Protein AF-0000000081012105 (afdb_homodimer)

Sequence (650 aa):
MATLGDVPVLLLLLLRVLLECCWALLLWPLRLLLPRQTRSVRGELCVVTGAAQGMGRLTALGLARLGAHVAVWDINGEGAEDTAAQARELGVQARAYKVDCSRREDIQRAAEQVKKDMGEVCILVNNAGVVFVDDLLSLEDHEIQKTFDVNILAHFWTVRAFLPSMLERNHGHIVTVASMSGKIGTPLLVNYSSSKFAAVGFAEALQAELRLLGRDGVRTTCLCPYFVNTGFVQNPQSRFVDVLEPEAVVSRLLSAILAGETLVLIPSSMHCNVLLKSLLPTRALQAIYATMAISFKTRSGLAGTKTSGEESQEPGAERGAKVRLMATLGDVPVLLLLLLRVLLECCWALLLWPLRLLLPRQTRSVRGELCVVTGAAQGMGRLTALGLARLGAHVAVWDINGEGAEDTAAQARELGVQARAYKVDCSRREDIQRAAEQVKKDMGEVCILVNNAGVVFVDDLLSLEDHEIQKTFDVNILAHFWTVRAFLPSMLERNHGHIVTVASMSGKIGTPLLVNYSSSKFAAVGFAEALQAELRLLGRDGVRTTCLCPYFVNTGFVQNPQSRFVDVLEPEAVVSRLLSAILAGETLVLIPSSMHCNVLLKSLLPTRALQAIYATMAISFKTRSGLAGTKTSGEESQEPGAERGAKVRL

Foldseek 3Di:
DPPPVCVVVVVVVVVVVVVVVVVCVVCVVVVVVDDQQFAQQAAAEEEFAPCLAFLNLLLQLVNLLSHYEYEFEYLPQVSSVVSQVSSVVSVHHYDYDNADLLDLVRLLVVLVVCCVPPNAHAEYALDWAAFAFAAPVPDDPVSLSSRQSRQAVSLVSNCVSRVVVCQVVLGHEYEHEAAVLLLPPDGSGNSRSVSSVNSVVVLVVVQVVCVVVVSNNYAYAYEHEYAAPRCSAPPFDFPPDDRHHSNVSSVVVSRCRRSRPHYHYPPPCCVVVSVCVVVDDPVVNVVVVLVRQGFGCHPVRPTGDDDPDDDDDDDDDDDPPPPPD/DPPPVCVVVVVVVVVVVVVVVVVCVVCVVVVVVDDQQFAQQAAAEEEFAPCLAFLNLLLQLVNLLSHYEYEFEYLPQVSSVVSQVSSVVSVHHYDYDNADLLDLVRLLVVLVVCCVPPNAHAEYALDWAAFAFAAPVPDDPVSLSSRQSRQAVSLVSNCVSRVVVCQVVLGHEYEHEAAVLLLPPDGSGNSRSVSSVNSVVVLVVVQVVCVVVVSNNYAYAYEHEYAAPRCSAPPFDFPPDDRHHSNVSSVVVSRCRRSRPHYHYPPPCCVVVSVCVVVDDPVVNVVVVLVSQGFGCHPVRPTGDDDPDDDDDDDDDDDDDPPRD

Nearest PDB structures (foldseek):
  8g89-assembly1_A  TM=9.125E-01  e=6.841E-37  Canis lupus familiaris
  9av4-assembly1_A  TM=9.525E-01  e=7.328E-35  Homo sapiens
  9av5-assembly1_A  TM=9.501E-01  e=1.265E-34  Homo sapiens
  8g93-assembly1_B  TM=9.109E-01  e=1.707E-35  Canis lupus familiaris
  8g9v-assembly4_H  TM=8.767E-01  e=3.978E-36  Homo sapiens

pLDDT: mean 79.41, std 24.28, range [20.04, 98.94]

Organism: Petromyzon marinus (NCBI:txid7757)

Solvent-accessible surface area (backbone atoms only — not comparable to full-atom values): 33224 Å² total; per-residue (Å²): 126,88,56,87,75,53,50,55,53,50,47,46,47,47,46,50,48,45,47,47,43,50,43,37,61,60,36,45,64,45,56,71,65,46,83,70,69,64,57,83,50,58,74,36,29,28,38,29,29,37,12,40,46,60,61,24,26,51,42,48,43,52,42,17,74,55,38,13,24,36,40,23,26,9,68,50,45,68,39,6,38,53,40,18,52,57,27,36,73,62,74,30,59,45,42,52,42,70,31,46,55,66,34,67,68,43,47,54,53,50,50,53,49,44,41,72,73,77,37,75,60,35,32,42,35,46,46,39,68,64,74,72,61,27,47,80,84,74,51,53,70,66,58,50,53,50,30,38,28,28,40,31,52,27,53,55,53,53,45,61,68,46,43,61,63,14,60,75,65,41,38,30,34,43,34,39,56,46,25,37,37,26,77,40,42,32,53,37,23,28,62,44,9,11,24,21,9,17,32,47,16,31,50,44,3,45,48,44,30,34,52,74,70,66,34,76,42,44,42,47,27,35,37,20,40,46,65,47,60,57,66,72,53,66,67,70,44,40,78,74,52,73,62,34,56,46,66,61,54,41,52,51,49,54,52,30,62,32,45,62,39,51,72,44,52,41,60,67,69,50,49,55,53,55,38,45,56,56,70,34,55,67,68,58,45,45,55,55,51,61,65,44,32,57,28,44,72,26,84,83,61,57,55,34,64,74,76,84,73,84,79,82,77,80,78,79,91,83,84,82,74,78,73,77,121,124,89,56,86,76,54,48,56,54,50,47,45,48,47,46,50,46,47,47,47,44,50,44,38,60,60,35,45,64,47,56,72,65,46,81,70,68,63,57,86,50,57,72,36,30,29,38,30,30,36,13,39,45,59,60,25,26,52,40,49,43,51,43,18,73,56,39,12,24,36,40,23,25,8,66,48,46,67,39,6,39,53,41,17,53,58,27,36,75,63,75,28,59,44,42,51,43,69,30,47,54,65,34,68,67,41,46,53,52,50,48,53,47,42,40,73,75,76,39,74,60,36,31,41,36,45,45,39,68,64,74,71,61,27,46,78,85,73,52,52,70,66,58,48,53,48,32,38,27,28,40,32,53,28,51,55,52,52,46,62,69,46,43,63,64,14,60,76,65,40,39,29,35,43,33,41,56,47,26,38,38,26,77,40,41,32,52,36,24,28,64,44,9,11,25,21,7,18,32,47,18,31,50,43,3,44,49,44,30,34,52,75,70,67,34,76,42,42,42,46,29,35,37,21,40,46,65,48,60,60,65,71,52,66,69,69,45,41,76,73,50,73,63,35,54,49,66,61,54,41,52,52,49,53,53,31,62,31,45,62,40,52,71,44,52,40,61,65,70,48,49,54,52,53,38,43,55,54,67,35,54,67,69,59,45,46,56,50,52,61,63,47,34,59,29,43,72,27,84,84,62,56,58,34,66,72,77,83,73,84,78,82,76,81,84,76,86,85,79,87,75,81,76,79,122

Radius of gyration: 24.66 Å; Cα contacts (8 Å, |Δi|>4): 1279; chains: 2; bounding box: 79×67×62 Å

Secondary structure (DSSP, 8-state):
---TTSHHHHHHHHHHHHHHHHHHHHHHHHHHHSPPPPPP-TT-EEEEES-SSHHHHHHHHHHHHTT-EEEEEES-HHHHHHHHHHHHTTTS-EEEEE--TT-HHHHHHHHHHHHHHH--EEEEEE-------S-GGGS-HHHHHHHHIIIIIHHHHHHHHHHHHHHHHT-EEEEEE--GGGTS--TT-HHHHHHHHHHHHHHHHHHHHHHHTT-TTEEEEEEEE--B-SSSSSS-B-SSS--B-HHHHHHHHHHHHHHT-SEEEESTTHHHHHHHHHHS-HHHHHHHHHHH--B-B-TT--BS---S-S---------------/---TTSHHHHHHHHHHHHHHHHHHHHHHHHHHHSPPPPPP-TT-EEEEES-SSHHHHHHHHHHHHTT-EEEEEES-HHHHHHHHHHHHTTTS-EEEEE--TT-HHHHHHHHHHHHHHH--EEEEEE-------S-GGGS-HHHHHHHHIIIIIHHHHHHHHHHHHHHHHT-EEEEEE--GGGTS--TT-HHHHHHHHHHHHHHHHHHHHHHHTT-TTEEEEEEEE--B-SSSSSS-B-SSS--B-HHHHHHHHHHHHHHT-SEEEESTTHHHHHHHHHHS-HHHHHHHHHHH--B-B-TT--BS---S-S---------------

InterPro domains:
  IPR002347 Short-chain dehydrogenase/reductase SDR [PF00106] (46-235)
  IPR002347 Short-chain dehydrogenase/reductase SDR [PR00080] (119-130)
  IPR002347 Short-chain dehydrogenase/reductase SDR [PR00080] (172-180)
  IPR002347 Short-chain dehydrogenase/reductase SDR [PR00080] (192-211)
  IPR002347 Short-chain dehydrogenase/reductase SDR [PR00081] (45-62)
  IPR002347 Short-chain dehydrogenase/reductase SDR [PR00081] (119-130)
  IPR002347 Short-chain dehydrogenase/reductase SDR [PR00081] (166-182)
  IPR002347 Short-chain dehydrogenase/reductase SDR [PR00081] (192-211)
  IPR002347 Short-chain dehydrogenase/reductase SDR [PR00081] (216-233)
  IPR020904 Short-chain dehydrogenase/reductase, conserved site [PS00061] (179-207)
  IPR036291 NAD(P)-binding domain superfamily [SSF51735] (40-298)

Structure (mmCIF, N/CA/C/O backbone):
data_AF-0000000081012105-model_v1
#
loop_
_entity.id
_entity.type
_entity.pdbx_description
1 polymer 'Short-chain dehydrogenase/reductase 3'
#
loop_
_atom_site.group_PDB
_atom_site.id
_atom_site.type_symbol
_atom_site.label_atom_id
_atom_site.label_alt_id
_atom_site.label_comp_id
_atom_site.label_asym_id
_atom_site.label_entity_id
_atom_site.label_seq_id
_atom_site.pdbx_PDB_ins_code
_atom_site.Cartn_x
_atom_site.Cartn_y
_atom_site.Cartn_z
_atom_site.occupancy
_atom_site.B_iso_or_equiv
_atom_site.auth_seq_id
_atom_site.auth_comp_id
_atom_site.auth_asym_id
_atom_site.auth_atom_id
_atom_site.pdbx_PDB_model_num
ATOM 1 N N . MET A 1 1 ? -16.041 6.594 27.168 1 22.51 1 MET A N 1
ATOM 2 C CA . MET A 1 1 ? -15.371 6.08 28.359 1 22.51 1 MET A CA 1
ATOM 3 C C . MET A 1 1 ? -15.329 4.556 28.346 1 22.51 1 MET A C 1
ATOM 5 O O . MET A 1 1 ? -16.363 3.903 28.192 1 22.51 1 MET A O 1
ATOM 9 N N . ALA A 1 2 ? -14.265 3.833 28.159 1 33.6 2 ALA A N 1
ATOM 10 C CA . ALA A 1 2 ? -14.315 2.415 28.504 1 33.6 2 ALA A CA 1
ATOM 11 C C . ALA A 1 2 ? -14.936 2.207 29.883 1 33.6 2 ALA A C 1
ATOM 13 O O . ALA A 1 2 ? -14.447 2.746 30.878 1 33.6 2 ALA A O 1
ATOM 14 N N . THR A 1 3 ? -16.125 2.003 29.986 1 34.11 3 THR A N 1
ATOM 15 C CA . THR A 1 3 ? -16.622 1.644 31.31 1 34.11 3 THR A CA 1
ATOM 16 C C . THR A 1 3 ? -15.814 0.489 31.896 1 34.11 3 THR A C 1
ATOM 18 O O . THR A 1 3 ? -15.182 -0.27 31.158 1 34.11 3 THR A O 1
ATOM 21 N N . LEU A 1 4 ? -15.511 0.305 33.2 1 42.2 4 LEU A N 1
ATOM 22 C CA . LEU A 1 4 ? -14.979 -0.653 34.164 1 42.2 4 LEU A CA 1
ATOM 23 C C . LEU A 1 4 ? -15.278 -2.084 33.73 1 42.2 4 LEU A C 1
ATOM 25 O O . LEU A 1 4 ? -14.558 -3.013 34.102 1 42.2 4 LEU A O 1
ATOM 29 N N . GLY A 1 5 ? -16.352 -2.384 33.088 1 40.94 5 GLY A N 1
ATOM 30 C CA . GLY A 1 5 ? -16.87 -3.682 32.687 1 40.94 5 GLY A CA 1
ATOM 31 C C . GLY A 1 5 ? -16.151 -4.266 31.485 1 40.94 5 GLY A C 1
ATOM 32 O O . GLY A 1 5 ? -16.287 -5.456 31.191 1 40.94 5 GLY A O 1
ATOM 33 N N . ASP A 1 6 ? -15.62 -3.465 30.531 1 46.27 6 ASP A N 1
ATOM 34 C CA . ASP A 1 6 ? -15.082 -3.948 29.263 1 46.27 6 ASP A CA 1
ATOM 35 C C . ASP A 1 6 ? -13.602 -4.3 29.392 1 46.27 6 ASP A C 1
ATOM 37 O O . ASP A 1 6 ? -12.98 -4.754 28.43 1 46.27 6 ASP A O 1
ATOM 41 N N . VAL A 1 7 ? -13.02 -4.065 30.466 1 48.64 7 VAL A N 1
ATOM 42 C CA . VAL A 1 7 ? -11.64 -4.388 30.814 1 48.64 7 VAL A CA 1
ATOM 43 C C . VAL A 1 7 ? -11.452 -5.903 30.832 1 48.64 7 VAL A C 1
ATOM 45 O O . VAL A 1 7 ? -10.488 -6.422 30.266 1 48.64 7 VAL A O 1
ATOM 48 N N . PRO A 1 8 ? -12.417 -6.488 31.399 1 51.78 8 PRO A N 1
ATOM 49 C CA . PRO A 1 8 ? -12.23 -7.941 31.417 1 51.78 8 PRO A CA 1
ATOM 50 C C . PRO A 1 8 ? -12.241 -8.554 30.018 1 51.78 8 PRO A C 1
ATOM 52 O O . PRO A 1 8 ? -11.47 -9.475 29.739 1 51.78 8 PRO A O 1
ATOM 55 N N . VAL A 1 9 ? -13.091 -8.017 29.283 1 47.72 9 VAL A N 1
ATOM 56 C CA . VAL A 1 9 ? -13.162 -8.578 27.938 1 47.72 9 VAL A CA 1
ATOM 57 C C . VAL A 1 9 ? -11.882 -8.249 27.173 1 47.72 9 VAL A C 1
ATOM 59 O O . VAL A 1 9 ? -11.332 -9.103 26.474 1 47.72 9 VAL A O 1
ATOM 62 N N . LEU A 1 10 ? -11.438 -7.073 27.362 1 47.07 10 LEU A N 1
ATOM 63 C CA . LEU A 1 10 ? -10.17 -6.7 26.745 1 47.07 10 LEU A CA 1
ATOM 64 C C . LEU A 1 10 ? -9.027 -7.547 27.297 1 47.07 10 LEU A C 1
ATOM 66 O O . LEU A 1 10 ? -8.154 -7.985 26.545 1 47.07 10 LEU A O 1
ATOM 70 N N . LEU A 1 11 ? -9.147 -7.695 28.571 1 50.49 11 LEU A N 1
ATOM 71 C CA . LEU A 1 11 ? -8.128 -8.522 29.208 1 50.49 11 LEU A CA 1
ATOM 72 C C . LEU A 1 11 ? -8.213 -9.963 28.717 1 50.49 11 LEU A C 1
ATOM 74 O O . LEU A 1 11 ? -7.186 -10.603 28.476 1 50.49 11 LEU A O 1
ATOM 78 N N . LEU A 1 12 ? -9.418 -10.41 28.614 1 50.95 12 LEU A N 1
ATOM 79 C CA . LEU A 1 12 ? -9.603 -11.767 28.112 1 50.95 12 LEU A CA 1
ATOM 80 C C . LEU A 1 12 ? -9.152 -11.875 26.659 1 50.95 12 LEU A C 1
ATOM 82 O O . LEU A 1 12 ? -8.554 -12.878 26.263 1 50.95 12 LEU A O 1
ATOM 86 N N . LEU A 1 13 ? -9.461 -10.884 26.042 1 48.05 13 LEU A N 1
ATOM 87 C CA . LEU A 1 13 ? -9.005 -10.886 24.657 1 48.05 13 LEU A CA 1
ATOM 88 C C . LEU A 1 13 ? -7.483 -10.815 24.585 1 48.05 13 LEU A C 1
ATOM 90 O O . LEU A 1 13 ? -6.862 -11.513 23.779 1 48.05 13 LEU A O 1
ATOM 94 N N . LEU A 1 14 ? -7.023 -10.014 25.423 1 51.93 14 LEU A N 1
ATOM 95 C CA . LEU A 1 14 ? -5.568 -9.938 25.495 1 51.93 14 LEU A CA 1
ATOM 96 C C . LEU A 1 14 ? -4.974 -11.275 25.925 1 51.93 14 LEU A C 1
ATOM 98 O O . LEU A 1 14 ? -3.955 -11.709 25.384 1 51.93 14 LEU A O 1
ATOM 102 N N . LEU A 1 15 ? -5.701 -11.836 26.949 1 53.2 15 LEU A N 1
ATOM 103 C CA . LEU A 1 15 ? -5.237 -13.136 27.419 1 53.2 15 LEU A CA 1
ATOM 104 C C . LEU A 1 15 ? -5.354 -14.185 26.319 1 53.2 15 LEU A C 1
ATOM 106 O O . LEU A 1 15 ? -4.46 -15.019 26.152 1 53.2 15 LEU A O 1
ATOM 110 N N . ARG A 1 16 ? -6.422 -14.145 25.69 1 50.35 16 ARG A N 1
ATOM 111 C CA . ARG A 1 16 ? -6.586 -15.087 24.588 1 50.35 16 ARG A CA 1
ATOM 112 C C . ARG A 1 16 ? -5.536 -14.853 23.507 1 50.35 16 ARG A C 1
ATOM 114 O O . ARG A 1 16 ? -4.97 -15.806 22.967 1 50.35 16 ARG A O 1
ATOM 121 N N . VAL A 1 17 ? -5.31 -13.652 23.288 1 50.77 17 VAL A N 1
ATOM 122 C CA . VAL A 1 17 ? -4.287 -13.296 22.31 1 50.77 17 VAL A CA 1
ATOM 123 C C . VAL A 1 17 ? -2.918 -13.76 22.801 1 50.77 17 VAL A C 1
ATOM 125 O O . VAL A 1 17 ? -2.131 -14.317 22.032 1 50.77 17 VAL A O 1
ATOM 128 N N . LEU A 1 18 ? -2.757 -13.47 23.999 1 52.44 18 LEU A N 1
ATOM 129 C CA . LEU A 1 18 ? -1.497 -13.91 24.588 1 52.44 18 LEU A CA 1
ATOM 130 C C . LEU A 1 18 ? -1.37 -15.428 24.532 1 52.44 18 LEU A C 1
ATOM 132 O O . LEU A 1 18 ? -0.299 -15.955 24.225 1 52.44 18 LEU A O 1
ATOM 136 N N . LEU A 1 19 ? -2.433 -16.066 24.85 1 54 19 LEU A N 1
ATOM 137 C CA . LEU A 1 19 ? -2.418 -17.524 24.815 1 54 19 LEU A CA 1
ATOM 138 C C . LEU A 1 19 ? -2.208 -18.031 23.392 1 54 19 LEU A C 1
ATOM 140 O O . LEU A 1 19 ? -1.456 -18.983 23.172 1 54 19 LEU A O 1
ATOM 144 N N . GLU A 1 20 ? -2.84 -17.409 22.61 1 47.85 20 GLU A N 1
ATOM 145 C CA . GLU A 1 20 ? -2.662 -17.831 21.224 1 47.85 20 GLU A CA 1
ATOM 146 C C . GLU A 1 20 ? -1.251 -17.524 20.73 1 47.85 20 GLU A C 1
ATOM 148 O O . GLU A 1 20 ? -0.664 -18.312 19.986 1 47.85 20 GLU A O 1
ATOM 153 N N . CYS A 1 21 ? -0.776 -16.339 21.145 1 50.9 21 CYS A N 1
ATOM 154 C CA . CYS A 1 21 ? 0.608 -15.994 20.842 1 50.9 21 CYS A CA 1
ATOM 155 C C . CYS A 1 21 ? 1.569 -17.009 21.449 1 50.9 21 CYS A C 1
ATOM 157 O O . CYS A 1 21 ? 2.507 -17.455 20.786 1 50.9 21 CYS A O 1
ATOM 159 N N . CYS A 1 22 ? 1.285 -17.185 22.646 1 51.92 22 CYS A N 1
ATOM 160 C CA . CYS A 1 22 ? 2.095 -18.185 23.332 1 51.92 22 CYS A CA 1
ATOM 161 C C . CYS A 1 22 ? 1.97 -19.545 22.656 1 51.92 22 CYS A C 1
ATOM 163 O O . CYS A 1 22 ? 2.963 -20.257 22.496 1 51.92 22 CYS A O 1
ATOM 165 N N . TRP A 1 23 ? 0.816 -19.775 22.304 1 51.52 23 TRP A N 1
ATOM 166 C CA . TRP A 1 23 ? 0.58 -21.029 21.597 1 51.52 23 TRP A CA 1
ATOM 167 C C . TRP A 1 23 ? 1.287 -21.034 20.245 1 51.52 23 TRP A C 1
ATOM 169 O O . TRP A 1 23 ? 1.917 -22.026 19.871 1 51.52 23 TRP A O 1
ATOM 179 N N . ALA A 1 24 ? 1.154 -19.969 19.583 1 49.26 24 ALA A N 1
ATOM 180 C CA . ALA A 1 24 ? 1.841 -19.876 18.298 1 49.26 24 ALA A CA 1
ATOM 181 C C . ALA A 1 24 ? 3.355 -19.953 18.479 1 49.26 24 ALA A C 1
ATOM 183 O O . ALA A 1 24 ? 4.047 -20.612 17.7 1 49.26 24 ALA A O 1
ATOM 184 N N . LEU A 1 25 ? 3.755 -19.186 19.376 1 51.38 25 LEU A N 1
ATOM 185 C CA . LEU A 1 25 ? 5.184 -19.224 19.667 1 51.38 25 LEU A CA 1
ATOM 186 C C . LEU A 1 25 ? 5.613 -20.619 20.108 1 51.38 25 LEU A C 1
ATOM 188 O O . LEU A 1 25 ? 6.718 -21.064 19.789 1 51.38 25 LEU A O 1
ATOM 192 N N . LEU A 1 26 ? 4.719 -21.133 20.805 1 53.28 26 LEU A N 1
ATOM 193 C CA . LEU A 1 26 ? 5.018 -22.485 21.264 1 53.28 26 LEU A CA 1
ATOM 194 C C . LEU A 1 26 ? 4.921 -23.483 20.115 1 53.28 26 LEU A C 1
ATOM 196 O O . LEU A 1 26 ? 5.703 -24.434 20.046 1 53.28 26 LEU A O 1
ATOM 200 N N . LEU A 1 27 ? 4.019 -23.14 19.276 1 52.84 27 LEU A N 1
ATOM 201 C CA . LEU A 1 27 ? 3.789 -24.115 18.215 1 52.84 27 LEU A CA 1
ATOM 202 C C . LEU A 1 27 ? 4.687 -23.835 17.015 1 52.84 27 LEU A C 1
ATOM 204 O O . LEU A 1 27 ? 4.844 -24.689 16.139 1 52.84 27 LEU A O 1
ATOM 208 N N . TRP A 1 28 ? 5.145 -22.627 16.968 1 53.07 28 TRP A N 1
ATOM 209 C CA . TRP A 1 28 ? 6.015 -22.267 15.853 1 53.07 28 TRP A CA 1
ATOM 210 C C . TRP A 1 28 ? 7.142 -23.282 15.693 1 53.07 28 TRP A C 1
ATOM 212 O O . TRP A 1 28 ? 7.414 -23.747 14.584 1 53.07 28 TRP A O 1
ATOM 222 N N . PRO A 1 29 ? 7.773 -23.492 16.757 1 52.9 29 PRO A N 1
ATOM 223 C CA . PRO A 1 29 ? 8.775 -24.544 16.572 1 52.9 29 PRO A CA 1
ATOM 224 C C . PRO A 1 29 ? 8.162 -25.87 16.127 1 52.9 29 PRO A C 1
ATOM 226 O O . PRO A 1 29 ? 8.778 -26.613 15.358 1 52.9 29 PRO A O 1
ATOM 229 N N . LEU A 1 30 ? 6.965 -26.088 16.588 1 54.74 30 LEU A N 1
ATOM 230 C CA . LEU A 1 30 ? 6.319 -27.346 16.23 1 54.74 30 LEU A CA 1
ATOM 231 C C . LEU A 1 30 ? 5.898 -27.342 14.764 1 54.74 30 LEU A C 1
ATOM 233 O O . LEU A 1 30 ? 5.982 -28.369 14.087 1 54.74 30 LEU A O 1
ATOM 237 N N . ARG A 1 31 ? 5.417 -26.298 14.311 1 55.43 31 ARG A N 1
ATOM 238 C CA . ARG A 1 31 ? 5.025 -26.21 12.908 1 55.43 31 ARG A CA 1
ATOM 239 C C . ARG A 1 31 ? 6.229 -26.401 11.991 1 55.43 31 ARG A C 1
ATOM 241 O O . ARG A 1 31 ? 6.09 -26.896 10.87 1 55.43 31 ARG A O 1
ATOM 248 N N . LEU A 1 32 ? 7.27 -25.941 12.557 1 54.24 32 LEU A N 1
ATOM 249 C CA . LEU A 1 32 ? 8.488 -26.186 11.792 1 54.24 32 LEU A CA 1
ATOM 250 C C . LEU A 1 32 ? 8.765 -27.681 11.674 1 54.24 32 LEU A C 1
ATOM 252 O O . LEU A 1 32 ? 9.425 -28.121 10.73 1 54.24 32 LEU A O 1
ATOM 256 N N . LEU A 1 33 ? 8.201 -28.325 12.653 1 54.69 33 LEU A N 1
ATOM 257 C CA . LEU A 1 33 ? 8.494 -29.754 12.684 1 54.69 33 LEU A CA 1
ATOM 258 C C . LEU A 1 33 ? 7.402 -30.548 11.974 1 54.69 33 LEU A C 1
ATOM 260 O O . LEU A 1 33 ? 7.575 -31.736 11.696 1 54.69 33 LEU A O 1
ATOM 264 N N . LEU A 1 34 ? 6.246 -29.943 11.769 1 57.5 34 LEU A N 1
ATOM 265 C CA . LEU A 1 34 ? 5.17 -30.736 11.184 1 57.5 34 LEU A CA 1
ATOM 266 C C . LEU A 1 34 ? 5.287 -30.772 9.664 1 57.5 34 LEU A C 1
ATOM 268 O O . LEU A 1 34 ? 5.636 -29.767 9.04 1 57.5 34 LEU A O 1
ATOM 272 N N . PRO A 1 35 ? 5.249 -32.029 9.193 1 61.07 35 PRO A N 1
ATOM 273 C CA . PRO A 1 35 ? 5.266 -32.147 7.734 1 61.07 35 PRO A CA 1
ATOM 274 C C . PRO A 1 35 ? 4.139 -31.364 7.065 1 61.07 35 PRO A C 1
ATOM 276 O O . PRO A 1 35 ? 2.996 -31.401 7.529 1 61.07 35 PRO A O 1
ATOM 279 N N . ARG A 1 36 ? 4.436 -30.465 6.287 1 64.66 36 ARG A N 1
ATOM 280 C CA . ARG A 1 36 ? 3.428 -29.68 5.581 1 64.66 36 ARG A CA 1
ATOM 281 C C . ARG A 1 36 ? 2.766 -30.502 4.48 1 64.66 36 ARG A C 1
ATOM 283 O O . ARG A 1 36 ? 3.443 -31.216 3.739 1 64.66 36 ARG A O 1
ATOM 290 N N . GLN A 1 37 ? 1.515 -30.731 4.569 1 72.54 37 GLN A N 1
ATOM 291 C CA . GLN A 1 37 ? 0.788 -31.372 3.478 1 72.54 37 GLN A CA 1
ATOM 292 C C . GLN A 1 37 ? 0.911 -30.567 2.188 1 72.54 37 GLN A C 1
ATOM 294 O O . GLN A 1 37 ? 0.627 -29.367 2.169 1 72.54 37 GLN A O 1
ATOM 299 N N . THR A 1 38 ? 1.53 -31.196 1.213 1 86.23 38 THR A N 1
ATOM 300 C CA . THR A 1 38 ? 1.746 -30.507 -0.055 1 86.23 38 THR A CA 1
ATOM 301 C C . THR A 1 38 ? 0.757 -30.994 -1.11 1 86.23 38 THR A C 1
ATOM 303 O O . THR A 1 38 ? 0.326 -32.148 -1.079 1 86.23 38 THR A O 1
ATOM 306 N N . ARG A 1 39 ? 0.298 -30.118 -1.833 1 91.06 39 ARG A N 1
ATOM 307 C CA . ARG A 1 39 ? -0.613 -30.451 -2.923 1 91.06 39 ARG A CA 1
ATOM 308 C C . ARG A 1 39 ? 0.134 -30.549 -4.25 1 91.06 39 ARG A C 1
ATOM 310 O O . ARG A 1 39 ? 1.222 -29.989 -4.398 1 91.06 39 ARG A O 1
ATOM 317 N N . SER A 1 40 ? -0.467 -31.343 -5.11 1 95.7 40 SER A N 1
ATOM 318 C CA . SER A 1 40 ? 0.073 -31.447 -6.462 1 95.7 40 SER A CA 1
ATOM 319 C C . SER A 1 40 ? -0.508 -30.371 -7.373 1 95.7 40 SER A C 1
ATOM 321 O O . SER A 1 40 ? -1.686 -30.025 -7.261 1 95.7 40 SER A O 1
ATOM 323 N N . VAL A 1 41 ? 0.32 -29.905 -8.34 1 97.38 41 VAL A N 1
ATOM 324 C CA . VAL A 1 41 ? -0.154 -28.92 -9.306 1 97.38 41 VAL A CA 1
ATOM 325 C C . VAL A 1 41 ? -0.108 -29.512 -10.713 1 97.38 41 VAL A C 1
ATOM 327 O O . VAL A 1 41 ? -0.223 -28.786 -11.703 1 97.38 41 VAL A O 1
ATOM 330 N N . ARG A 1 42 ? 0.116 -30.842 -10.732 1 97.68 42 ARG A N 1
ATOM 331 C CA . ARG A 1 42 ? 0.197 -31.519 -12.023 1 97.68 42 ARG A CA 1
ATOM 332 C C . ARG A 1 42 ? -1.089 -31.33 -12.821 1 97.68 42 ARG A C 1
ATOM 334 O O . ARG A 1 42 ? -2.186 -31.547 -12.302 1 97.68 42 ARG A O 1
ATOM 341 N N . GLY A 1 43 ? -0.932 -30.848 -14.03 1 98.04 43 GLY A N 1
ATOM 342 C CA . GLY A 1 43 ? -2.066 -30.705 -14.93 1 98.04 43 GLY A CA 1
ATOM 343 C C . GLY A 1 43 ? -2.812 -29.397 -14.746 1 98.04 43 GLY A C 1
ATOM 344 O O . GLY A 1 43 ? -3.681 -29.053 -15.55 1 98.04 43 GLY A O 1
ATOM 345 N N . GLU A 1 44 ? -2.526 -28.655 -13.73 1 98.23 44 GLU A N 1
ATOM 346 C CA . GLU A 1 44 ? -3.177 -27.369 -13.498 1 98.23 44 GLU A CA 1
ATOM 347 C C . GLU A 1 44 ? -2.599 -26.286 -14.405 1 98.23 44 GLU A C 1
ATOM 349 O O . GLU A 1 44 ? -1.427 -26.346 -14.783 1 98.23 44 GLU A O 1
ATOM 354 N N . LEU A 1 45 ? -3.418 -25.343 -14.766 1 98.84 45 LEU A N 1
ATOM 355 C CA . LEU A 1 45 ? -2.976 -24.23 -15.599 1 98.84 45 LEU A CA 1
ATOM 356 C C . LEU A 1 45 ? -2.581 -23.032 -14.742 1 98.84 45 LEU A C 1
ATOM 358 O O . LEU A 1 45 ? -3.37 -22.569 -13.915 1 98.84 45 LEU A O 1
ATOM 362 N N . CYS A 1 46 ? -1.371 -22.569 -15.023 1 98.83 46 CYS A N 1
ATOM 363 C CA . CYS A 1 46 ? -0.82 -21.442 -14.278 1 98.83 46 CYS A CA 1
ATOM 364 C C . CYS A 1 46 ? -0.532 -20.266 -15.203 1 98.83 46 CYS A C 1
ATOM 366 O O . CYS A 1 46 ? -0.054 -20.454 -16.323 1 98.83 46 CYS A O 1
ATOM 368 N N . VAL A 1 47 ? -0.897 -19.088 -14.758 1 98.93 47 VAL A N 1
ATOM 369 C CA . VAL A 1 47 ? -0.488 -17.856 -15.424 1 98.93 47 VAL A CA 1
ATOM 370 C C . VAL A 1 47 ? 0.602 -17.164 -14.609 1 98.93 47 VAL A C 1
ATOM 372 O O . VAL A 1 47 ? 0.44 -16.941 -13.407 1 98.93 47 VAL A O 1
ATOM 375 N N . VAL A 1 48 ? 1.712 -16.85 -15.215 1 98.93 48 VAL A N 1
ATOM 376 C CA . VAL A 1 48 ? 2.801 -16.135 -14.558 1 98.93 48 VAL A CA 1
ATOM 377 C C . VAL A 1 48 ? 3.08 -14.828 -15.296 1 98.93 48 VAL A C 1
ATOM 379 O O . VAL A 1 48 ? 3.41 -14.836 -16.484 1 98.93 48 VAL A O 1
ATOM 382 N N . THR A 1 49 ? 2.955 -13.731 -14.628 1 98.86 49 THR A N 1
ATOM 383 C CA . THR A 1 49 ? 3.239 -12.436 -15.237 1 98.86 49 THR A CA 1
ATOM 384 C C . THR A 1 49 ? 4.71 -12.07 -15.068 1 98.86 49 THR A C 1
ATOM 386 O O . THR A 1 49 ? 5.335 -12.432 -14.069 1 98.86 49 THR A O 1
ATOM 389 N N . GLY A 1 50 ? 5.217 -11.262 -16.022 1 97.93 50 GLY A N 1
ATOM 390 C CA . GLY A 1 50 ? 6.627 -10.909 -15.978 1 97.93 50 GLY A CA 1
ATOM 391 C C . GLY A 1 50 ? 7.547 -12.114 -16.058 1 97.93 50 GLY A C 1
ATOM 392 O O . GLY A 1 50 ? 8.498 -12.228 -15.282 1 97.93 50 GLY A O 1
ATOM 393 N N . ALA A 1 51 ? 7.274 -13.033 -16.948 1 98.04 51 ALA A N 1
ATOM 394 C CA . ALA A 1 51 ? 7.914 -14.345 -16.893 1 98.04 51 ALA A CA 1
ATOM 395 C C . ALA A 1 51 ? 8.945 -14.499 -18.007 1 98.04 51 ALA A C 1
ATOM 397 O O . ALA A 1 51 ? 9.344 -15.618 -18.342 1 98.04 51 ALA A O 1
ATOM 398 N N . ALA A 1 52 ? 9.362 -13.387 -18.624 1 96.87 52 ALA A N 1
ATOM 399 C CA . ALA A 1 52 ? 10.372 -13.45 -19.677 1 96.87 52 ALA A CA 1
ATOM 400 C C . ALA A 1 52 ? 11.769 -13.619 -19.088 1 96.87 52 ALA A C 1
ATOM 402 O O . ALA A 1 52 ? 12.685 -14.086 -19.77 1 96.87 52 ALA A O 1
ATOM 403 N N . GLN A 1 53 ? 11.978 -13.214 -17.812 1 91.96 53 GLN A N 1
ATOM 404 C CA . GLN A 1 53 ? 13.294 -13.268 -17.185 1 91.96 53 GLN A CA 1
ATOM 405 C C . GLN A 1 53 ? 13.176 -13.317 -15.664 1 91.96 53 GLN A C 1
ATOM 407 O O . GLN A 1 53 ? 12.07 -13.288 -15.12 1 91.96 53 GLN A O 1
ATOM 412 N N . GLY A 1 54 ? 14.294 -13.563 -15.077 1 90.78 54 GLY A N 1
ATOM 413 C CA . GLY A 1 54 ? 14.408 -13.412 -13.635 1 90.78 54 GLY A CA 1
ATOM 414 C C . GLY A 1 54 ? 13.541 -14.388 -12.863 1 90.78 54 GLY A C 1
ATOM 415 O O . GLY A 1 54 ? 13.519 -15.583 -13.167 1 90.78 54 GLY A O 1
ATOM 416 N N . MET A 1 55 ? 12.899 -13.881 -11.859 1 93.14 55 MET A N 1
ATOM 417 C CA . MET A 1 55 ? 12.084 -14.692 -10.96 1 93.14 55 MET A CA 1
ATOM 418 C C . MET A 1 55 ? 10.87 -15.259 -11.689 1 93.14 55 MET A C 1
ATOM 420 O O . MET A 1 55 ? 10.454 -16.389 -11.425 1 93.14 55 MET A O 1
ATOM 424 N N . GLY A 1 56 ? 10.354 -14.457 -12.616 1 96.79 56 GLY A N 1
ATOM 425 C CA . GLY A 1 56 ? 9.189 -14.904 -13.363 1 96.79 56 GLY A CA 1
ATOM 426 C C . GLY A 1 56 ? 9.462 -16.126 -14.218 1 96.79 56 GLY A C 1
ATOM 427 O O . GLY A 1 56 ? 8.693 -17.09 -14.197 1 96.79 56 GLY A O 1
ATOM 428 N N . ARG A 1 57 ? 10.566 -16.074 -14.918 1 97.63 57 ARG A N 1
ATOM 429 C CA . ARG A 1 57 ? 10.95 -17.213 -15.745 1 97.63 57 ARG A CA 1
ATOM 430 C C . ARG A 1 57 ? 11.196 -18.452 -14.891 1 97.63 57 ARG A C 1
ATOM 432 O O . ARG A 1 57 ? 10.689 -19.533 -15.195 1 97.63 57 ARG A O 1
ATOM 439 N N . LEU A 1 58 ? 11.921 -18.282 -13.826 1 97.36 58 LEU A N 1
ATOM 440 C CA . LEU A 1 58 ? 12.257 -19.399 -12.95 1 97.36 58 LEU A CA 1
ATOM 441 C C . LEU A 1 58 ? 11.003 -19.987 -12.313 1 97.36 58 LEU A C 1
ATOM 443 O O . LEU A 1 58 ? 10.906 -21.203 -12.129 1 97.36 58 LEU A O 1
ATOM 447 N N . THR A 1 59 ? 10.06 -19.14 -11.974 1 98.33 59 THR A N 1
ATOM 448 C CA . THR A 1 59 ? 8.806 -19.603 -11.392 1 98.33 59 THR A CA 1
ATOM 449 C C . THR A 1 59 ? 8.001 -20.407 -12.409 1 98.33 59 THR A C 1
ATOM 451 O O . THR A 1 59 ? 7.499 -21.489 -12.096 1 98.33 59 THR A O 1
ATOM 454 N N . ALA A 1 60 ? 7.908 -19.871 -13.631 1 98.75 60 ALA A N 1
ATOM 455 C CA . ALA A 1 60 ? 7.187 -20.57 -14.692 1 98.75 60 ALA A CA 1
ATOM 456 C C . ALA A 1 60 ? 7.795 -21.945 -14.955 1 98.75 60 ALA A C 1
ATOM 458 O O . ALA A 1 60 ? 7.077 -22.944 -15.028 1 98.75 60 ALA A O 1
ATOM 459 N N . LEU A 1 61 ? 9.084 -22.009 -15.029 1 98.75 61 LEU A N 1
ATOM 460 C CA . LEU A 1 61 ? 9.776 -23.265 -15.296 1 98.75 61 LEU A CA 1
ATOM 461 C C . LEU A 1 61 ? 9.665 -24.212 -14.106 1 98.75 61 LEU A C 1
ATOM 463 O O . LEU A 1 61 ? 9.565 -25.428 -14.282 1 98.75 61 LEU A O 1
ATOM 467 N N . GLY A 1 62 ? 9.72 -23.623 -12.897 1 98.67 62 GLY A N 1
ATOM 468 C CA . GLY A 1 62 ? 9.522 -24.434 -11.706 1 98.67 62 GLY A CA 1
ATOM 469 C C . GLY A 1 62 ? 8.163 -25.106 -11.661 1 98.67 62 GLY A C 1
ATOM 470 O O . GLY A 1 62 ? 8.06 -26.288 -11.327 1 98.67 62 GLY A O 1
ATOM 471 N N . LEU A 1 63 ? 7.143 -24.423 -12.015 1 98.78 63 LEU A N 1
ATOM 472 C CA . LEU A 1 63 ? 5.793 -24.974 -12.06 1 98.78 63 LEU A CA 1
ATOM 473 C C . LEU A 1 63 ? 5.67 -26.022 -13.161 1 98.78 63 LEU A C 1
ATOM 475 O O . LEU A 1 63 ? 5.034 -27.061 -12.968 1 98.78 63 LEU A O 1
ATOM 479 N N . ALA A 1 64 ? 6.319 -25.74 -14.279 1 98.76 64 ALA A N 1
ATOM 480 C CA . ALA A 1 64 ? 6.32 -26.694 -15.385 1 98.76 64 ALA A CA 1
ATOM 481 C C . ALA A 1 64 ? 6.982 -28.007 -14.976 1 98.76 64 ALA A C 1
ATOM 483 O O . ALA A 1 64 ? 6.497 -29.087 -15.321 1 98.76 64 ALA A O 1
ATOM 484 N N . ARG A 1 65 ? 8.084 -27.908 -14.247 1 98.55 65 ARG A N 1
ATOM 485 C CA . ARG A 1 65 ? 8.787 -29.098 -13.781 1 98.55 65 ARG A CA 1
ATOM 486 C C . ARG A 1 65 ? 7.904 -29.93 -12.858 1 98.55 65 ARG A C 1
ATOM 488 O O . ARG A 1 65 ? 8.048 -31.152 -12.787 1 98.55 65 ARG A O 1
ATOM 495 N N . LEU A 1 66 ? 6.975 -29.293 -12.19 1 98.1 66 LEU A N 1
ATOM 496 C CA . LEU A 1 66 ? 6.055 -29.971 -11.284 1 98.1 66 LEU A CA 1
ATOM 497 C C . LEU A 1 66 ? 4.839 -30.499 -12.039 1 98.1 66 LEU A C 1
ATOM 499 O O . LEU A 1 66 ? 3.916 -31.047 -11.432 1 98.1 66 LEU A O 1
ATOM 503 N N . GLY A 1 67 ? 4.821 -30.229 -13.365 1 98.49 67 GLY A N 1
ATOM 504 C CA . GLY A 1 67 ? 3.799 -30.825 -14.211 1 98.49 67 GLY A CA 1
ATOM 505 C C . GLY A 1 67 ? 2.65 -29.881 -14.513 1 98.49 67 GLY A C 1
ATOM 506 O O . GLY A 1 67 ? 1.634 -30.292 -15.078 1 98.49 67 GLY A O 1
ATOM 507 N N . ALA A 1 68 ? 2.721 -28.639 -14.175 1 98.75 68 ALA A N 1
ATOM 508 C CA . ALA A 1 68 ? 1.67 -27.664 -14.456 1 98.75 68 ALA A CA 1
ATOM 509 C C . ALA A 1 68 ? 1.806 -27.101 -15.867 1 98.75 68 ALA A C 1
ATOM 511 O O . ALA A 1 68 ? 2.92 -26.912 -16.362 1 98.75 68 ALA A O 1
ATOM 512 N N . HIS A 1 69 ? 0.698 -26.831 -16.529 1 98.88 69 HIS A N 1
ATOM 513 C CA . HIS A 1 69 ? 0.699 -26.035 -17.751 1 98.88 69 HIS A CA 1
ATOM 514 C C . HIS A 1 69 ? 0.917 -24.557 -17.446 1 98.88 69 HIS A C 1
ATOM 516 O O . HIS A 1 69 ? 0.511 -24.07 -16.388 1 98.88 69 HIS A O 1
ATOM 522 N N . VAL A 1 70 ? 1.576 -23.859 -18.405 1 98.88 70 VAL A N 1
ATOM 523 C CA . VAL A 1 70 ? 1.942 -22.5 -18.019 1 98.88 70 VAL A CA 1
ATOM 524 C C . VAL A 1 70 ? 1.609 -21.533 -19.153 1 98.88 70 VAL A C 1
ATOM 526 O O . VAL A 1 70 ? 1.937 -21.791 -20.313 1 98.88 70 VAL A O 1
ATOM 529 N N . ALA A 1 71 ? 0.869 -20.517 -18.879 1 98.94 71 ALA A N 1
ATOM 530 C CA . ALA A 1 71 ? 0.73 -19.325 -19.711 1 98.94 71 ALA A CA 1
ATOM 531 C C . ALA A 1 71 ? 1.713 -18.239 -19.284 1 98.94 71 ALA A C 1
ATOM 533 O O . ALA A 1 71 ? 1.628 -17.72 -18.169 1 98.94 71 ALA A O 1
ATOM 534 N N . VAL A 1 72 ? 2.619 -17.844 -20.176 1 98.89 72 VAL A N 1
ATOM 535 C CA . VAL A 1 72 ? 3.727 -16.943 -19.878 1 98.89 72 VAL A CA 1
ATOM 536 C C . VAL A 1 72 ? 3.396 -15.536 -20.372 1 98.89 72 VAL A C 1
ATOM 538 O O . VAL A 1 72 ? 3.32 -15.296 -21.579 1 98.89 72 VAL A O 1
ATOM 541 N N . TRP A 1 73 ? 3.215 -14.628 -19.413 1 98.89 73 TRP A N 1
ATOM 542 C CA . TRP A 1 73 ? 2.874 -13.249 -19.747 1 98.89 73 TRP A CA 1
ATOM 543 C C . TRP A 1 73 ? 4.088 -12.338 -19.601 1 98.89 73 TRP A C 1
ATOM 545 O O . TRP A 1 73 ? 4.79 -12.385 -18.588 1 98.89 73 TRP A O 1
ATOM 555 N N . ASP A 1 74 ? 4.309 -11.505 -20.581 1 98.68 74 ASP A N 1
ATOM 556 C CA . ASP A 1 74 ? 5.342 -10.48 -20.467 1 98.68 74 ASP A CA 1
ATOM 557 C C . ASP A 1 74 ? 5.191 -9.425 -21.561 1 98.68 74 ASP A C 1
ATOM 559 O O . ASP A 1 74 ? 4.607 -9.693 -22.613 1 98.68 74 ASP A O 1
ATOM 563 N N . ILE A 1 75 ? 5.686 -8.286 -21.223 1 98.2 75 ILE A N 1
ATOM 564 C CA . ILE A 1 75 ? 5.705 -7.237 -22.236 1 98.2 75 ILE A CA 1
ATOM 565 C C . ILE A 1 75 ? 6.747 -7.568 -23.302 1 98.2 75 ILE A C 1
ATOM 567 O O . ILE A 1 75 ? 6.602 -7.178 -24.463 1 98.2 75 ILE A O 1
ATOM 571 N N . ASN A 1 76 ? 7.797 -8.264 -22.941 1 97.81 76 ASN A N 1
ATOM 572 C CA . ASN A 1 76 ? 8.791 -8.815 -23.857 1 97.81 76 ASN A CA 1
ATOM 573 C C . ASN A 1 76 ? 8.315 -10.125 -24.478 1 97.81 76 ASN A C 1
ATOM 575 O O . ASN A 1 76 ? 8.545 -11.2 -23.922 1 97.81 76 ASN A O 1
ATOM 579 N N . GLY A 1 77 ? 7.774 -10.054 -25.645 1 97.76 77 GLY A N 1
ATOM 580 C CA . GLY A 1 77 ? 7.199 -11.216 -26.303 1 97.76 77 GLY A CA 1
ATOM 581 C C . GLY A 1 77 ? 8.223 -12.29 -26.619 1 97.76 77 GLY A C 1
ATOM 582 O O . GLY A 1 77 ? 7.96 -13.48 -26.431 1 97.76 77 GLY A O 1
ATOM 583 N N . GLU A 1 78 ? 9.358 -11.856 -27.046 1 98.18 78 GLU A N 1
ATOM 584 C CA . GLU A 1 78 ? 10.408 -12.804 -27.405 1 98.18 78 GLU A CA 1
ATOM 585 C C . GLU A 1 78 ? 10.895 -13.578 -26.184 1 98.18 78 GLU A C 1
ATOM 587 O O . GLU A 1 78 ? 11.071 -14.797 -26.244 1 98.18 78 GLU A O 1
ATOM 592 N N . GLY A 1 79 ? 11.135 -12.841 -25.096 1 98.19 79 GLY A N 1
ATOM 593 C CA . GLY A 1 79 ? 11.542 -13.489 -23.86 1 98.19 79 GLY A CA 1
ATOM 594 C C . GLY A 1 79 ? 10.495 -14.439 -23.311 1 98.19 79 GLY A C 1
ATOM 595 O O . GLY A 1 79 ? 10.829 -15.513 -22.805 1 98.19 79 GLY A O 1
ATOM 596 N N . ALA A 1 80 ? 9.285 -14.055 -23.487 1 98.66 80 ALA A N 1
ATOM 597 C CA . ALA A 1 80 ? 8.184 -14.902 -23.036 1 98.66 80 ALA A CA 1
ATOM 598 C C . ALA A 1 80 ? 8.12 -16.194 -23.845 1 98.66 80 ALA A C 1
ATOM 600 O O . ALA A 1 80 ? 7.887 -17.27 -23.29 1 98.66 80 ALA A O 1
ATOM 601 N N . GLU A 1 81 ? 8.289 -16.049 -25.122 1 98.69 81 GLU A N 1
ATOM 602 C CA . GLU A 1 81 ? 8.256 -17.235 -25.972 1 98.69 81 GLU A CA 1
ATOM 603 C C . GLU A 1 81 ? 9.412 -18.178 -25.65 1 98.69 81 GLU A C 1
ATOM 605 O O . GLU A 1 81 ? 9.254 -19.399 -25.694 1 98.69 81 GLU A O 1
ATOM 610 N N . ASP A 1 82 ? 10.574 -17.602 -25.371 1 98.7 82 ASP A N 1
ATOM 611 C CA . ASP A 1 82 ? 11.708 -18.421 -24.953 1 98.7 82 ASP A CA 1
ATOM 612 C C . ASP A 1 82 ? 11.371 -19.229 -23.702 1 98.7 82 ASP A C 1
ATOM 614 O O . ASP A 1 82 ? 11.669 -20.423 -23.628 1 98.7 82 ASP A O 1
ATOM 618 N N . THR A 1 83 ? 10.762 -18.6 -22.751 1 98.79 83 THR A N 1
ATOM 619 C CA . THR A 1 83 ? 10.354 -19.271 -21.521 1 98.79 83 THR A CA 1
ATOM 620 C C . THR A 1 83 ? 9.323 -20.357 -21.814 1 98.79 83 THR A C 1
ATOM 622 O O . THR A 1 83 ? 9.421 -21.469 -21.293 1 98.79 83 THR A O 1
ATOM 625 N N . ALA A 1 84 ? 8.35 -20.084 -22.634 1 98.86 84 ALA A N 1
ATOM 626 C CA . ALA A 1 84 ? 7.317 -21.053 -22.991 1 98.86 84 ALA A CA 1
ATOM 627 C C . ALA A 1 84 ? 7.92 -22.258 -23.706 1 98.86 84 ALA A C 1
ATOM 629 O O . ALA A 1 84 ? 7.523 -23.399 -23.455 1 98.86 84 ALA A O 1
ATOM 630 N N . ALA A 1 85 ? 8.847 -21.98 -24.586 1 98.82 85 ALA A N 1
ATOM 631 C CA . ALA A 1 85 ? 9.51 -23.058 -25.316 1 98.82 85 ALA A CA 1
ATOM 632 C C . ALA A 1 85 ? 10.244 -23.997 -24.362 1 98.82 85 ALA A C 1
ATOM 634 O O . ALA A 1 85 ? 10.175 -25.219 -24.509 1 98.82 85 ALA A O 1
ATOM 635 N N . GLN A 1 86 ? 10.952 -23.411 -23.444 1 98.76 86 GLN A N 1
ATOM 636 C CA . GLN A 1 86 ? 11.648 -24.214 -22.444 1 98.76 86 GLN A CA 1
ATOM 637 C C . GLN A 1 86 ? 10.665 -25.048 -21.628 1 98.76 86 GLN A C 1
ATOM 639 O O . GLN A 1 86 ? 10.949 -26.2 -21.292 1 98.76 86 GLN A O 1
ATOM 644 N N . ALA A 1 87 ? 9.546 -24.502 -21.301 1 98.79 87 ALA A N 1
ATOM 645 C CA . ALA A 1 87 ? 8.521 -25.218 -20.547 1 98.79 87 ALA A CA 1
ATOM 646 C C . ALA A 1 87 ? 7.963 -26.387 -21.353 1 98.79 87 ALA A C 1
ATOM 648 O O . ALA A 1 87 ? 7.726 -27.468 -20.809 1 98.79 87 ALA A O 1
ATOM 649 N N . ARG A 1 88 ? 7.759 -26.177 -22.639 1 98.7 88 ARG A N 1
ATOM 650 C CA . ARG A 1 88 ? 7.257 -27.24 -23.505 1 98.7 88 ARG A CA 1
ATOM 651 C C . ARG A 1 88 ? 8.22 -28.422 -23.536 1 98.7 88 ARG A C 1
ATOM 653 O O . ARG A 1 88 ? 7.793 -29.575 -23.628 1 98.7 88 ARG A O 1
ATOM 660 N N . GLU A 1 89 ? 9.449 -28.122 -23.411 1 98.46 89 GLU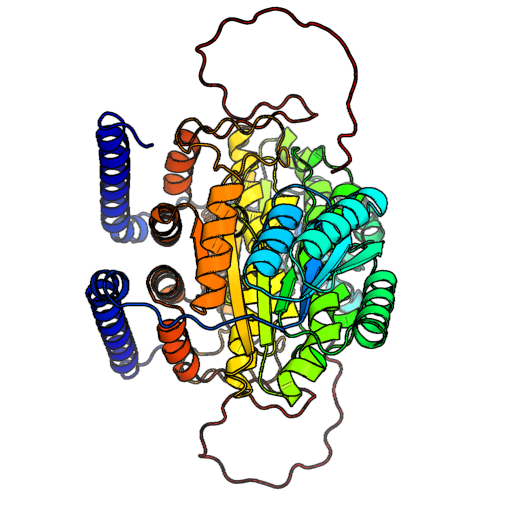 A N 1
ATOM 661 C CA . GLU A 1 89 ? 10.457 -29.178 -23.404 1 98.46 89 GLU A CA 1
ATOM 662 C C . GLU A 1 89 ? 10.323 -30.06 -22.166 1 98.46 89 GLU A C 1
ATOM 664 O O . GLU A 1 89 ? 10.814 -31.191 -22.148 1 98.46 89 GLU A O 1
ATOM 669 N N . LEU A 1 90 ? 9.679 -29.573 -21.186 1 98.22 90 LEU A N 1
ATOM 670 C CA . LEU A 1 90 ? 9.496 -30.318 -19.946 1 98.22 90 LEU A CA 1
ATOM 671 C C . LEU A 1 90 ? 8.254 -31.2 -20.02 1 98.22 90 LEU A C 1
ATOM 673 O O . LEU A 1 90 ? 7.907 -31.873 -19.047 1 98.22 90 LEU A O 1
ATOM 677 N N . GLY A 1 91 ? 7.492 -31.138 -21.128 1 97.65 91 GLY A N 1
ATOM 678 C CA . GLY A 1 91 ? 6.402 -32.069 -21.372 1 97.65 91 GLY A CA 1
ATOM 679 C C . GLY A 1 91 ? 5.041 -31.5 -21.02 1 97.65 91 GLY A C 1
ATOM 680 O O . GLY A 1 91 ? 4.065 -32.243 -20.893 1 97.65 91 GLY A O 1
ATOM 681 N N . VAL A 1 92 ? 4.959 -30.213 -20.815 1 98.51 92 VAL A N 1
ATOM 682 C CA . VAL A 1 92 ? 3.684 -29.595 -20.465 1 98.51 92 VAL A CA 1
ATOM 683 C C . VAL A 1 92 ? 3.252 -28.638 -21.574 1 98.51 92 VAL A C 1
ATOM 685 O O . VAL A 1 92 ? 4.038 -28.321 -22.47 1 98.51 92 VAL A O 1
ATOM 688 N N . GLN A 1 93 ? 2 -28.22 -21.544 1 98.68 93 GLN A N 1
ATOM 689 C CA . GLN A 1 93 ? 1.549 -27.156 -22.436 1 98.68 93 GLN A CA 1
ATOM 690 C C . GLN A 1 93 ? 2.032 -25.791 -21.952 1 98.68 93 GLN A C 1
ATOM 692 O O . GLN A 1 93 ? 1.972 -25.493 -20.757 1 98.68 93 GLN A O 1
ATOM 697 N N . ALA A 1 94 ? 2.541 -25.028 -22.876 1 98.84 94 ALA A N 1
ATOM 698 C CA . ALA A 1 94 ? 2.999 -23.683 -22.538 1 98.84 94 ALA A CA 1
ATOM 699 C C . ALA A 1 94 ? 2.783 -22.721 -23.702 1 98.84 94 ALA A C 1
ATOM 701 O O . ALA A 1 94 ? 3.006 -23.079 -24.861 1 98.84 94 ALA A O 1
ATOM 702 N N . ARG A 1 95 ? 2.292 -21.573 -23.433 1 98.82 95 ARG A N 1
ATOM 703 C CA . ARG A 1 95 ? 2.082 -20.535 -24.438 1 98.82 95 ARG A CA 1
ATOM 704 C C . ARG A 1 95 ? 2.507 -19.169 -23.911 1 98.82 95 ARG A C 1
ATOM 706 O O . ARG A 1 95 ? 2.341 -18.876 -22.725 1 98.82 95 ARG A O 1
ATOM 713 N N . ALA A 1 96 ? 3.02 -18.396 -24.817 1 98.82 96 ALA A N 1
ATOM 714 C CA . ALA A 1 96 ? 3.454 -17.041 -24.485 1 98.82 96 ALA A CA 1
ATOM 715 C C . ALA A 1 96 ? 2.437 -16.007 -24.961 1 98.82 96 ALA A C 1
ATOM 717 O O . ALA A 1 96 ? 1.857 -16.15 -26.04 1 98.82 96 ALA A O 1
ATOM 718 N N . TYR A 1 97 ? 2.18 -15.044 -24.173 1 98.79 97 TYR A N 1
ATOM 719 C CA . TYR A 1 97 ? 1.326 -13.911 -24.51 1 98.79 97 TYR A CA 1
ATOM 720 C C . TYR A 1 97 ? 2.045 -12.591 -24.257 1 98.79 97 TYR A C 1
ATOM 722 O O . TYR A 1 97 ? 2.62 -12.387 -23.185 1 98.79 97 TYR A O 1
ATOM 730 N N . LYS A 1 98 ? 2.104 -11.737 -25.226 1 98.64 98 LYS A N 1
ATOM 731 C CA . LYS A 1 98 ? 2.629 -10.39 -25.021 1 98.64 98 LYS A CA 1
ATOM 732 C C . LYS A 1 98 ? 1.616 -9.51 -24.296 1 98.64 98 LYS A C 1
ATOM 734 O O . LYS A 1 98 ? 0.572 -9.166 -24.855 1 98.64 98 LYS A O 1
ATOM 739 N N . VAL A 1 99 ? 1.927 -9.192 -23.084 1 98.74 99 VAL A N 1
ATOM 740 C CA . VAL A 1 99 ? 0.982 -8.455 -22.25 1 98.74 99 VAL A CA 1
ATOM 741 C C . VAL A 1 99 ? 1.696 -7.292 -21.565 1 98.74 99 VAL A C 1
ATOM 743 O O . VAL A 1 99 ? 2.737 -7.481 -20.931 1 98.74 99 VAL A O 1
ATOM 746 N N . ASP A 1 100 ? 1.203 -6.127 -21.711 1 98.62 100 ASP A N 1
ATOM 747 C CA . ASP A 1 100 ? 1.607 -4.987 -20.894 1 98.62 100 ASP A CA 1
ATOM 748 C C . ASP A 1 100 ? 0.741 -4.875 -19.641 1 98.62 100 ASP A C 1
ATOM 750 O O . ASP A 1 100 ? -0.382 -4.371 -19.699 1 98.62 100 ASP A O 1
ATOM 754 N N . CYS A 1 101 ? 1.325 -5.227 -18.513 1 98.22 101 CYS A N 1
ATOM 755 C CA . CYS A 1 101 ? 0.574 -5.306 -17.265 1 98.22 101 CYS A CA 1
ATOM 756 C C . CYS A 1 101 ? 0.207 -3.916 -16.759 1 98.22 101 CYS A C 1
ATOM 758 O O . CYS A 1 101 ? -0.567 -3.781 -15.81 1 98.22 101 CYS A O 1
ATOM 760 N N . SER A 1 102 ? 0.747 -2.836 -17.379 1 97.86 102 SER A N 1
ATOM 761 C CA . SER A 1 102 ? 0.351 -1.486 -16.99 1 97.86 102 SER A CA 1
ATOM 762 C C . SER A 1 102 ? -0.959 -1.081 -17.657 1 97.86 102 SER A C 1
ATOM 764 O O . SER A 1 102 ? -1.504 -0.013 -17.368 1 97.86 102 SER A O 1
ATOM 766 N N . ARG A 1 103 ? -1.465 -1.922 -18.538 1 98.09 103 ARG A N 1
ATOM 767 C CA . ARG A 1 103 ? -2.673 -1.599 -19.29 1 98.09 103 ARG A CA 1
ATOM 768 C C . ARG A 1 103 ? -3.79 -2.591 -18.985 1 98.09 103 ARG A C 1
ATOM 770 O O . ARG A 1 103 ? -3.712 -3.759 -19.371 1 98.09 103 ARG A O 1
ATOM 777 N N . ARG A 1 104 ? -4.827 -2.118 -18.462 1 98.05 104 ARG A N 1
ATOM 778 C CA . ARG A 1 104 ? -5.971 -2.932 -18.065 1 98.05 104 ARG A CA 1
ATOM 779 C C . ARG A 1 104 ? -6.54 -3.695 -19.256 1 98.05 104 ARG A C 1
ATOM 781 O O . ARG A 1 104 ? -6.839 -4.887 -19.151 1 98.05 104 ARG A O 1
ATOM 788 N N . GLU A 1 105 ? -6.697 -3.038 -20.353 1 97.97 105 GLU A N 1
ATOM 789 C CA . GLU A 1 105 ? -7.294 -3.64 -21.541 1 97.97 105 GLU A CA 1
ATOM 790 C C . GLU A 1 105 ? -6.443 -4.795 -22.062 1 97.97 105 GLU A C 1
ATOM 792 O O . GLU A 1 105 ? -6.975 -5.796 -22.546 1 97.97 105 GLU A O 1
ATOM 797 N N . ASP A 1 106 ? -5.16 -4.647 -21.973 1 98.47 106 ASP A N 1
ATOM 798 C CA . ASP A 1 106 ? -4.256 -5.717 -22.384 1 98.47 106 ASP A CA 1
ATOM 799 C C . ASP A 1 106 ? -4.418 -6.945 -21.491 1 98.47 106 ASP A C 1
ATOM 801 O O . ASP A 1 106 ? -4.409 -8.078 -21.978 1 98.47 106 ASP A O 1
ATOM 805 N N . ILE A 1 107 ? -4.584 -6.727 -20.246 1 98.73 107 ILE A N 1
ATOM 806 C CA . ILE A 1 107 ? -4.757 -7.803 -19.277 1 98.73 107 ILE A CA 1
ATOM 807 C C . ILE A 1 107 ? -6.06 -8.548 -19.56 1 98.73 107 ILE A C 1
ATOM 809 O O . ILE A 1 107 ? -6.082 -9.781 -19.594 1 98.73 107 ILE A O 1
ATOM 813 N N . GLN A 1 108 ? -7.08 -7.806 -19.789 1 98.2 108 GLN A N 1
ATOM 814 C CA . GLN A 1 108 ? -8.38 -8.41 -20.061 1 98.2 108 GLN A CA 1
ATOM 815 C C . GLN A 1 108 ? -8.343 -9.243 -21.339 1 98.2 108 GLN A C 1
ATOM 817 O O . GLN A 1 108 ? -8.838 -10.371 -21.366 1 98.2 108 GLN A O 1
ATOM 822 N N . ARG A 1 109 ? -7.769 -8.663 -22.325 1 98.4 109 ARG A N 1
ATOM 823 C CA . ARG A 1 109 ? -7.659 -9.367 -23.598 1 98.4 109 ARG A CA 1
ATOM 824 C C . ARG A 1 109 ? -6.844 -10.647 -23.448 1 98.4 109 ARG A C 1
ATOM 826 O O . ARG A 1 109 ? -7.236 -11.702 -23.95 1 98.4 109 ARG A O 1
ATOM 833 N N . ALA A 1 110 ? -5.747 -10.561 -22.798 1 98.77 110 ALA A N 1
ATOM 834 C CA . ALA A 1 110 ? -4.872 -11.716 -22.611 1 98.77 110 ALA A CA 1
ATOM 835 C C . ALA A 1 110 ? -5.557 -12.794 -21.776 1 98.77 110 ALA A C 1
ATOM 837 O O . ALA A 1 110 ? -5.407 -13.987 -22.048 1 98.77 110 ALA A O 1
ATOM 838 N N . ALA A 1 111 ? -6.279 -12.413 -20.738 1 98.76 111 ALA A N 1
ATOM 839 C CA . ALA A 1 111 ? -6.981 -13.37 -19.887 1 98.76 111 ALA A CA 1
ATOM 840 C C . ALA A 1 111 ? -8.013 -14.161 -20.686 1 98.76 111 ALA A C 1
ATOM 842 O O . ALA A 1 111 ? -8.12 -15.381 -20.537 1 98.76 111 ALA A O 1
ATOM 843 N N . GLU A 1 112 ? -8.703 -13.453 -21.524 1 98.36 112 GLU A N 1
ATOM 844 C CA . GLU A 1 112 ? -9.687 -14.115 -22.375 1 98.36 112 GLU A CA 1
ATOM 845 C C . GLU A 1 112 ? -9.016 -15.085 -23.343 1 98.36 112 GLU A C 1
ATOM 847 O O . GLU A 1 112 ? -9.518 -16.187 -23.574 1 98.36 112 GLU A O 1
ATOM 852 N N . GLN A 1 113 ? -7.954 -14.685 -23.868 1 98.64 113 GLN A N 1
ATOM 853 C CA . GLN A 1 113 ? -7.224 -15.534 -24.804 1 98.64 113 GLN A CA 1
ATOM 854 C C . GLN A 1 113 ? -6.706 -16.793 -24.115 1 98.64 113 GLN A C 1
ATOM 856 O O . GLN A 1 113 ? -6.742 -17.882 -24.691 1 98.64 113 GLN A O 1
ATOM 861 N N . VAL A 1 114 ? -6.178 -16.655 -22.891 1 98.79 114 VAL A N 1
ATOM 862 C CA . VAL A 1 114 ? -5.687 -17.804 -22.138 1 98.79 114 VAL A CA 1
ATOM 863 C C . VAL A 1 114 ? -6.825 -18.796 -21.909 1 98.79 114 VAL A C 1
ATOM 865 O O . VAL A 1 114 ? -6.651 -20.003 -22.095 1 98.79 114 VAL A O 1
ATOM 868 N N . LYS A 1 115 ? -7.964 -18.298 -21.5 1 97.84 115 LYS A N 1
ATOM 869 C CA . LYS A 1 115 ? -9.121 -19.152 -21.249 1 97.84 115 LYS A CA 1
ATOM 870 C C . LYS A 1 115 ? -9.53 -19.908 -22.509 1 97.84 115 LYS A C 1
ATOM 872 O O . LYS A 1 115 ? -9.86 -21.094 -22.449 1 97.84 115 LYS A O 1
ATOM 877 N N . LYS A 1 116 ? -9.458 -19.22 -23.589 1 98.06 116 LYS A N 1
ATOM 878 C CA . LYS A 1 116 ? -9.829 -19.824 -24.865 1 98.06 116 LYS A CA 1
ATOM 879 C C . LYS A 1 116 ? -8.794 -20.855 -25.307 1 98.06 116 LYS A C 1
ATOM 881 O O . LYS A 1 116 ? -9.15 -21.945 -25.759 1 98.06 116 LYS A O 1
ATOM 886 N N . ASP A 1 117 ? -7.559 -20.524 -25.116 1 98.37 117 ASP A N 1
ATOM 887 C CA . ASP A 1 117 ? -6.466 -21.318 -25.669 1 98.37 117 ASP A CA 1
ATOM 888 C C . ASP A 1 117 ? -6.145 -22.511 -24.771 1 98.37 117 ASP A C 1
ATOM 890 O O . ASP A 1 117 ? -5.754 -23.574 -25.259 1 98.37 117 ASP A O 1
ATOM 894 N N . MET A 1 118 ? -6.233 -22.293 -23.448 1 98.36 118 MET A N 1
ATOM 895 C CA . MET A 1 118 ? -5.611 -23.272 -22.562 1 98.36 118 MET A CA 1
ATOM 896 C C . MET A 1 118 ? -6.603 -23.766 -21.514 1 98.36 118 MET A C 1
ATOM 898 O O . MET A 1 118 ? -6.386 -24.806 -20.89 1 98.36 118 MET A O 1
ATOM 902 N N . GLY A 1 119 ? -7.668 -22.967 -21.247 1 97.26 119 GLY A N 1
ATOM 903 C CA . GLY A 1 119 ? -8.682 -23.417 -20.307 1 97.26 119 GLY A CA 1
ATOM 904 C C . GLY A 1 119 ? -8.689 -22.625 -19.013 1 97.26 119 GLY A C 1
ATOM 905 O O . GLY A 1 119 ? -8.318 -21.45 -18.996 1 97.26 119 GLY A O 1
ATOM 906 N N . GLU A 1 120 ? -9.135 -23.318 -17.955 1 96.98 120 GLU A N 1
ATOM 907 C CA . GLU A 1 120 ? -9.363 -22.631 -16.687 1 96.98 120 GLU A CA 1
ATOM 908 C C . GLU A 1 120 ? -8.069 -22.509 -15.886 1 96.98 120 GLU A C 1
ATOM 910 O O . GLU A 1 120 ? -7.362 -23.498 -15.685 1 96.98 120 GLU A O 1
ATOM 915 N N . VAL A 1 121 ? -7.868 -21.335 -15.429 1 98.48 121 VAL A N 1
ATOM 916 C CA . VAL A 1 121 ? -6.653 -21.043 -14.675 1 98.48 121 VAL A CA 1
ATOM 917 C C . VAL A 1 121 ? -6.849 -21.429 -13.21 1 98.48 121 VAL A C 1
ATOM 919 O O . VAL A 1 121 ? -7.857 -21.07 -12.597 1 98.48 121 VAL A O 1
ATOM 922 N N . CYS A 1 122 ? -5.86 -22.081 -12.652 1 98.23 122 CYS A N 1
ATOM 923 C CA . CYS A 1 122 ? -5.944 -22.539 -11.269 1 98.23 122 CYS A CA 1
ATOM 924 C C . CYS A 1 122 ? -4.953 -21.791 -10.386 1 98.23 122 CYS A C 1
ATOM 926 O O . CYS A 1 122 ? -5.151 -21.684 -9.175 1 98.23 122 CYS A O 1
ATOM 928 N N . ILE A 1 123 ? -3.867 -21.337 -10.998 1 98.8 123 ILE A N 1
ATOM 929 C CA . ILE A 1 123 ? -2.841 -20.619 -10.248 1 98.8 123 ILE A CA 1
ATOM 930 C C . ILE A 1 123 ? -2.477 -19.329 -10.978 1 98.8 123 ILE A C 1
ATOM 932 O O . ILE A 1 123 ? -2.164 -19.35 -12.171 1 98.8 123 ILE A O 1
ATOM 936 N N . LEU A 1 124 ? -2.618 -18.267 -10.342 1 98.9 124 LEU A N 1
ATOM 937 C CA . LEU A 1 124 ? -2.212 -16.96 -10.846 1 98.9 124 LEU A CA 1
ATOM 938 C C . LEU A 1 124 ? -1.022 -16.42 -10.06 1 98.9 124 LEU A C 1
ATOM 940 O O . LEU A 1 124 ? -1.11 -16.229 -8.845 1 98.9 124 LEU A O 1
ATOM 944 N N . VAL A 1 125 ? 0.109 -16.22 -10.739 1 98.89 125 VAL A N 1
ATOM 945 C CA . VAL A 1 125 ? 1.294 -15.649 -10.108 1 98.89 125 VAL A CA 1
ATOM 946 C C . VAL A 1 125 ? 1.498 -14.216 -10.594 1 98.89 125 VAL A C 1
ATOM 948 O O . VAL A 1 125 ? 2.036 -13.993 -11.681 1 98.89 125 VAL A O 1
ATOM 951 N N . ASN A 1 126 ? 1.101 -13.319 -9.78 1 98.76 126 ASN A N 1
ATOM 952 C CA . ASN A 1 126 ? 1.383 -11.909 -10.028 1 98.76 126 ASN A CA 1
ATOM 953 C C . ASN A 1 126 ? 2.816 -11.548 -9.648 1 98.76 126 ASN A C 1
ATOM 955 O O . ASN A 1 126 ? 3.089 -11.203 -8.497 1 98.76 126 ASN A O 1
ATOM 959 N N . ASN A 1 127 ? 3.65 -11.545 -10.648 1 97.76 127 ASN A N 1
ATOM 960 C CA . ASN A 1 127 ? 5.084 -11.386 -10.428 1 97.76 127 ASN A CA 1
ATOM 961 C C . ASN A 1 127 ? 5.622 -10.135 -11.117 1 97.76 127 ASN A C 1
ATOM 963 O O . ASN A 1 127 ? 6.631 -9.571 -10.69 1 97.76 127 ASN A O 1
ATOM 967 N N . ALA A 1 128 ? 4.914 -9.7 -12.194 1 97.38 128 ALA A N 1
ATOM 968 C CA . ALA A 1 128 ? 5.391 -8.532 -12.929 1 97.38 128 ALA A CA 1
ATOM 969 C C . ALA A 1 128 ? 5.631 -7.353 -11.99 1 97.38 128 ALA A C 1
ATOM 971 O O . ALA A 1 128 ? 4.844 -7.113 -11.071 1 97.38 128 ALA A O 1
ATOM 972 N N . GLY A 1 129 ? 6.738 -6.672 -12.145 1 95.53 129 GLY A N 1
ATOM 973 C CA . GLY A 1 129 ? 7.082 -5.518 -11.329 1 95.53 129 GLY A CA 1
ATOM 974 C C . GLY A 1 129 ? 8.093 -4.6 -11.989 1 95.53 129 GLY A C 1
ATOM 975 O O . GLY A 1 129 ? 8.84 -5.025 -12.873 1 95.53 129 GLY A O 1
ATOM 976 N N . VAL A 1 130 ? 8.067 -3.378 -11.638 1 94.82 130 VAL A N 1
ATOM 977 C CA . VAL A 1 130 ? 9.052 -2.393 -12.074 1 94.82 130 VAL A CA 1
ATOM 978 C C . VAL A 1 130 ? 9.615 -1.653 -10.863 1 94.82 130 VAL A C 1
ATOM 980 O O . VAL A 1 130 ? 8.966 -1.578 -9.817 1 94.82 130 VAL A O 1
ATOM 983 N N . VAL A 1 131 ? 10.831 -1.214 -10.998 1 92.15 131 VAL A N 1
ATOM 984 C CA . VAL A 1 131 ? 11.484 -0.446 -9.943 1 92.15 131 VAL A CA 1
ATOM 985 C C . VAL A 1 131 ? 12.231 0.738 -10.553 1 92.15 131 VAL A C 1
ATOM 987 O O . VAL A 1 131 ? 12.854 0.609 -11.609 1 92.15 131 VAL A O 1
ATOM 990 N N . PHE A 1 132 ? 11.984 1.882 -10.064 1 91.15 132 PHE A N 1
ATOM 991 C CA . PHE A 1 132 ? 12.756 3.084 -10.355 1 91.15 132 PHE A CA 1
ATOM 992 C C . PHE A 1 132 ? 13.473 3.583 -9.106 1 91.15 132 PHE A C 1
ATOM 994 O O . PHE A 1 132 ? 12.831 4.011 -8.145 1 91.15 132 PHE A O 1
ATOM 1001 N N . VAL A 1 133 ? 14.789 3.53 -9.106 1 88.4 133 VAL A N 1
ATOM 1002 C CA . VAL A 1 133 ? 15.583 3.874 -7.931 1 88.4 133 VAL A CA 1
ATOM 1003 C C . VAL A 1 133 ? 16.025 5.334 -8.016 1 88.4 133 VAL A C 1
ATOM 1005 O O . VAL A 1 133 ? 16.81 5.701 -8.893 1 88.4 133 VAL A O 1
ATOM 1008 N N . ASP A 1 134 ? 15.522 6.148 -7.128 1 91.64 134 ASP A N 1
ATOM 1009 C CA . ASP A 1 134 ? 15.873 7.561 -7.023 1 91.64 134 ASP A CA 1
ATOM 1010 C C . ASP A 1 134 ? 15.175 8.213 -5.831 1 91.64 134 ASP A C 1
ATOM 1012 O O . ASP A 1 134 ? 14.276 7.62 -5.23 1 91.64 134 ASP A O 1
ATOM 1016 N N . ASP A 1 135 ? 15.72 9.356 -5.482 1 92 135 ASP A N 1
ATOM 1017 C CA . ASP A 1 135 ? 14.975 10.096 -4.467 1 92 135 ASP A CA 1
ATOM 1018 C C . ASP A 1 135 ? 13.646 10.602 -5.023 1 92 135 ASP A C 1
ATOM 1020 O O . ASP A 1 135 ? 13.482 10.727 -6.238 1 92 135 ASP A O 1
ATOM 1024 N N . LEU A 1 136 ? 12.727 10.92 -4.159 1 96.04 136 LEU A N 1
ATOM 1025 C CA . LEU A 1 136 ? 11.35 11.236 -4.525 1 96.04 136 LEU A CA 1
ATOM 1026 C C . LEU A 1 136 ? 11.303 12.405 -5.503 1 96.04 136 LEU A C 1
ATOM 1028 O O . LEU A 1 136 ? 10.534 12.384 -6.466 1 96.04 136 LEU A O 1
ATOM 1032 N N . LEU A 1 137 ? 12.149 13.418 -5.297 1 95.92 137 LEU A N 1
ATOM 1033 C CA . LEU A 1 137 ? 12.099 14.64 -6.092 1 95.92 137 LEU A CA 1
ATOM 1034 C C . LEU A 1 137 ? 12.765 14.433 -7.449 1 95.92 137 LEU A C 1
ATOM 1036 O O . LEU A 1 137 ? 12.538 15.207 -8.381 1 95.92 137 LEU A O 1
ATOM 1040 N N . SER A 1 138 ? 13.579 13.35 -7.602 1 94.62 138 SER A N 1
ATOM 1041 C CA . SER A 1 138 ? 14.296 13.08 -8.844 1 94.62 138 SER A CA 1
ATOM 1042 C C . SER A 1 138 ? 13.522 12.108 -9.729 1 94.62 138 SER A C 1
ATOM 1044 O O . SER A 1 138 ? 13.87 11.909 -10.895 1 94.62 138 SER A O 1
ATOM 1046 N N . LEU A 1 139 ? 12.474 11.527 -9.21 1 95.23 139 LEU A N 1
ATOM 1047 C CA . LEU A 1 139 ? 11.627 10.635 -9.993 1 95.23 139 LEU A CA 1
ATOM 1048 C C . LEU A 1 139 ? 10.784 11.422 -10.991 1 95.23 139 LEU A C 1
ATOM 1050 O O . LEU A 1 139 ? 10.294 12.509 -10.675 1 95.23 139 LEU A O 1
ATOM 1054 N N . GLU A 1 140 ? 10.633 10.857 -12.144 1 96.33 140 GLU A N 1
ATOM 1055 C CA . GLU A 1 140 ? 9.684 11.428 -13.095 1 96.33 140 GLU A CA 1
ATOM 1056 C C . GLU A 1 140 ? 8.259 10.974 -12.793 1 96.33 140 GLU A C 1
ATOM 1058 O O . GLU A 1 140 ? 8.05 9.885 -12.254 1 96.33 140 GLU A O 1
ATOM 1063 N N . ASP A 1 141 ? 7.279 11.776 -13.191 1 96.54 141 ASP A N 1
ATOM 1064 C CA . ASP A 1 141 ? 5.879 11.482 -12.898 1 96.54 141 ASP A CA 1
ATOM 1065 C C . ASP A 1 141 ? 5.467 10.133 -13.484 1 96.54 141 ASP A C 1
ATOM 1067 O O . ASP A 1 141 ? 4.765 9.356 -12.834 1 96.54 141 ASP A O 1
ATOM 1071 N N . HIS A 1 142 ? 5.874 9.91 -14.675 1 97.02 142 HIS A N 1
ATOM 1072 C CA . HIS A 1 142 ? 5.459 8.682 -15.343 1 97.02 142 HIS A CA 1
ATOM 1073 C C . HIS A 1 142 ? 6.038 7.454 -14.648 1 97.02 142 HIS A C 1
ATOM 1075 O O . HIS A 1 142 ? 5.448 6.373 -14.695 1 97.02 142 HIS A O 1
ATOM 1081 N N . GLU A 1 143 ? 7.204 7.588 -14.002 1 96.92 143 GLU A N 1
ATOM 1082 C CA . GLU A 1 143 ? 7.814 6.482 -13.271 1 96.92 143 GLU A CA 1
ATOM 1083 C C . GLU A 1 143 ? 6.976 6.095 -12.055 1 96.92 143 GLU A C 1
ATOM 1085 O O . GLU A 1 143 ? 6.812 4.91 -11.759 1 96.92 143 GLU A O 1
ATOM 1090 N N . ILE A 1 144 ? 6.452 7.103 -11.416 1 98.12 144 ILE A N 1
ATOM 1091 C CA . ILE A 1 144 ? 5.597 6.859 -10.26 1 98.12 144 ILE A CA 1
ATOM 1092 C C . ILE A 1 144 ? 4.307 6.175 -10.707 1 98.12 144 ILE A C 1
ATOM 1094 O O . ILE A 1 144 ? 3.913 5.15 -10.145 1 98.12 144 ILE A O 1
ATOM 1098 N N . GLN A 1 145 ? 3.71 6.703 -11.723 1 97.9 145 GLN A N 1
ATOM 1099 C CA . GLN A 1 145 ? 2.465 6.144 -12.237 1 97.9 145 GLN A CA 1
ATOM 1100 C C . GLN A 1 145 ? 2.66 4.705 -12.708 1 97.9 145 GLN A C 1
ATOM 1102 O O . GLN A 1 145 ? 1.862 3.825 -12.38 1 97.9 145 GLN A O 1
ATOM 1107 N N . LYS A 1 146 ? 3.685 4.487 -13.448 1 97.9 146 LYS A N 1
ATOM 1108 C CA . LYS A 1 146 ? 3.964 3.156 -13.979 1 97.9 146 LYS A CA 1
ATOM 1109 C C . LYS A 1 146 ? 4.187 2.151 -12.853 1 97.9 146 LYS A C 1
ATOM 1111 O O . LYS A 1 146 ? 3.774 0.994 -12.955 1 97.9 146 LYS A O 1
ATOM 1116 N N . THR A 1 147 ? 4.867 2.576 -11.827 1 98.36 147 THR A N 1
ATOM 1117 C CA . THR A 1 147 ? 5.108 1.711 -10.678 1 98.36 147 THR A CA 1
ATOM 1118 C C . THR A 1 147 ? 3.792 1.204 -10.096 1 98.36 147 THR A C 1
ATOM 1120 O O . THR A 1 147 ? 3.636 0.006 -9.85 1 98.36 147 THR A O 1
ATOM 1123 N N . PHE A 1 148 ? 2.807 2.064 -9.966 1 98.75 148 PHE A N 1
ATOM 1124 C CA . PHE A 1 148 ? 1.532 1.663 -9.384 1 98.75 148 PHE A CA 1
ATOM 1125 C C . PHE A 1 148 ? 0.712 0.854 -10.382 1 98.75 148 PHE A C 1
ATOM 1127 O O . PHE A 1 148 ? 0.03 -0.1 -10.004 1 98.75 148 PHE A O 1
ATOM 1134 N N . ASP A 1 149 ? 0.795 1.206 -11.632 1 98.61 149 ASP A N 1
ATOM 1135 C CA . ASP A 1 149 ? 0.047 0.491 -12.661 1 98.61 149 ASP A CA 1
ATOM 1136 C C . ASP A 1 149 ? 0.465 -0.976 -12.724 1 98.61 149 ASP A C 1
ATOM 1138 O O . ASP A 1 149 ? -0.383 -1.865 -12.825 1 98.61 149 ASP A O 1
ATOM 1142 N N . VAL A 1 150 ? 1.723 -1.186 -12.58 1 98.64 150 VAL A N 1
ATOM 1143 C CA . VAL A 1 150 ? 2.255 -2.526 -12.801 1 98.64 150 VAL A CA 1
ATOM 1144 C C . VAL A 1 150 ? 2.281 -3.297 -11.483 1 98.64 150 VAL A C 1
ATOM 1146 O O . VAL A 1 150 ? 1.845 -4.449 -11.421 1 98.64 150 VAL A O 1
ATOM 1149 N N . ASN A 1 151 ? 2.769 -2.652 -10.408 1 98.51 151 ASN A N 1
ATOM 1150 C CA . ASN A 1 151 ? 3.084 -3.362 -9.173 1 98.51 151 ASN A CA 1
ATOM 1151 C C . ASN A 1 151 ? 1.827 -3.658 -8.36 1 98.51 151 ASN A C 1
ATOM 1153 O O . ASN A 1 151 ? 1.851 -4.49 -7.452 1 98.51 151 ASN A O 1
ATOM 1157 N N . ILE A 1 152 ? 0.697 -2.898 -8.67 1 98.71 152 ILE A N 1
ATOM 1158 C CA . ILE A 1 152 ? -0.44 -3.166 -7.796 1 98.71 152 ILE A CA 1
ATOM 1159 C C . ILE A 1 152 ? -1.732 -3.152 -8.609 1 98.71 152 ILE A C 1
ATOM 1161 O O . ILE A 1 152 ? -2.531 -4.089 -8.533 1 98.71 152 ILE A O 1
ATOM 1165 N N . LEU A 1 153 ? -1.969 -2.124 -9.442 1 98.81 153 LEU A N 1
ATOM 1166 C CA . LEU A 1 153 ? -3.235 -2.099 -10.166 1 98.81 153 LEU A CA 1
ATOM 1167 C C . LEU A 1 153 ? -3.363 -3.313 -11.08 1 98.81 153 LEU A C 1
ATOM 1169 O O . LEU A 1 153 ? -4.457 -3.858 -11.245 1 98.81 153 LEU A O 1
ATOM 1173 N N . ALA A 1 154 ? -2.283 -3.759 -11.608 1 98.86 154 ALA A N 1
ATOM 1174 C CA . ALA A 1 154 ? -2.272 -4.97 -12.425 1 98.86 154 ALA A CA 1
ATOM 1175 C C . ALA A 1 154 ? -2.835 -6.159 -11.651 1 98.86 154 ALA A C 1
ATOM 1177 O O . ALA A 1 154 ? -3.527 -7.006 -12.219 1 98.86 154 ALA A O 1
ATOM 1178 N N . HIS A 1 155 ? -2.532 -6.264 -10.354 1 98.78 155 HIS A N 1
ATOM 1179 C CA . HIS A 1 155 ? -3.032 -7.36 -9.532 1 98.78 155 HIS A CA 1
ATOM 1180 C C . HIS A 1 155 ? -4.556 -7.348 -9.465 1 98.78 155 HIS A C 1
ATOM 1182 O O . HIS A 1 155 ? -5.191 -8.405 -9.492 1 98.78 155 HIS A O 1
ATOM 1188 N N . PHE A 1 156 ? -5.114 -6.154 -9.333 1 98.81 156 PHE A N 1
ATOM 1189 C CA . PHE A 1 156 ? -6.568 -6.048 -9.32 1 98.81 156 PHE A CA 1
ATOM 1190 C C . PHE A 1 156 ? -7.161 -6.576 -10.62 1 98.81 156 PHE A C 1
ATOM 1192 O O . PHE A 1 156 ? -8.124 -7.346 -10.602 1 98.81 156 PHE A O 1
ATOM 1199 N N . TRP A 1 157 ? -6.571 -6.204 -11.704 1 98.79 157 TRP A N 1
ATOM 1200 C CA . TRP A 1 157 ? -7.13 -6.556 -13.006 1 98.79 157 TRP A CA 1
ATOM 1201 C C . TRP A 1 157 ? -6.957 -8.044 -13.288 1 98.79 157 TRP A C 1
ATOM 1203 O O . TRP A 1 157 ? -7.875 -8.698 -13.788 1 98.79 157 TRP A O 1
ATOM 1213 N N . THR A 1 158 ? -5.804 -8.636 -12.955 1 98.81 158 THR A N 1
ATOM 1214 C CA . THR A 1 158 ? -5.572 -10.057 -13.191 1 98.81 158 THR A CA 1
ATOM 1215 C C . THR A 1 158 ? -6.474 -10.907 -12.301 1 98.81 158 THR A C 1
ATOM 1217 O O . THR A 1 158 ? -7.082 -11.873 -12.766 1 98.81 158 THR A O 1
ATOM 1220 N N . VAL A 1 159 ? -6.57 -10.517 -11.024 1 98.78 159 VAL A N 1
ATOM 1221 C CA . VAL A 1 159 ? -7.385 -11.293 -10.095 1 98.78 159 VAL A CA 1
ATOM 1222 C C . VAL A 1 159 ? -8.854 -11.215 -10.507 1 98.78 159 VAL A C 1
ATOM 1224 O O . VAL A 1 159 ? -9.571 -12.218 -10.463 1 98.78 159 VAL A O 1
ATOM 1227 N N . ARG A 1 160 ? -9.3 -10.064 -10.917 1 98.02 160 ARG A N 1
ATOM 1228 C CA . ARG A 1 160 ? -10.69 -9.927 -11.34 1 98.02 160 ARG A CA 1
ATOM 1229 C C . ARG A 1 160 ? -10.967 -10.76 -12.587 1 98.02 160 ARG A C 1
ATOM 1231 O O . ARG A 1 160 ? -12.093 -11.214 -12.799 1 98.02 160 ARG A O 1
ATOM 1238 N N . ALA A 1 161 ? -9.979 -10.947 -13.389 1 98.38 161 ALA A N 1
ATOM 1239 C CA . ALA A 1 161 ? -10.14 -11.711 -14.624 1 98.38 161 ALA A CA 1
ATOM 1240 C C . ALA A 1 161 ? -10.24 -13.206 -14.334 1 98.38 161 ALA A C 1
ATOM 1242 O O . ALA A 1 161 ? -10.974 -13.928 -15.014 1 98.38 161 ALA A O 1
ATOM 1243 N N . PHE A 1 162 ? -9.581 -13.71 -13.3 1 98.63 162 PHE A N 1
ATOM 1244 C CA . PHE A 1 162 ? -9.455 -15.155 -13.148 1 98.63 162 PHE A CA 1
ATOM 1245 C C . PHE A 1 162 ? -10.192 -15.635 -11.904 1 98.63 162 PHE A C 1
ATOM 1247 O O . PHE A 1 162 ? -10.538 -16.813 -11.797 1 98.63 162 PHE A O 1
ATOM 1254 N N . LEU A 1 163 ? -10.467 -14.769 -10.952 1 98.22 163 LEU A N 1
ATOM 1255 C CA . LEU A 1 163 ? -11.01 -15.136 -9.649 1 98.22 163 LEU A CA 1
ATOM 1256 C C . LEU A 1 163 ? -12.413 -15.718 -9.788 1 98.22 163 LEU A C 1
ATOM 1258 O O . LEU A 1 163 ? -12.769 -16.667 -9.086 1 98.22 163 LEU A O 1
ATOM 1262 N N . PRO A 1 164 ? -13.287 -15.196 -10.682 1 97.61 164 PRO A N 1
ATOM 1263 C CA . PRO A 1 164 ? -14.652 -15.719 -10.765 1 97.61 164 PRO A CA 1
ATOM 1264 C C . PRO A 1 164 ? -14.692 -17.228 -10.998 1 97.61 164 PRO A C 1
ATOM 1266 O O . PRO A 1 164 ? -15.421 -17.944 -10.307 1 97.61 164 PRO A O 1
ATOM 1269 N N . SER A 1 165 ? -13.924 -17.699 -11.894 1 97.36 165 SER A N 1
ATOM 1270 C CA . SER A 1 165 ? -13.903 -19.13 -12.177 1 97.36 165 SER A CA 1
ATOM 1271 C C . SER A 1 165 ? -13.337 -19.918 -11.001 1 97.36 165 SER A C 1
ATOM 1273 O O . SER A 1 165 ? -13.769 -21.041 -10.734 1 97.36 165 SER A O 1
ATOM 1275 N N . MET A 1 166 ? -12.355 -19.368 -10.338 1 97.9 166 MET A N 1
ATOM 1276 C CA . MET A 1 166 ? -11.79 -20.011 -9.156 1 97.9 166 MET A CA 1
ATOM 1277 C C . MET A 1 166 ? -12.839 -20.15 -8.058 1 97.9 166 MET A C 1
ATOM 1279 O O . MET A 1 166 ? -12.917 -21.186 -7.395 1 97.9 166 MET A O 1
ATOM 1283 N N . LEU A 1 167 ? -13.605 -19.095 -7.897 1 97 167 LEU A N 1
ATOM 1284 C CA . LEU A 1 167 ? -14.637 -19.092 -6.866 1 97 167 LEU A CA 1
ATOM 1285 C C . LEU A 1 167 ? -15.727 -20.111 -7.185 1 97 167 LEU A C 1
ATOM 1287 O O . LEU A 1 167 ? -16.198 -20.822 -6.295 1 97 167 LEU A O 1
ATOM 1291 N N . GLU A 1 168 ? -16.08 -20.176 -8.416 1 96.12 168 GLU A N 1
ATOM 1292 C CA . GLU A 1 168 ? -17.108 -21.118 -8.849 1 96.12 168 GLU A CA 1
ATOM 1293 C C . GLU A 1 168 ? -16.7 -22.557 -8.548 1 96.12 168 GLU A C 1
ATOM 1295 O O . GLU A 1 168 ? -17.524 -23.364 -8.114 1 96.12 168 GLU A O 1
ATOM 1300 N N . ARG A 1 169 ? -15.476 -22.849 -8.696 1 96.11 169 ARG A N 1
ATOM 1301 C CA . ARG A 1 169 ? -14.972 -24.206 -8.511 1 96.11 169 ARG A CA 1
ATOM 1302 C C . ARG A 1 169 ? -14.421 -24.398 -7.102 1 96.11 169 ARG A C 1
ATOM 1304 O O . ARG A 1 169 ? -14.059 -25.512 -6.718 1 96.11 169 ARG A O 1
ATOM 1311 N N . ASN A 1 170 ? -14.346 -23.313 -6.323 1 96.43 170 ASN A N 1
ATOM 1312 C CA . ASN A 1 170 ? -13.709 -23.307 -5.01 1 96.43 170 ASN A CA 1
ATOM 1313 C C . ASN A 1 170 ? -12.333 -23.965 -5.052 1 96.43 170 ASN A C 1
ATOM 1315 O O . ASN A 1 170 ? -12.038 -24.849 -4.245 1 96.43 170 ASN A O 1
ATOM 1319 N N . HIS A 1 171 ? -11.637 -23.608 -6.089 1 97.21 171 HIS A N 1
ATOM 1320 C CA . HIS A 1 171 ? -10.299 -24.136 -6.328 1 97.21 171 HIS A CA 1
ATOM 1321 C C . HIS A 1 171 ? -9.427 -23.119 -7.056 1 97.21 171 HIS A C 1
ATOM 1323 O O . HIS A 1 171 ? -9.765 -22.681 -8.158 1 97.21 171 HIS A O 1
ATOM 1329 N N . GLY A 1 172 ? -8.358 -22.773 -6.424 1 97.6 172 GLY A N 1
ATOM 1330 C CA . GLY A 1 172 ? -7.453 -21.812 -7.034 1 97.6 172 GLY A CA 1
ATOM 1331 C C . GLY A 1 172 ? -6.381 -21.315 -6.082 1 97.6 172 GLY A C 1
ATOM 1332 O O . GLY A 1 172 ? -6.417 -21.616 -4.887 1 97.6 172 GLY A O 1
ATOM 1333 N N . HIS A 1 173 ? -5.398 -20.639 -6.621 1 98.55 173 HIS A N 1
ATOM 1334 C CA . HIS A 1 173 ? -4.298 -20.082 -5.842 1 98.55 173 HIS A CA 1
ATOM 1335 C C . HIS A 1 173 ? -3.808 -18.768 -6.442 1 98.55 173 HIS A C 1
ATOM 1337 O O . HIS A 1 173 ? -3.409 -18.724 -7.608 1 98.55 173 HIS A O 1
ATOM 1343 N N . ILE A 1 174 ? -3.901 -17.778 -5.71 1 98.68 174 ILE A N 1
ATOM 1344 C CA . ILE A 1 174 ? -3.419 -16.469 -6.136 1 98.68 174 ILE A CA 1
ATOM 1345 C C . ILE A 1 174 ? -2.122 -16.133 -5.402 1 98.68 174 ILE A C 1
ATOM 1347 O O . ILE A 1 174 ? -2.099 -16.062 -4.171 1 98.68 174 ILE A O 1
ATOM 1351 N N . VAL A 1 175 ? -1.049 -15.951 -6.157 1 98.79 175 VAL A N 1
ATOM 1352 C CA . VAL A 1 175 ? 0.269 -15.647 -5.61 1 98.79 175 VAL A CA 1
ATOM 1353 C C . VAL A 1 175 ? 0.624 -14.19 -5.896 1 98.79 175 VAL A C 1
ATOM 1355 O O . VAL A 1 175 ? 0.566 -13.744 -7.045 1 98.79 175 VAL A O 1
ATOM 1358 N N . THR A 1 176 ? 0.896 -13.451 -4.876 1 98.53 176 THR A N 1
ATOM 1359 C CA . THR A 1 176 ? 1.358 -12.071 -4.972 1 98.53 176 THR A CA 1
ATOM 1360 C C . THR A 1 176 ? 2.844 -11.974 -4.637 1 98.53 176 THR A C 1
ATOM 1362 O O . THR A 1 176 ? 3.255 -12.285 -3.518 1 98.53 176 THR A O 1
ATOM 1365 N N . VAL A 1 177 ? 3.613 -11.58 -5.663 1 97.22 177 VAL A N 1
ATOM 1366 C CA . VAL A 1 177 ? 5.03 -11.342 -5.41 1 97.22 177 VAL A CA 1
ATOM 1367 C C . VAL A 1 177 ? 5.243 -9.89 -4.988 1 97.22 177 VAL A C 1
ATOM 1369 O O . VAL A 1 177 ? 5.164 -8.979 -5.816 1 97.22 177 VAL A O 1
ATOM 1372 N N . ALA A 1 178 ? 5.482 -9.747 -3.736 1 96.81 178 ALA A N 1
ATOM 1373 C CA . ALA A 1 178 ? 5.749 -8.429 -3.167 1 96.81 178 ALA A CA 1
ATOM 1374 C C . ALA A 1 178 ? 7.243 -8.228 -2.926 1 96.81 178 ALA A C 1
ATOM 1376 O O . ALA A 1 178 ? 8.053 -8.385 -3.842 1 96.81 178 ALA A O 1
ATOM 1377 N N . SER A 1 179 ? 7.596 -7.712 -1.767 1 92.56 179 SER A N 1
ATOM 1378 C CA . SER A 1 179 ? 8.965 -7.41 -1.362 1 92.56 179 SER A CA 1
ATOM 1379 C C . SER A 1 179 ? 9.045 -7.102 0.129 1 92.56 179 SER A C 1
ATOM 1381 O O . SER A 1 179 ? 8.035 -6.775 0.757 1 92.56 179 SER A O 1
ATOM 1383 N N . MET A 1 180 ? 10.235 -7.245 0.632 1 89.08 180 MET A N 1
ATOM 1384 C CA . MET A 1 180 ? 10.443 -6.758 1.993 1 89.08 180 MET A CA 1
ATOM 1385 C C . MET A 1 180 ? 10.225 -5.25 2.07 1 89.08 180 MET A C 1
ATOM 1387 O O . MET A 1 180 ? 9.885 -4.721 3.13 1 89.08 180 MET A O 1
ATOM 1391 N N . SER A 1 181 ? 10.401 -4.578 0.952 1 91.98 181 SER A N 1
ATOM 1392 C CA . SER A 1 181 ? 10.089 -3.154 0.881 1 91.98 181 SER A CA 1
ATOM 1393 C C . SER A 1 181 ? 8.591 -2.908 1.024 1 91.98 181 SER A C 1
ATOM 1395 O O . SER A 1 181 ? 8.154 -1.762 1.146 1 91.98 181 SER A O 1
ATOM 1397 N N . GLY A 1 182 ? 7.805 -3.951 0.978 1 94.77 182 GLY A N 1
ATOM 1398 C CA . GLY A 1 182 ? 6.379 -3.873 1.253 1 94.77 182 GLY A CA 1
ATOM 1399 C C . GLY A 1 182 ? 6.049 -3.997 2.729 1 94.77 182 GLY A C 1
ATOM 1400 O O . GLY A 1 182 ? 4.889 -3.862 3.124 1 94.77 182 GLY A O 1
ATOM 1401 N N . LYS A 1 183 ? 7.079 -4.263 3.48 1 90.78 183 LYS A N 1
ATOM 1402 C CA . LYS A 1 183 ? 6.937 -4.393 4.927 1 90.78 183 LYS A CA 1
ATOM 1403 C C . LYS A 1 183 ? 7.708 -3.296 5.656 1 90.78 183 LYS A C 1
ATOM 1405 O O . LYS A 1 183 ? 7.333 -2.894 6.759 1 90.78 183 LYS A O 1
ATOM 1410 N N . ILE A 1 184 ? 8.74 -2.874 5.001 1 88.47 184 ILE A N 1
ATOM 1411 C CA . ILE A 1 184 ? 9.605 -1.84 5.56 1 88.47 184 ILE A CA 1
ATOM 1412 C C . ILE A 1 184 ? 9.898 -0.783 4.498 1 88.47 184 ILE A C 1
ATOM 1414 O O . ILE A 1 184 ? 10.459 -1.092 3.444 1 88.47 184 ILE A O 1
ATOM 1418 N N . GLY A 1 185 ? 9.539 0.445 4.843 1 91.24 185 GLY A N 1
ATOM 1419 C CA . GLY A 1 185 ? 9.814 1.522 3.905 1 91.24 185 GLY A CA 1
ATOM 1420 C C . GLY A 1 185 ? 11.295 1.737 3.66 1 91.24 185 GLY A C 1
ATOM 1421 O O . GLY A 1 185 ? 12.079 1.828 4.607 1 91.24 185 GLY A O 1
ATOM 1422 N N . THR A 1 186 ? 11.679 1.869 2.37 1 88.17 186 THR A N 1
ATOM 1423 C CA . THR A 1 186 ? 13.084 1.957 1.987 1 88.17 186 THR A CA 1
ATOM 1424 C C . THR A 1 186 ? 13.379 3.296 1.317 1 88.17 186 THR A C 1
ATOM 1426 O O . THR A 1 186 ? 12.683 3.694 0.38 1 88.17 186 THR A O 1
ATOM 1429 N N . PRO A 1 187 ? 14.432 3.986 1.802 1 89.11 187 PRO A N 1
ATOM 1430 C CA . PRO A 1 187 ? 14.807 5.241 1.148 1 89.11 187 PRO A CA 1
ATOM 1431 C C . PRO A 1 187 ? 15.251 5.043 -0.3 1 89.11 187 PRO A C 1
ATOM 1433 O O . PRO A 1 187 ? 15.806 3.995 -0.641 1 89.11 187 PRO A O 1
ATOM 1436 N N . LEU A 1 188 ? 15.002 6.047 -1.164 1 90.1 188 LEU A N 1
ATOM 1437 C CA . LEU A 1 188 ? 15.358 6.069 -2.579 1 90.1 188 LEU A CA 1
ATOM 1438 C C . LEU A 1 188 ? 14.471 5.119 -3.377 1 90.1 188 LEU A C 1
ATOM 1440 O O . LEU A 1 188 ? 14.67 4.942 -4.581 1 90.1 188 LEU A O 1
ATOM 1444 N N . LEU A 1 189 ? 13.545 4.475 -2.645 1 93.22 189 LEU A N 1
ATOM 1445 C CA . LEU A 1 189 ? 12.543 3.59 -3.23 1 93.22 189 LEU A CA 1
ATOM 1446 C C . LEU A 1 189 ? 11.15 3.929 -2.71 1 93.22 189 LEU A C 1
ATOM 1448 O O . LEU A 1 189 ? 10.355 3.032 -2.422 1 93.22 189 LEU A O 1
ATOM 1452 N N . VAL A 1 190 ? 10.901 5.211 -2.592 1 96.91 190 VAL A N 1
ATOM 1453 C CA . VAL A 1 190 ? 9.646 5.626 -1.972 1 96.91 190 VAL A CA 1
ATOM 1454 C C . VAL A 1 190 ? 8.468 5.113 -2.796 1 96.91 190 VAL A C 1
ATOM 1456 O O . VAL A 1 190 ? 7.525 4.536 -2.25 1 96.91 190 VAL A O 1
ATOM 1459 N N . ASN A 1 191 ? 8.507 5.326 -4.122 1 97.49 191 ASN A N 1
ATOM 1460 C CA . ASN A 1 191 ? 7.429 4.859 -4.986 1 97.49 191 ASN A CA 1
ATOM 1461 C C . ASN A 1 191 ? 7.337 3.336 -4.994 1 97.49 191 ASN A C 1
ATOM 1463 O O . ASN A 1 191 ? 6.24 2.775 -4.959 1 97.49 191 ASN A O 1
ATOM 1467 N N . TYR A 1 192 ? 8.445 2.665 -4.992 1 95.99 192 TYR A N 1
ATOM 1468 C CA . TYR A 1 192 ? 8.481 1.207 -5.002 1 95.99 192 TYR A CA 1
ATOM 1469 C C . TYR A 1 192 ? 7.971 0.639 -3.683 1 95.99 192 TYR A C 1
ATOM 1471 O O . TYR A 1 192 ? 7.115 -0.248 -3.671 1 95.99 192 TYR A O 1
ATOM 1479 N N . SER A 1 193 ? 8.512 1.133 -2.55 1 96.12 193 SER A N 1
ATOM 1480 C CA . SER A 1 193 ? 8.048 0.688 -1.24 1 96.12 193 SER A CA 1
ATOM 1481 C C . SER A 1 193 ? 6.541 0.871 -1.096 1 96.12 193 SER A C 1
ATOM 1483 O O . SER A 1 193 ? 5.838 -0.043 -0.662 1 96.12 193 SER A O 1
ATOM 1485 N N . SER A 1 194 ? 6.108 2.05 -1.475 1 98.63 194 SER A N 1
ATOM 1486 C CA . SER A 1 194 ? 4.679 2.336 -1.398 1 98.63 194 SER A CA 1
ATOM 1487 C C . SER A 1 194 ? 3.867 1.32 -2.193 1 98.63 194 SER A C 1
ATOM 1489 O O . SER A 1 194 ? 2.878 0.779 -1.694 1 98.63 194 SER A O 1
ATOM 1491 N N . SER A 1 195 ? 4.241 1.008 -3.377 1 98.64 195 SER A N 1
ATOM 1492 C CA . SER A 1 195 ? 3.527 0.075 -4.242 1 98.64 195 SER A CA 1
ATOM 1493 C C . SER A 1 195 ? 3.566 -1.342 -3.678 1 98.64 195 SER A C 1
ATOM 1495 O O . SER A 1 195 ? 2.59 -2.087 -3.79 1 98.64 195 SER A O 1
ATOM 1497 N N . LYS A 1 196 ? 4.66 -1.714 -3.119 1 98.19 196 LYS A N 1
ATOM 1498 C CA . LYS A 1 196 ? 4.775 -3.075 -2.603 1 98.19 196 LYS A CA 1
ATOM 1499 C C . LYS A 1 196 ? 4.051 -3.22 -1.268 1 98.19 196 LYS A C 1
ATOM 1501 O O . LYS A 1 196 ? 3.508 -4.284 -0.963 1 98.19 196 LYS A O 1
ATOM 1506 N N . PHE A 1 197 ? 3.983 -2.117 -0.464 1 98.4 197 PHE A N 1
ATOM 1507 C CA . PHE A 1 197 ? 3.04 -2.11 0.648 1 98.4 197 PHE A CA 1
ATOM 1508 C C . PHE A 1 197 ? 1.62 -2.364 0.155 1 98.4 197 PHE A C 1
ATOM 1510 O O . PHE A 1 197 ? 0.876 -3.136 0.762 1 98.4 197 PHE A O 1
ATOM 1517 N N . ALA A 1 198 ? 1.284 -1.705 -0.893 1 98.86 198 ALA A N 1
ATOM 1518 C CA . ALA A 1 198 ? -0.043 -1.885 -1.476 1 98.86 198 ALA A CA 1
ATOM 1519 C C . ALA A 1 198 ? -0.281 -3.344 -1.856 1 98.86 198 ALA A C 1
ATOM 1521 O O . ALA A 1 198 ? -1.375 -3.875 -1.65 1 98.86 198 ALA A O 1
ATOM 1522 N N . ALA A 1 199 ? 0.738 -3.961 -2.399 1 98.74 199 ALA A N 1
ATOM 1523 C CA . ALA A 1 199 ? 0.63 -5.362 -2.799 1 98.74 199 ALA A CA 1
ATOM 1524 C C . ALA A 1 199 ? 0.392 -6.26 -1.588 1 98.74 199 ALA A C 1
ATOM 1526 O O . ALA A 1 199 ? -0.423 -7.185 -1.644 1 98.74 199 ALA A O 1
ATOM 1527 N N . VAL A 1 200 ? 1.09 -5.995 -0.525 1 97.8 200 VAL A N 1
ATOM 1528 C CA . VAL A 1 200 ? 0.907 -6.758 0.705 1 97.8 200 VAL A CA 1
ATOM 1529 C C . VAL A 1 200 ? -0.514 -6.562 1.23 1 97.8 200 VAL A C 1
ATOM 1531 O O . VAL A 1 200 ? -1.188 -7.529 1.592 1 97.8 200 VAL A O 1
ATOM 1534 N N . GLY A 1 201 ? -0.94 -5.281 1.279 1 97.5 201 GLY A N 1
ATOM 1535 C CA . GLY A 1 201 ? -2.293 -4.99 1.725 1 97.5 201 GLY A CA 1
ATOM 1536 C C . GLY A 1 201 ? -3.359 -5.648 0.869 1 97.5 201 GLY A C 1
ATOM 1537 O O . GLY A 1 201 ? -4.371 -6.124 1.385 1 97.5 201 GLY A O 1
ATOM 1538 N N . PHE A 1 202 ? -3.137 -5.711 -0.401 1 98.52 202 PHE A N 1
ATOM 1539 C CA . PHE A 1 202 ? -4.038 -6.374 -1.336 1 98.52 202 PHE A CA 1
ATOM 1540 C C . PHE A 1 202 ? -4.162 -7.857 -1.009 1 98.52 202 PHE A C 1
ATOM 1542 O O . PHE A 1 202 ? -5.271 -8.387 -0.913 1 98.52 202 PHE A O 1
ATOM 1549 N N . ALA A 1 203 ? -3.055 -8.489 -0.904 1 97.66 203 ALA A N 1
ATOM 1550 C CA . ALA A 1 203 ? -3.031 -9.924 -0.633 1 97.66 203 ALA A CA 1
ATOM 1551 C C . ALA A 1 203 ? -3.75 -10.248 0.673 1 97.66 203 ALA A C 1
ATOM 1553 O O . ALA A 1 203 ? -4.551 -11.185 0.732 1 97.66 203 ALA A O 1
ATOM 1554 N N . GLU A 1 204 ? -3.46 -9.473 1.687 1 94.28 204 GLU A N 1
ATOM 1555 C CA . GLU A 1 204 ? -4.059 -9.714 2.996 1 94.28 204 GLU A CA 1
ATOM 1556 C C . GLU A 1 204 ? -5.569 -9.496 2.961 1 94.28 204 GLU A C 1
ATOM 1558 O O . GLU A 1 204 ? -6.33 -10.299 3.504 1 94.28 204 GLU A O 1
ATOM 1563 N N . ALA A 1 205 ? -5.962 -8.405 2.378 1 94.44 205 ALA A N 1
ATOM 1564 C CA . ALA A 1 205 ? -7.385 -8.079 2.328 1 94.44 205 ALA A CA 1
ATOM 1565 C C . ALA A 1 205 ? -8.149 -9.087 1.474 1 94.44 205 ALA A C 1
ATOM 1567 O O . ALA A 1 205 ? -9.274 -9.467 1.807 1 94.44 205 ALA A O 1
ATOM 1568 N N . LEU A 1 206 ? -7.547 -9.473 0.408 1 96.55 206 LEU A N 1
ATOM 1569 C CA . LEU A 1 206 ? -8.18 -10.467 -0.453 1 96.55 206 LEU A CA 1
ATOM 1570 C C . LEU A 1 206 ? -8.366 -11.787 0.287 1 96.55 206 LEU A C 1
ATOM 1572 O O . LEU A 1 206 ? -9.43 -12.405 0.205 1 96.55 206 LEU A O 1
ATOM 1576 N N . GLN A 1 207 ? -7.319 -12.253 0.933 1 93.83 207 GLN A N 1
ATOM 1577 C CA . GLN A 1 207 ? -7.404 -13.478 1.72 1 93.83 207 GLN A CA 1
ATOM 1578 C C . GLN A 1 207 ? -8.549 -13.407 2.726 1 93.83 207 GLN A C 1
ATOM 1580 O O . GLN A 1 207 ? -9.315 -14.362 2.871 1 93.83 207 GLN A O 1
ATOM 1585 N N . ALA A 1 208 ? -8.605 -12.304 3.409 1 89.09 208 ALA A N 1
ATOM 1586 C CA . ALA A 1 208 ? -9.665 -12.107 4.394 1 89.09 208 ALA A CA 1
ATOM 1587 C C . ALA A 1 208 ? -11.041 -12.14 3.734 1 89.09 208 ALA A C 1
ATOM 1589 O O . ALA A 1 208 ? -11.998 -12.665 4.305 1 89.09 208 ALA A O 1
ATOM 1590 N N . GLU A 1 209 ? -11.142 -11.56 2.61 1 91.68 209 GLU A N 1
ATOM 1591 C CA . GLU A 1 209 ? -12.417 -11.532 1.901 1 91.68 209 GLU A CA 1
ATOM 1592 C C . GLU A 1 209 ? -12.833 -12.932 1.456 1 91.68 209 GLU A C 1
ATOM 1594 O O . GLU A 1 209 ? -13.997 -13.313 1.593 1 91.68 209 GLU A O 1
ATOM 1599 N N . LEU A 1 210 ? -11.891 -13.684 0.919 1 93.16 210 LEU A N 1
ATOM 1600 C CA . LEU A 1 210 ? -12.183 -15.048 0.492 1 93.16 210 LEU A CA 1
ATOM 1601 C C . LEU A 1 210 ? -12.679 -15.89 1.663 1 93.16 210 LEU A C 1
ATOM 1603 O O . LEU A 1 210 ? -13.603 -16.692 1.509 1 93.16 210 LEU A O 1
ATOM 1607 N N . ARG A 1 211 ? -12.085 -15.68 2.721 1 87.29 211 ARG A N 1
ATOM 1608 C CA . ARG A 1 211 ? -12.518 -16.389 3.921 1 87.29 211 ARG A CA 1
ATOM 1609 C C . ARG A 1 211 ? -13.925 -15.965 4.33 1 87.29 211 ARG A C 1
ATOM 1611 O O . ARG A 1 211 ? -14.746 -16.804 4.707 1 87.29 211 ARG A O 1
ATOM 1618 N N . LEU A 1 212 ? -14.126 -14.696 4.298 1 83.35 212 LEU A N 1
ATOM 1619 C CA . LEU A 1 212 ? -15.442 -14.16 4.63 1 83.35 212 LEU A CA 1
ATOM 1620 C C . LEU A 1 212 ? -16.515 -14.754 3.724 1 83.35 212 LEU A C 1
ATOM 1622 O O . LEU A 1 212 ? -17.634 -15.017 4.17 1 83.35 212 LEU A O 1
ATOM 1626 N N . LEU A 1 213 ? -16.123 -15.008 2.515 1 86 213 LEU A N 1
ATOM 1627 C CA . LEU A 1 213 ? -17.054 -15.551 1.531 1 86 213 LEU A CA 1
ATOM 1628 C C . LEU A 1 213 ? -17.162 -17.067 1.663 1 86 213 LEU A C 1
ATOM 1630 O O . LEU A 1 213 ? -17.944 -17.702 0.953 1 86 213 LEU A O 1
ATOM 1634 N N . GLY A 1 214 ? -16.376 -17.625 2.529 1 87 214 GLY A N 1
ATOM 1635 C CA . GLY A 1 214 ? -16.401 -19.064 2.737 1 87 214 GLY A CA 1
ATOM 1636 C C . GLY A 1 214 ? -15.784 -19.843 1.591 1 87 214 GLY A C 1
ATOM 1637 O O . GLY A 1 214 ? -16.216 -20.957 1.287 1 87 214 GLY A O 1
ATOM 1638 N N . ARG A 1 215 ? -14.97 -19.198 0.904 1 89.91 215 ARG A N 1
ATOM 1639 C CA . ARG A 1 215 ? -14.302 -19.836 -0.226 1 89.91 215 ARG A CA 1
ATOM 1640 C C . ARG A 1 215 ? -12.881 -20.249 0.14 1 89.91 215 ARG A C 1
ATOM 1642 O O . ARG A 1 215 ? -11.914 -19.728 -0.42 1 89.91 215 ARG A O 1
ATOM 1649 N N . ASP A 1 216 ? -12.696 -21.293 0.881 1 85.46 216 ASP A N 1
ATOM 1650 C CA . ASP A 1 216 ? -11.423 -21.727 1.448 1 85.46 216 ASP A CA 1
ATOM 1651 C C . ASP A 1 216 ? -10.612 -22.525 0.43 1 85.46 216 ASP A C 1
ATOM 1653 O O . ASP A 1 216 ? -9.428 -22.795 0.646 1 85.46 216 ASP A O 1
ATOM 1657 N N . GLY A 1 217 ? -11.284 -22.877 -0.617 1 94.18 217 GLY A N 1
ATOM 1658 C CA . GLY A 1 217 ? -10.57 -23.598 -1.659 1 94.18 217 GLY A CA 1
ATOM 1659 C C . GLY A 1 217 ? -9.689 -22.702 -2.509 1 94.18 217 GLY A C 1
ATOM 1660 O O . GLY A 1 217 ? -8.816 -23.186 -3.232 1 94.18 217 GLY A O 1
ATOM 1661 N N . VAL A 1 218 ? -9.938 -21.474 -2.424 1 96.76 218 VAL A N 1
ATOM 1662 C CA . VAL A 1 218 ? -9.086 -20.513 -3.116 1 96.76 218 VAL A CA 1
ATOM 1663 C C . VAL A 1 218 ? -8.05 -19.948 -2.146 1 96.76 218 VAL A C 1
ATOM 1665 O O . VAL A 1 218 ? -8.394 -19.21 -1.22 1 96.76 218 VAL A O 1
ATOM 1668 N N . ARG A 1 219 ? -6.799 -20.275 -2.394 1 95.49 219 ARG A N 1
ATOM 1669 C CA . ARG A 1 219 ? -5.711 -19.913 -1.492 1 95.49 219 ARG A CA 1
ATOM 1670 C C . ARG A 1 219 ? -4.971 -18.678 -1.994 1 95.49 219 ARG A C 1
ATOM 1672 O O . ARG A 1 219 ? -5.09 -18.309 -3.164 1 95.49 219 ARG A O 1
ATOM 1679 N N . THR A 1 220 ? -4.294 -18.061 -1.042 1 96.54 220 THR A N 1
ATOM 1680 C CA . THR A 1 220 ? -3.439 -16.929 -1.384 1 96.54 220 THR A CA 1
ATOM 1681 C C . THR A 1 220 ? -2.058 -17.086 -0.755 1 96.54 220 THR A C 1
ATOM 1683 O O . THR A 1 220 ? -1.926 -17.644 0.337 1 96.54 220 THR A O 1
ATOM 1686 N N . THR A 1 221 ? -1.014 -16.71 -1.476 1 96.8 221 THR A N 1
ATOM 1687 C CA . THR A 1 221 ? 0.352 -16.647 -0.97 1 96.8 221 THR A CA 1
ATOM 1688 C C . THR A 1 221 ? 0.986 -15.297 -1.293 1 96.8 221 THR A C 1
ATOM 1690 O O . THR A 1 221 ? 0.916 -14.828 -2.43 1 96.8 221 THR A O 1
ATOM 1693 N N . CYS A 1 222 ? 1.495 -14.644 -0.334 1 96.81 222 CYS A N 1
ATOM 1694 C CA . CYS A 1 222 ? 2.236 -13.399 -0.5 1 96.81 222 CYS A CA 1
ATOM 1695 C C . CYS A 1 222 ? 3.722 -13.609 -0.233 1 96.81 222 CYS A C 1
ATOM 1697 O O . CYS A 1 222 ? 4.109 -14.003 0.868 1 96.81 222 CYS A O 1
ATOM 1699 N N . LEU A 1 223 ? 4.541 -13.393 -1.245 1 96.24 223 LEU A N 1
ATOM 1700 C CA . LEU A 1 223 ? 5.989 -13.54 -1.137 1 96.24 223 LEU A CA 1
ATOM 1701 C C . LEU A 1 223 ? 6.657 -12.187 -0.916 1 96.24 223 LEU A C 1
ATOM 1703 O O . LEU A 1 223 ? 6.445 -11.251 -1.69 1 96.24 223 LEU A O 1
ATOM 1707 N N . CYS A 1 224 ? 7.469 -12.093 0.095 1 93.27 224 CYS A N 1
ATOM 1708 C CA . CYS A 1 224 ? 8.234 -10.887 0.389 1 93.27 224 CYS A CA 1
ATOM 1709 C C . CYS A 1 224 ? 9.724 -11.194 0.477 1 93.27 224 CYS A C 1
ATOM 1711 O O . CYS A 1 224 ? 10.264 -11.357 1.572 1 93.27 224 CYS A O 1
ATOM 1713 N N . PRO A 1 225 ? 10.31 -11.158 -0.651 1 89.82 225 PRO A N 1
ATOM 1714 C CA . PRO A 1 225 ? 11.754 -11.402 -0.638 1 89.82 225 PRO A CA 1
ATOM 1715 C C . PRO A 1 225 ? 12.561 -10.151 -0.299 1 89.82 225 PRO A C 1
ATOM 1717 O O . PRO A 1 225 ? 12.129 -9.034 -0.594 1 89.82 225 PRO A O 1
ATOM 1720 N N . TYR A 1 226 ? 13.598 -10.431 0.294 1 80.73 226 TYR A N 1
ATOM 1721 C CA . TYR A 1 226 ? 14.578 -9.364 0.461 1 80.73 226 TYR A CA 1
ATOM 1722 C C . TYR A 1 226 ? 15.345 -9.12 -0.834 1 80.73 226 TYR A C 1
ATOM 1724 O O . TYR A 1 226 ? 15.008 -9.684 -1.878 1 80.73 226 TYR A O 1
ATOM 1732 N N . PHE A 1 227 ? 16.368 -8.396 -0.916 1 63.9 227 PHE A N 1
ATOM 1733 C CA . PHE A 1 227 ? 17.106 -8.057 -2.127 1 63.9 227 PHE A CA 1
ATOM 1734 C C . PHE A 1 227 ? 17.579 -9.316 -2.843 1 63.9 227 PHE A C 1
ATOM 1736 O O . PHE A 1 227 ? 18.153 -10.212 -2.22 1 63.9 227 PHE A O 1
ATOM 1743 N N . VAL A 1 228 ? 17.006 -9.433 -4.017 1 56.43 228 VAL A N 1
ATOM 1744 C CA . VAL A 1 228 ? 17.353 -10.581 -4.848 1 56.43 228 VAL A CA 1
ATOM 1745 C C . VAL A 1 228 ? 18.257 -10.135 -5.995 1 56.43 228 VAL A C 1
ATOM 1747 O O . VAL A 1 228 ? 18.086 -9.042 -6.539 1 56.43 228 VAL A O 1
ATOM 1750 N N . ASN A 1 229 ? 19.168 -10.908 -6.195 1 53.31 229 ASN A N 1
ATOM 1751 C CA . ASN A 1 229 ? 20.096 -10.621 -7.284 1 53.31 229 ASN A CA 1
ATOM 1752 C C . ASN A 1 229 ? 19.448 -10.849 -8.647 1 53.31 229 ASN A C 1
ATOM 1754 O O . ASN A 1 229 ? 19.672 -11.882 -9.28 1 53.31 229 ASN A O 1
ATOM 1758 N N . THR A 1 230 ? 18.486 -10.186 -9.035 1 50.19 230 THR A N 1
ATOM 1759 C CA . THR A 1 230 ? 17.836 -10.408 -10.322 1 50.19 230 THR A CA 1
ATOM 1760 C C . THR A 1 230 ? 18.209 -9.309 -11.313 1 50.19 230 THR A C 1
ATOM 1762 O O . THR A 1 230 ? 17.75 -9.315 -12.457 1 50.19 230 THR A O 1
ATOM 1765 N N . GLY A 1 231 ? 19.203 -8.509 -10.885 1 48.46 231 GLY A N 1
ATOM 1766 C CA . GLY A 1 231 ? 19.42 -7.345 -11.73 1 48.46 231 GLY A CA 1
ATOM 1767 C C . GLY A 1 231 ? 18.337 -6.293 -11.586 1 48.46 231 GLY A C 1
ATOM 1768 O O . GLY A 1 231 ? 18.368 -5.265 -12.266 1 48.46 231 GLY A O 1
ATOM 1769 N N . PHE A 1 232 ? 17.267 -6.659 -10.945 1 45.48 232 PHE A N 1
ATOM 1770 C CA . PHE A 1 232 ? 16.14 -5.761 -10.723 1 45.48 232 PHE A CA 1
ATOM 1771 C C . PHE A 1 232 ? 16.604 -4.46 -10.079 1 45.48 232 PHE A C 1
ATOM 1773 O O . PHE A 1 232 ? 16.158 -3.377 -10.463 1 45.48 232 PHE A O 1
ATOM 1780 N N . VAL A 1 233 ? 17.364 -4.508 -9.108 1 44.57 233 VAL A N 1
ATOM 1781 C CA . VAL A 1 233 ? 18.038 -3.353 -8.525 1 44.57 233 VAL A CA 1
ATOM 1782 C C . VAL A 1 233 ? 19.534 -3.422 -8.824 1 44.57 233 VAL A C 1
ATOM 1784 O O . VAL A 1 233 ? 20.162 -4.467 -8.642 1 44.57 233 VAL A O 1
ATOM 1787 N N . GLN A 1 234 ? 20.002 -2.475 -9.751 1 41.71 234 GLN A N 1
ATOM 1788 C CA . GLN A 1 234 ? 21.423 -2.481 -10.082 1 41.71 234 GLN A CA 1
ATOM 1789 C C . GLN A 1 234 ? 22.28 -2.32 -8.83 1 41.71 234 GLN A C 1
ATOM 1791 O O . GLN A 1 234 ? 22.154 -1.328 -8.109 1 41.71 234 GLN A O 1
ATOM 1796 N N . ASN A 1 235 ? 23.123 -3.341 -8.571 1 42.53 235 ASN A N 1
ATOM 1797 C CA . ASN A 1 235 ? 24.199 -3.427 -7.59 1 42.53 235 ASN A CA 1
ATOM 1798 C C . ASN A 1 235 ? 23.674 -3.267 -6.166 1 42.53 235 ASN A C 1
ATOM 1800 O O . ASN A 1 235 ? 24.006 -2.298 -5.482 1 42.53 235 ASN A O 1
ATOM 1804 N N . PRO A 1 236 ? 22.579 -4.051 -5.861 1 45.96 236 PRO A N 1
ATOM 1805 C CA . PRO A 1 236 ? 22.162 -3.938 -4.462 1 45.96 236 PRO A CA 1
ATOM 1806 C C . PRO A 1 236 ? 23.253 -4.371 -3.484 1 45.96 236 PRO A C 1
ATOM 1808 O O . PRO A 1 236 ? 23.929 -5.377 -3.714 1 45.96 236 PRO A O 1
ATOM 1811 N N . GLN A 1 237 ? 24.067 -3.484 -2.898 1 43.62 237 GLN A N 1
ATOM 1812 C CA . GLN A 1 237 ? 25.044 -3.958 -1.924 1 43.62 237 GLN A CA 1
ATOM 1813 C C . GLN A 1 237 ? 24.474 -3.918 -0.509 1 43.62 237 GLN A C 1
ATOM 1815 O O . GLN A 1 237 ? 23.778 -2.969 -0.141 1 43.62 237 GLN A O 1
ATOM 1820 N N . SER A 1 238 ? 24 -4.976 -0.04 1 46.05 238 SER A N 1
ATOM 1821 C CA . SER A 1 238 ? 23.683 -4.984 1.384 1 46.05 238 SER A CA 1
ATOM 1822 C C . SER A 1 238 ? 24.839 -5.543 2.206 1 46.05 238 SER A C 1
ATOM 1824 O O . SER A 1 238 ? 25.471 -6.525 1.81 1 46.05 238 SER A O 1
ATOM 1826 N N . ARG A 1 239 ? 25.335 -4.746 3.017 1 43.17 239 ARG A N 1
ATOM 1827 C CA . ARG A 1 239 ? 26.454 -5.236 3.817 1 43.17 239 ARG A CA 1
ATOM 1828 C C . ARG A 1 239 ? 26.109 -6.562 4.487 1 43.17 239 ARG A C 1
ATOM 1830 O O . ARG A 1 239 ? 26.971 -7.43 4.638 1 43.17 239 ARG A O 1
ATOM 1837 N N . PHE A 1 240 ? 24.907 -6.642 5.046 1 41.6 240 PHE A N 1
ATOM 1838 C CA . PHE A 1 240 ? 24.728 -7.773 5.95 1 41.6 240 PHE A CA 1
ATOM 1839 C C . PHE A 1 240 ? 23.736 -8.775 5.372 1 41.6 240 PHE A C 1
ATOM 1841 O O . PHE A 1 240 ? 23.622 -9.899 5.866 1 41.6 240 PHE A O 1
ATOM 1848 N N . VAL A 1 241 ? 23.015 -8.429 4.489 1 48.99 241 VAL A N 1
ATOM 1849 C CA . VAL A 1 241 ? 22.112 -9.451 3.969 1 48.99 241 VAL A CA 1
ATOM 1850 C C . VAL A 1 241 ? 22.504 -9.807 2.536 1 48.99 241 VAL A C 1
ATOM 1852 O O . VAL A 1 241 ? 22.637 -8.924 1.685 1 48.99 241 VAL A O 1
ATOM 1855 N N . ASP A 1 242 ? 22.966 -11.022 2.386 1 52.22 242 ASP A N 1
ATOM 1856 C CA . ASP A 1 242 ? 23.389 -11.527 1.083 1 52.22 242 ASP A CA 1
ATOM 1857 C C . ASP A 1 242 ? 22.277 -11.375 0.048 1 52.22 242 ASP A C 1
ATOM 1859 O O . ASP A 1 242 ? 21.095 -11.509 0.373 1 52.22 242 ASP A O 1
ATOM 1863 N N . VAL A 1 243 ? 22.618 -10.738 -0.959 1 59.43 243 VAL A N 1
ATOM 1864 C CA . VAL A 1 243 ? 21.743 -10.74 -2.127 1 59.43 243 VAL A CA 1
ATOM 1865 C C . VAL A 1 243 ? 21.298 -12.168 -2.436 1 59.43 243 VAL A C 1
ATOM 1867 O O . VAL A 1 243 ? 22.129 -13.069 -2.572 1 59.43 243 VAL A O 1
ATOM 1870 N N . LEU A 1 244 ? 20.051 -12.402 -2.289 1 67.72 244 LEU A N 1
ATOM 1871 C CA . LEU A 1 244 ? 19.496 -13.737 -2.484 1 67.72 244 LEU A CA 1
ATOM 1872 C C . LEU A 1 244 ? 19.614 -14.169 -3.942 1 67.72 244 LEU A C 1
ATOM 1874 O O . LEU A 1 244 ? 19.474 -13.346 -4.85 1 67.72 244 LEU A O 1
ATOM 1878 N N . GLU A 1 245 ? 19.99 -15.453 -4.083 1 78.82 245 GLU A N 1
ATOM 1879 C CA . GLU A 1 245 ? 19.933 -16.04 -5.418 1 78.82 245 GLU A CA 1
ATOM 1880 C C . GLU A 1 245 ? 18.49 -16.277 -5.856 1 78.82 245 GLU A C 1
ATOM 1882 O O . GLU A 1 245 ? 17.687 -16.822 -5.097 1 78.82 245 GLU A O 1
ATOM 1887 N N . PRO A 1 246 ? 18.182 -15.904 -7.008 1 86.08 246 PRO A N 1
ATOM 1888 C CA . PRO A 1 246 ? 16.806 -16.035 -7.493 1 86.08 246 PRO A CA 1
ATOM 1889 C C . PRO A 1 246 ? 16.292 -17.472 -7.428 1 86.08 246 PRO A C 1
ATOM 1891 O O . PRO A 1 246 ? 15.118 -17.698 -7.124 1 86.08 246 PRO A O 1
ATOM 1894 N N . GLU A 1 247 ? 17.156 -18.451 -7.621 1 89.98 247 GLU A N 1
ATOM 1895 C CA . GLU A 1 247 ? 16.759 -19.856 -7.613 1 89.98 247 GLU A CA 1
ATOM 1896 C C . GLU A 1 247 ? 16.282 -20.287 -6.229 1 89.98 247 GLU A C 1
ATOM 1898 O O . GLU A 1 247 ? 15.307 -21.032 -6.107 1 89.98 247 GLU A O 1
ATOM 1903 N N . ALA A 1 248 ? 16.975 -19.801 -5.267 1 87.25 248 ALA A N 1
ATOM 1904 C CA . ALA A 1 248 ? 16.602 -20.151 -3.899 1 87.25 248 ALA A CA 1
ATOM 1905 C C . ALA A 1 248 ? 15.255 -19.539 -3.524 1 87.25 248 ALA A C 1
ATOM 1907 O O . ALA A 1 248 ? 14.438 -20.18 -2.86 1 87.25 248 ALA A O 1
ATOM 1908 N N . VAL A 1 249 ? 15.081 -18.34 -3.947 1 91.84 249 VAL A N 1
ATOM 1909 C CA . VAL A 1 249 ? 13.838 -17.637 -3.649 1 91.84 249 VAL A CA 1
ATOM 1910 C C . VAL A 1 249 ? 12.67 -18.334 -4.342 1 91.84 249 VAL A C 1
ATOM 1912 O O . VAL A 1 249 ? 11.627 -18.572 -3.728 1 91.84 249 VAL A O 1
ATOM 1915 N N . VAL A 1 250 ? 12.857 -18.759 -5.573 1 94.9 250 VAL A N 1
ATOM 1916 C CA . VAL A 1 250 ? 11.799 -19.387 -6.356 1 94.9 250 VAL A CA 1
ATOM 1917 C C . VAL A 1 250 ? 11.492 -20.773 -5.794 1 94.9 250 VAL A C 1
ATOM 1919 O O . VAL A 1 250 ? 10.329 -21.178 -5.723 1 94.9 250 VAL A O 1
ATOM 1922 N N . SER A 1 251 ? 12.536 -21.487 -5.407 1 94.75 251 SER A N 1
ATOM 1923 C CA . SER A 1 251 ? 12.318 -22.792 -4.79 1 94.75 251 SER A CA 1
ATOM 1924 C C . SER A 1 251 ? 11.453 -22.675 -3.54 1 94.75 251 SER A C 1
ATOM 1926 O O . SER A 1 251 ? 10.54 -23.476 -3.332 1 94.75 251 SER A O 1
ATOM 1928 N N . ARG A 1 252 ? 11.76 -21.666 -2.744 1 92.37 252 ARG A N 1
ATOM 1929 C CA . ARG A 1 252 ? 10.978 -21.434 -1.534 1 92.37 252 ARG A CA 1
ATOM 1930 C C . ARG A 1 252 ? 9.546 -21.036 -1.875 1 92.37 252 ARG A C 1
ATOM 1932 O O . ARG A 1 252 ? 8.604 -21.436 -1.187 1 92.37 252 ARG A O 1
ATOM 1939 N N . LEU A 1 253 ? 9.393 -20.271 -2.876 1 95.72 253 LEU A N 1
ATOM 1940 C CA . LEU A 1 253 ? 8.066 -19.865 -3.325 1 95.72 253 LEU A CA 1
ATOM 1941 C C . LEU A 1 253 ? 7.247 -21.075 -3.763 1 95.72 253 LEU A C 1
ATOM 1943 O O . LEU A 1 253 ? 6.083 -21.214 -3.38 1 95.72 253 LEU A O 1
ATOM 1947 N N . LEU A 1 254 ? 7.853 -21.986 -4.581 1 97.46 254 LEU A N 1
ATOM 1948 C CA . LEU A 1 254 ? 7.153 -23.173 -5.06 1 97.46 254 LEU A CA 1
ATOM 1949 C C . LEU A 1 254 ? 6.734 -24.064 -3.896 1 97.46 254 LEU A C 1
ATOM 1951 O O . LEU A 1 254 ? 5.603 -24.555 -3.861 1 97.46 254 LEU A O 1
ATOM 1955 N N . SER A 1 255 ? 7.642 -24.19 -2.936 1 95.47 255 SER A N 1
ATOM 1956 C CA . SER A 1 255 ? 7.302 -24.969 -1.75 1 95.47 255 SER A CA 1
ATOM 1957 C C . SER A 1 255 ? 6.13 -24.348 -0.998 1 95.47 255 SER A C 1
ATOM 1959 O O . SER A 1 255 ? 5.268 -25.063 -0.482 1 95.47 255 SER A O 1
ATOM 1961 N N . ALA A 1 256 ? 6.105 -23.071 -0.938 1 94.31 256 ALA A N 1
ATOM 1962 C CA . ALA A 1 256 ? 5.036 -22.361 -0.242 1 94.31 256 ALA A CA 1
ATOM 1963 C C . ALA A 1 256 ? 3.7 -22.544 -0.957 1 94.31 256 ALA A C 1
ATOM 1965 O O . ALA A 1 256 ? 2.659 -22.695 -0.312 1 94.31 256 ALA A O 1
ATOM 1966 N N . ILE A 1 257 ? 3.726 -22.504 -2.269 1 96.47 257 ILE A N 1
ATOM 1967 C CA . ILE A 1 257 ? 2.518 -22.712 -3.059 1 96.47 257 ILE A CA 1
ATOM 1968 C C . ILE A 1 257 ? 1.957 -24.106 -2.788 1 96.47 257 ILE A C 1
ATOM 1970 O O . ILE A 1 257 ? 0.759 -24.262 -2.54 1 96.47 257 ILE A O 1
ATOM 1974 N N . LEU A 1 258 ? 2.818 -25.103 -2.806 1 96.36 258 LEU A N 1
ATOM 1975 C CA . LEU A 1 258 ? 2.396 -26.486 -2.61 1 96.36 258 LEU A CA 1
ATOM 1976 C C . LEU A 1 258 ? 1.868 -26.698 -1.195 1 96.36 258 LEU A C 1
ATOM 1978 O O . LEU A 1 258 ? 0.954 -27.498 -0.983 1 96.36 258 LEU A O 1
ATOM 1982 N N . ALA A 1 259 ? 2.433 -25.953 -0.236 1 92.38 259 ALA A N 1
ATOM 1983 C CA . ALA A 1 259 ? 2.055 -26.121 1.165 1 92.38 259 ALA A CA 1
ATOM 1984 C C . ALA A 1 259 ? 0.882 -25.215 1.529 1 92.38 259 ALA A C 1
ATOM 1986 O O . ALA A 1 259 ? 0.297 -25.35 2.606 1 92.38 259 ALA A O 1
ATOM 1987 N N . GLY A 1 260 ? 0.592 -24.307 0.693 1 91.88 260 GLY A N 1
ATOM 1988 C CA . GLY A 1 260 ? -0.507 -23.39 0.951 1 91.88 260 GLY A CA 1
ATOM 1989 C C . GLY A 1 260 ? -0.179 -22.346 2.001 1 91.88 260 GLY A C 1
ATOM 1990 O O . GLY A 1 260 ? -1.034 -21.982 2.81 1 91.88 260 GLY A O 1
ATOM 1991 N N . GLU A 1 261 ? 1.102 -21.914 2.001 1 90.23 261 GLU A N 1
ATOM 1992 C CA . GLU A 1 261 ? 1.506 -20.87 2.938 1 90.23 261 GLU A CA 1
ATOM 1993 C C . GLU A 1 261 ? 0.987 -19.504 2.499 1 90.23 261 GLU A C 1
ATOM 1995 O O . GLU A 1 261 ? 1.012 -19.177 1.311 1 90.23 261 GLU A O 1
ATOM 2000 N N . THR A 1 262 ? 0.567 -18.749 3.47 1 91.58 262 THR A N 1
ATOM 2001 C CA . THR A 1 262 ? -0.093 -17.49 3.141 1 91.58 262 THR A CA 1
ATOM 2002 C C . THR A 1 262 ? 0.923 -16.357 3.036 1 91.58 262 THR A C 1
ATOM 2004 O O . THR A 1 262 ? 0.735 -15.417 2.26 1 91.58 262 THR A O 1
ATOM 2007 N N . LEU A 1 263 ? 1.954 -16.36 3.833 1 91.78 263 LEU A N 1
ATOM 2008 C CA . LEU A 1 263 ? 2.974 -15.317 3.856 1 91.78 263 LEU A CA 1
ATOM 2009 C C . LEU A 1 263 ? 4.371 -15.925 3.911 1 91.78 263 LEU A C 1
ATOM 2011 O O . LEU A 1 263 ? 4.65 -16.774 4.76 1 91.78 263 LEU A O 1
ATOM 2015 N N . VAL A 1 264 ? 5.215 -15.474 2.964 1 90.89 264 VAL A N 1
ATOM 2016 C CA . VAL A 1 264 ? 6.58 -15.987 2.895 1 90.89 264 VAL A CA 1
ATOM 2017 C C . VAL A 1 264 ? 7.57 -14.824 2.915 1 90.89 264 VAL A C 1
ATOM 2019 O O . VAL A 1 264 ? 7.643 -14.046 1.961 1 90.89 264 VAL A O 1
ATOM 2022 N N . LEU A 1 265 ? 8.265 -14.68 3.98 1 86.52 265 LEU A N 1
ATOM 2023 C CA . LEU A 1 265 ? 9.373 -13.733 4.049 1 86.52 265 LEU A CA 1
ATOM 2024 C C . LEU A 1 265 ? 10.704 -14.435 3.804 1 86.52 265 LEU A C 1
ATOM 2026 O O . LEU A 1 265 ? 11.003 -15.449 4.439 1 86.52 265 LEU A O 1
ATOM 2030 N N . ILE A 1 266 ? 11.443 -13.92 2.829 1 84.17 266 ILE A N 1
ATOM 2031 C CA . ILE A 1 266 ? 12.742 -14.517 2.539 1 84.17 266 ILE A CA 1
ATOM 2032 C C . ILE A 1 266 ? 13.842 -13.475 2.728 1 84.17 266 ILE A C 1
ATOM 2034 O O . ILE A 1 266 ? 13.852 -12.444 2.051 1 84.17 266 ILE A O 1
ATOM 2038 N N . PRO A 1 267 ? 14.876 -13.785 3.513 1 77.6 267 PRO A N 1
ATOM 2039 C CA . PRO A 1 267 ? 15.019 -14.941 4.401 1 77.6 267 PRO A CA 1
ATOM 2040 C C . PRO A 1 267 ? 14.049 -14.904 5.58 1 77.6 267 PRO A C 1
ATOM 2042 O O . PRO A 1 267 ? 13.456 -13.86 5.863 1 77.6 267 PRO A O 1
ATOM 2045 N N . SER A 1 268 ? 13.879 -16.046 6.229 1 72.82 268 SER A N 1
ATOM 2046 C CA . SER A 1 268 ? 12.911 -16.176 7.314 1 72.82 268 SER A CA 1
ATOM 2047 C C . SER A 1 268 ? 13.289 -15.294 8.5 1 72.82 268 SER A C 1
ATOM 2049 O O . SER A 1 268 ? 12.435 -14.949 9.32 1 72.82 268 SER A O 1
ATOM 2051 N N . SER A 1 269 ? 14.519 -14.872 8.559 1 68.82 269 SER A N 1
ATOM 2052 C CA . SER A 1 269 ? 14.977 -14.006 9.641 1 68.82 269 SER A CA 1
ATOM 2053 C C . SER A 1 269 ? 14.308 -12.637 9.574 1 68.82 269 SER A C 1
ATOM 2055 O O . SER A 1 269 ? 14.289 -11.901 10.562 1 68.82 269 SER A O 1
ATOM 2057 N N . MET A 1 270 ? 13.731 -12.38 8.452 1 76.17 270 MET A N 1
ATOM 2058 C CA . MET A 1 270 ? 13.094 -11.078 8.274 1 76.17 270 MET A CA 1
ATOM 2059 C C . MET A 1 270 ? 11.816 -10.981 9.1 1 76.17 270 MET A C 1
ATOM 2061 O O . MET A 1 270 ? 11.313 -9.883 9.348 1 76.17 270 MET A O 1
ATOM 2065 N N . HIS A 1 271 ? 11.306 -12.139 9.559 1 73.48 271 HIS A N 1
ATOM 2066 C CA . HIS A 1 271 ? 10.172 -12.1 10.476 1 73.48 271 HIS A CA 1
ATOM 2067 C C . HIS A 1 271 ? 10.518 -11.332 11.747 1 73.48 271 HIS A C 1
ATOM 2069 O O . HIS A 1 271 ? 9.677 -10.612 12.291 1 73.48 271 HIS A O 1
ATOM 2075 N N . CYS A 1 272 ? 11.693 -11.454 12.107 1 68.29 272 CYS A N 1
ATOM 2076 C CA . CYS A 1 272 ? 12.142 -10.753 13.305 1 68.29 272 CYS A CA 1
ATOM 2077 C C . CYS A 1 272 ? 12.199 -9.249 13.067 1 68.29 272 CYS A C 1
ATOM 2079 O O . CYS A 1 272 ? 11.86 -8.462 13.953 1 68.29 272 CYS A O 1
ATOM 2081 N N . ASN A 1 273 ? 12.639 -8.91 11.894 1 72.26 273 ASN A N 1
ATOM 2082 C CA . ASN A 1 273 ? 12.705 -7.49 11.567 1 72.26 273 ASN A CA 1
ATOM 2083 C C . ASN A 1 273 ? 11.32 -6.849 11.568 1 72.26 273 ASN A C 1
ATOM 2085 O O . ASN A 1 273 ? 11.148 -5.731 12.057 1 72.26 273 ASN A O 1
ATOM 2089 N N . VAL A 1 274 ? 10.407 -7.57 11.026 1 77.18 274 VAL A N 1
ATOM 2090 C CA . VAL A 1 274 ? 9.041 -7.059 10.978 1 77.18 274 VAL A CA 1
ATOM 2091 C C . VAL A 1 274 ? 8.479 -6.95 12.394 1 77.18 274 VAL A C 1
ATOM 2093 O O . VAL A 1 274 ? 7.786 -5.984 12.721 1 77.18 274 VAL A O 1
ATOM 2096 N N . LEU A 1 275 ? 8.829 -7.882 13.192 1 70.75 275 LEU A N 1
ATOM 2097 C CA . LEU A 1 275 ? 8.408 -7.862 14.588 1 70.75 275 LEU A CA 1
ATOM 2098 C C . LEU A 1 275 ? 9.013 -6.669 15.321 1 70.75 275 LEU A C 1
ATOM 2100 O O . LEU A 1 275 ? 8.316 -5.972 16.062 1 70.75 275 LEU A O 1
ATOM 2104 N N . LEU A 1 276 ? 10.234 -6.45 15.039 1 68.7 276 LEU A N 1
ATOM 2105 C CA . LEU A 1 276 ? 10.939 -5.359 15.702 1 68.7 276 LEU A CA 1
ATOM 2106 C C . LEU A 1 276 ? 10.364 -4.008 15.288 1 68.7 276 LEU A C 1
ATOM 2108 O O . LEU A 1 276 ? 10.291 -3.084 16.101 1 68.7 276 LEU A O 1
ATOM 2112 N N . LYS A 1 277 ? 9.985 -3.955 14.101 1 76.85 277 LYS A N 1
ATOM 2113 C CA . LYS A 1 277 ? 9.373 -2.73 13.595 1 76.85 277 LYS A CA 1
ATOM 2114 C C . LYS A 1 277 ? 8.087 -2.405 14.349 1 76.85 277 LYS A C 1
ATOM 2116 O O . LYS A 1 277 ? 7.756 -1.234 14.547 1 76.85 277 LYS A O 1
ATOM 2121 N N . SER A 1 278 ? 7.399 -3.411 14.672 1 68.82 278 SER A N 1
ATOM 2122 C CA . SER A 1 278 ? 6.136 -3.222 15.379 1 68.82 278 SER A CA 1
ATOM 2123 C C . SER A 1 278 ? 6.37 -2.854 16.84 1 68.82 278 SER A C 1
ATOM 2125 O O . SER A 1 278 ? 5.479 -2.316 17.501 1 68.82 278 SER A O 1
ATOM 2127 N N . LEU A 1 279 ? 7.537 -3.102 17.258 1 63.82 279 LEU A N 1
ATOM 2128 C CA . LEU A 1 279 ? 7.808 -2.927 18.681 1 63.82 279 LEU A CA 1
ATOM 2129 C C . LEU A 1 279 ? 8.596 -1.646 18.932 1 63.82 279 LEU A C 1
ATOM 2131 O O . LEU A 1 279 ? 8.388 -0.972 19.943 1 63.82 279 LEU A O 1
ATOM 2135 N N . LEU A 1 280 ? 9.499 -1.348 17.941 1 61.32 280 LEU A N 1
ATOM 2136 C CA . LEU A 1 280 ? 10.48 -0.305 18.219 1 61.32 280 LEU A CA 1
ATOM 2137 C C . LEU A 1 280 ? 10.009 1.042 17.681 1 61.32 280 LEU A C 1
ATOM 2139 O O . LEU A 1 280 ? 9.328 1.101 16.654 1 61.32 280 LEU A O 1
ATOM 2143 N N . PRO A 1 281 ? 10.291 2.006 18.585 1 59.77 281 PRO A N 1
ATOM 2144 C CA . PRO A 1 281 ? 10.072 3.343 18.028 1 59.77 281 PRO A CA 1
ATOM 2145 C C . PRO A 1 281 ? 10.829 3.569 16.722 1 59.77 281 PRO A C 1
ATOM 2147 O O . PRO A 1 281 ? 11.881 2.963 16.501 1 59.77 281 PRO A O 1
ATOM 2150 N N . THR A 1 282 ? 10.267 4.298 15.944 1 59.86 282 THR A N 1
ATOM 2151 C CA . THR A 1 282 ? 10.769 4.562 14.6 1 59.86 282 THR A CA 1
ATOM 2152 C C . THR A 1 282 ? 12.24 4.964 14.641 1 59.86 282 THR A C 1
ATOM 2154 O O . THR A 1 282 ? 13.026 4.551 13.786 1 59.86 282 THR A O 1
ATOM 2157 N N . ARG A 1 283 ? 12.559 5.682 15.605 1 56.18 283 ARG A N 1
ATOM 2158 C CA . ARG A 1 283 ? 13.933 6.166 15.685 1 56.18 283 ARG A CA 1
ATOM 2159 C C . ARG A 1 283 ? 14.909 5.012 15.886 1 56.18 283 ARG A C 1
ATOM 2161 O O . ARG A 1 283 ? 16.001 5.009 15.313 1 56.18 283 ARG A O 1
ATOM 2168 N N . ALA A 1 284 ? 14.474 4.112 16.69 1 55.54 284 ALA A N 1
ATOM 2169 C CA . ALA A 1 284 ? 15.327 2.955 16.95 1 55.54 284 ALA A CA 1
ATOM 2170 C C . ALA A 1 284 ? 15.458 2.08 15.707 1 55.54 284 ALA A C 1
ATOM 2172 O O . ALA A 1 284 ? 16.546 1.589 15.397 1 55.54 284 ALA A O 1
ATOM 2173 N N . LEU A 1 285 ? 14.364 2.015 15.119 1 59.82 285 LEU A N 1
ATOM 2174 C CA . LEU A 1 285 ? 14.354 1.212 13.901 1 59.82 285 LEU A CA 1
ATOM 2175 C C . LEU A 1 285 ? 15.278 1.812 12.847 1 59.82 285 LEU A C 1
ATOM 2177 O O . LEU A 1 285 ? 16 1.084 12.162 1 59.82 285 LEU A O 1
ATOM 2181 N N . GLN A 1 286 ? 15.261 3.029 12.86 1 58.84 286 GLN A N 1
ATOM 2182 C CA . GLN A 1 286 ? 16.087 3.727 11.881 1 58.84 286 GLN A CA 1
ATOM 2183 C C . GLN A 1 286 ? 17.572 3.517 12.165 1 58.84 286 GLN A C 1
ATOM 2185 O O . GLN A 1 286 ? 18.375 3.392 11.238 1 58.84 286 GLN A O 1
ATOM 2190 N N . ALA A 1 287 ? 17.813 3.513 13.354 1 53.18 287 ALA A N 1
ATOM 2191 C CA . ALA A 1 287 ? 19.201 3.264 13.736 1 53.18 287 ALA A CA 1
ATOM 2192 C C . ALA A 1 287 ? 19.651 1.875 13.293 1 53.18 287 ALA A C 1
ATOM 2194 O O . ALA A 1 287 ? 20.771 1.704 12.806 1 53.18 287 ALA A O 1
ATOM 2195 N N . ILE A 1 288 ? 18.756 0.993 13.403 1 55.91 288 ILE A N 1
ATOM 2196 C CA . ILE A 1 288 ? 19.04 -0.385 13.017 1 55.91 288 ILE A CA 1
ATOM 2197 C C . ILE A 1 288 ? 19.187 -0.475 11.499 1 55.91 288 ILE A C 1
ATOM 2199 O O . ILE A 1 288 ? 20.112 -1.117 10.996 1 55.91 288 ILE A O 1
ATOM 2203 N N . TYR A 1 289 ? 18.332 0.273 10.857 1 59.02 289 TYR A N 1
ATOM 2204 C CA . TYR A 1 289 ? 18.35 0.224 9.4 1 59.02 289 TYR A CA 1
ATOM 2205 C C . TYR A 1 289 ? 19.586 0.922 8.846 1 59.02 289 TYR A C 1
ATOM 2207 O O . TYR A 1 289 ? 20.139 0.502 7.827 1 59.02 289 TYR A O 1
ATOM 2215 N N . ALA A 1 290 ? 19.903 1.991 9.488 1 53.17 290 ALA A N 1
ATOM 2216 C CA . ALA A 1 290 ? 21.109 2.705 9.077 1 53.17 290 ALA A CA 1
ATOM 2217 C C . ALA A 1 290 ? 22.331 1.791 9.125 1 53.17 290 ALA A C 1
ATOM 2219 O O . ALA A 1 290 ? 23.269 1.957 8.342 1 53.17 290 ALA A O 1
ATOM 2220 N N . THR A 1 291 ? 22.186 0.881 10.008 1 46.27 291 THR A N 1
ATOM 2221 C CA . THR A 1 291 ? 23.311 -0.039 10.136 1 46.27 291 THR A CA 1
ATOM 2222 C C . THR A 1 291 ? 23.284 -1.084 9.025 1 46.27 291 THR A C 1
ATOM 2224 O O . THR A 1 291 ? 24.327 -1.622 8.645 1 46.27 291 THR A O 1
ATOM 2227 N N . MET A 1 292 ? 22.119 -1.364 8.642 1 49.56 292 MET A N 1
ATOM 2228 C CA . MET A 1 292 ? 22.008 -2.383 7.601 1 49.56 292 MET A CA 1
ATOM 2229 C C . MET A 1 292 ? 22.521 -1.854 6.266 1 49.56 292 MET A C 1
ATOM 2231 O O . MET A 1 292 ? 22.82 -2.633 5.359 1 49.56 292 MET A O 1
ATOM 2235 N N . ALA A 1 293 ? 23.123 -0.599 6.046 1 45.25 293 ALA A N 1
ATOM 2236 C CA . ALA A 1 293 ? 23.878 0.075 4.994 1 45.25 293 ALA A CA 1
ATOM 2237 C C . ALA A 1 293 ? 23.383 -0.34 3.611 1 45.25 293 ALA A C 1
ATOM 2239 O O . ALA A 1 293 ? 24.12 -0.963 2.843 1 45.25 293 ALA A O 1
ATOM 2240 N N . ILE A 1 294 ? 22.151 -0.203 3.301 1 48.72 294 ILE A N 1
ATOM 2241 C CA . ILE A 1 294 ? 21.678 -0.523 1.959 1 48.72 294 ILE A CA 1
ATOM 2242 C C . ILE A 1 294 ? 22.07 0.594 0.994 1 48.72 294 ILE A C 1
ATOM 2244 O O . ILE A 1 294 ? 21.866 1.775 1.286 1 48.72 294 ILE A O 1
ATOM 2248 N N . SER A 1 295 ? 23.072 0.321 0.089 1 50.81 295 SER A N 1
ATOM 2249 C CA . SER A 1 295 ? 23.488 1.352 -0.856 1 50.81 295 SER A CA 1
ATOM 2250 C C . SER A 1 295 ? 22.905 1.099 -2.242 1 50.81 295 SER A C 1
ATOM 2252 O O . SER A 1 295 ? 22.758 -0.051 -2.659 1 50.81 295 SER A O 1
ATOM 2254 N N . PHE A 1 296 ? 22.117 2.123 -2.661 1 53.19 296 PHE A N 1
ATOM 2255 C CA . PHE A 1 296 ? 21.608 2.059 -4.025 1 53.19 296 PHE A CA 1
ATOM 2256 C C . PHE A 1 296 ? 22.34 3.05 -4.923 1 53.19 296 PHE A C 1
ATOM 2258 O O . PHE A 1 296 ? 22.78 4.105 -4.463 1 53.19 296 PHE A O 1
ATOM 2265 N N . LYS A 1 297 ? 22.729 2.552 -6.158 1 52.35 297 LYS A N 1
ATOM 2266 C CA . LYS A 1 297 ? 23.18 3.543 -7.131 1 52.35 297 LYS A CA 1
ATOM 2267 C C . LYS A 1 297 ? 22.003 4.336 -7.693 1 52.35 297 LYS A C 1
ATOM 2269 O O . LYS A 1 297 ? 21.046 3.756 -8.209 1 52.35 297 LYS A O 1
ATOM 2274 N N . THR A 1 298 ? 21.879 5.616 -7.308 1 56.77 298 THR A N 1
ATOM 2275 C CA . THR A 1 298 ? 20.789 6.454 -7.796 1 56.77 298 THR A CA 1
ATOM 2276 C C . THR A 1 298 ? 21.229 7.252 -9.02 1 56.77 298 THR A C 1
ATOM 2278 O O . THR A 1 298 ? 22.426 7.402 -9.274 1 56.77 298 THR A O 1
ATOM 2281 N N . ARG A 1 299 ? 20.321 7.532 -9.871 1 57.92 299 ARG A N 1
ATOM 2282 C CA . ARG A 1 299 ? 20.592 8.448 -10.973 1 57.92 299 ARG A CA 1
ATOM 2283 C C . ARG A 1 299 ? 21.123 9.782 -10.459 1 57.92 299 ARG A C 1
ATOM 2285 O O . ARG A 1 299 ? 21.96 10.414 -11.107 1 57.92 299 ARG A O 1
ATOM 2292 N N . SER A 1 300 ? 20.683 10.266 -9.342 1 51.62 300 SER A N 1
ATOM 2293 C CA . SER A 1 300 ? 21.044 11.574 -8.806 1 51.62 300 SER A CA 1
ATOM 2294 C C . SER A 1 300 ? 22.358 11.512 -8.034 1 51.62 300 SER A C 1
ATOM 2296 O O . SER A 1 300 ? 22.866 12.539 -7.58 1 51.62 300 SER A O 1
ATOM 2298 N N . GLY A 1 301 ? 23.018 10.341 -8.201 1 51.19 301 GLY A N 1
ATOM 2299 C CA . GLY A 1 301 ? 24.298 10.227 -7.52 1 51.19 301 GLY A CA 1
ATOM 2300 C C . GLY A 1 301 ? 24.161 10.014 -6.024 1 51.19 301 GLY A C 1
ATOM 2301 O O . GLY A 1 301 ? 25.161 9.869 -5.318 1 51.19 301 GLY A O 1
ATOM 2302 N N . LEU A 1 302 ? 23.033 10.354 -5.534 1 43.19 302 LEU A N 1
ATOM 2303 C CA . LEU A 1 302 ? 22.846 10.148 -4.102 1 43.19 302 LEU A CA 1
ATOM 2304 C C . LEU A 1 302 ? 23.008 8.675 -3.74 1 43.19 302 LEU A C 1
ATOM 2306 O O . LEU A 1 302 ? 22.461 7.801 -4.416 1 43.19 302 LEU A O 1
ATOM 2310 N N . ALA A 1 303 ? 24.321 8.392 -3.364 1 44.99 303 ALA A N 1
ATOM 2311 C CA . ALA A 1 303 ? 24.572 7.02 -2.93 1 44.99 303 ALA A CA 1
ATOM 2312 C C . ALA A 1 303 ? 23.932 6.749 -1.572 1 44.99 303 ALA A C 1
ATOM 2314 O O . ALA A 1 303 ? 23.863 7.64 -0.722 1 44.99 303 ALA A O 1
ATOM 2315 N N . GLY A 1 304 ? 23.143 5.811 -1.391 1 45.51 304 GLY A N 1
ATOM 2316 C CA . GLY A 1 304 ? 22.848 5.436 -0.018 1 45.51 304 GLY A CA 1
ATOM 2317 C C . GLY A 1 304 ? 24.085 5.34 0.854 1 45.51 304 GLY A C 1
ATOM 2318 O O . GLY A 1 304 ? 25.209 5.469 0.363 1 45.51 304 GLY A O 1
ATOM 2319 N N . THR A 1 305 ? 24.227 5.3 2.121 1 33.65 305 THR A N 1
ATOM 2320 C CA . THR A 1 305 ? 25.343 5.404 3.055 1 33.65 305 THR A CA 1
ATOM 2321 C C . THR A 1 305 ? 26.494 4.499 2.627 1 33.65 305 THR A C 1
ATOM 2323 O O . THR A 1 305 ? 26.333 3.28 2.542 1 33.65 305 THR A O 1
ATOM 2326 N N . LYS A 1 306 ? 27.569 4.913 1.708 1 31.1 306 LYS A N 1
ATOM 2327 C CA . LYS A 1 306 ? 28.878 4.268 1.648 1 31.1 306 LYS A CA 1
ATOM 2328 C C . LYS A 1 306 ? 29.542 4.243 3.022 1 31.1 306 LYS A C 1
ATOM 2330 O O . LYS A 1 306 ? 29.604 5.267 3.706 1 31.1 306 LYS A O 1
ATOM 2335 N N . THR A 1 307 ? 29.701 3.148 3.664 1 28.58 307 THR A N 1
ATOM 2336 C CA . THR A 1 307 ? 30.838 3.193 4.577 1 28.58 307 THR A CA 1
ATOM 2337 C C . THR A 1 307 ? 32.122 3.532 3.825 1 28.58 307 THR A C 1
ATOM 2339 O O . THR A 1 307 ? 32.258 3.211 2.642 1 28.58 307 THR A O 1
ATOM 2342 N N . SER A 1 308 ? 33.068 4.355 4.302 1 27.19 308 SER A N 1
ATOM 2343 C CA . SER A 1 308 ? 34.345 4.965 3.947 1 27.19 308 SER A CA 1
ATOM 2344 C C . SER A 1 308 ? 35.299 3.939 3.345 1 27.19 308 SER A C 1
ATOM 2346 O O . SER A 1 308 ? 36.455 4.255 3.053 1 27.19 308 SER A O 1
ATOM 2348 N N . GLY A 1 309 ? 35.189 2.559 3.342 1 26.3 309 GLY A N 1
ATOM 2349 C CA . GLY A 1 309 ? 36.538 2.06 3.128 1 26.3 309 GLY A CA 1
ATOM 2350 C C . GLY A 1 309 ? 37.049 2.307 1.721 1 26.3 309 GLY A C 1
ATOM 2351 O O . GLY A 1 309 ? 38.242 2.148 1.451 1 26.3 309 GLY A O 1
ATOM 2352 N N . GLU A 1 310 ? 36.412 1.697 0.581 1 27.55 310 GLU A N 1
ATOM 2353 C CA . GLU A 1 310 ? 37.318 1.542 -0.553 1 27.55 310 GLU A CA 1
ATOM 2354 C C . GLU A 1 310 ? 37.561 2.876 -1.252 1 27.55 310 GLU A C 1
ATOM 2356 O O . GLU A 1 310 ? 36.686 3.745 -1.263 1 27.55 310 GLU A O 1
ATOM 2361 N N . GLU A 1 311 ? 38.871 3.154 -1.567 1 26.79 311 GLU A N 1
ATOM 2362 C CA . GLU A 1 311 ? 39.606 4.095 -2.407 1 26.79 311 GLU A CA 1
ATOM 2363 C C . GLU A 1 311 ? 38.891 4.324 -3.735 1 26.79 311 GLU A C 1
ATOM 2365 O O . GLU A 1 311 ? 38.347 3.387 -4.323 1 26.79 311 GLU A O 1
ATOM 2370 N N . SER A 1 312 ? 38.735 5.535 -4.155 1 27.5 312 SER A N 1
ATOM 2371 C CA . SER A 1 312 ? 38.208 6.318 -5.268 1 27.5 312 SER A CA 1
ATOM 2372 C C . SER A 1 312 ? 38.772 5.834 -6.6 1 27.5 312 SER A C 1
ATOM 2374 O O . SER A 1 312 ? 39.741 6.4 -7.112 1 27.5 312 SER A O 1
ATOM 2376 N N . GLN A 1 313 ? 38.901 4.463 -6.958 1 24.74 313 GLN A N 1
ATOM 2377 C CA . GLN A 1 313 ? 39.445 4.516 -8.311 1 24.74 313 GLN A CA 1
ATOM 2378 C C . GLN A 1 313 ? 38.535 5.315 -9.239 1 24.74 313 GLN A C 1
ATOM 2380 O O . GLN A 1 313 ? 37.317 5.344 -9.05 1 24.74 313 GLN A O 1
ATOM 2385 N N . GLU A 1 314 ? 39.185 6.016 -10.177 1 24.37 314 GLU A N 1
ATOM 2386 C CA . GLU A 1 314 ? 38.849 7.016 -11.186 1 24.37 314 GLU A CA 1
ATOM 2387 C C . GLU A 1 314 ? 37.645 6.58 -12.016 1 24.37 314 GLU A C 1
ATOM 2389 O O . GLU A 1 314 ? 37.426 5.385 -12.222 1 24.37 314 GLU A O 1
ATOM 2394 N N . PRO A 1 315 ? 36.883 7.559 -12.774 1 27.97 315 PRO A N 1
ATOM 2395 C CA . PRO A 1 315 ? 35.638 7.914 -13.458 1 27.97 315 PRO A CA 1
ATOM 2396 C C . PRO A 1 315 ? 35.41 7.1 -14.73 1 27.97 315 PRO A C 1
ATOM 2398 O O . PRO A 1 315 ? 34.519 7.42 -15.521 1 27.97 315 PRO A O 1
ATOM 2401 N N . GLY A 1 316 ? 35.865 5.853 -14.976 1 20.58 316 GLY A N 1
ATOM 2402 C CA . GLY A 1 316 ? 35.656 5.76 -16.412 1 20.58 316 GLY A CA 1
ATOM 2403 C C . GLY A 1 316 ? 34.201 5.907 -16.815 1 20.58 316 GLY A C 1
ATOM 2404 O O . GLY A 1 316 ? 33.304 5.778 -15.979 1 20.58 316 GLY A O 1
ATOM 2405 N N . ALA A 1 317 ? 33.819 6.052 -18.273 1 21.19 317 ALA A N 1
ATOM 2406 C CA . ALA A 1 317 ? 32.855 6.62 -19.212 1 21.19 317 ALA A CA 1
ATOM 2407 C C . ALA A 1 317 ? 31.46 6.045 -18.981 1 21.19 317 ALA A C 1
ATOM 2409 O O . ALA A 1 317 ? 31.3 5.062 -18.254 1 21.19 317 ALA A O 1
ATOM 2410 N N . GLU A 1 318 ? 30.622 5.545 -20.079 1 21.56 318 GLU A N 1
ATOM 2411 C CA . GLU A 1 318 ? 29.461 5.981 -20.85 1 21.56 318 GLU A CA 1
ATOM 2412 C C . GLU A 1 318 ? 28.203 5.227 -20.429 1 21.56 318 GLU A C 1
ATOM 2414 O O . GLU A 1 318 ? 27.179 5.841 -20.123 1 21.56 318 GLU A O 1
ATOM 2419 N N . ARG A 1 319 ? 27.755 4.132 -21.081 1 21.24 319 ARG A N 1
ATOM 2420 C CA . ARG A 1 319 ? 26.589 3.86 -21.915 1 21.24 319 ARG A CA 1
ATOM 2421 C C . ARG A 1 319 ? 25.467 3.23 -21.097 1 21.24 319 ARG A C 1
ATOM 2423 O O . ARG A 1 319 ? 25.695 2.275 -20.351 1 21.24 319 ARG A O 1
ATOM 2430 N N . GLY A 1 320 ? 24.458 4.048 -20.744 1 24.53 320 GLY A N 1
ATOM 2431 C CA . GLY A 1 320 ? 23.218 3.882 -20.003 1 24.53 320 GLY A CA 1
ATOM 2432 C C . GLY A 1 320 ? 22.422 2.666 -20.436 1 24.53 320 GLY A C 1
ATOM 2433 O O . GLY A 1 320 ? 21.866 2.64 -21.535 1 24.53 320 GLY A O 1
ATOM 2434 N N . ALA A 1 321 ? 22.885 1.465 -20.261 1 20.04 321 ALA A N 1
ATOM 2435 C CA . ALA A 1 321 ? 22.252 0.276 -20.825 1 20.04 321 ALA A CA 1
ATOM 2436 C C . ALA A 1 321 ? 20.863 0.059 -20.23 1 20.04 321 ALA A C 1
ATOM 2438 O O . ALA A 1 321 ? 20.688 0.114 -19.011 1 20.04 321 ALA A O 1
ATOM 2439 N N . LYS A 1 322 ? 19.825 0.527 -20.949 1 24.68 322 LYS A N 1
ATOM 2440 C CA . LYS A 1 322 ? 18.385 0.304 -20.86 1 24.68 322 LYS A CA 1
ATOM 2441 C C . LYS A 1 322 ? 18.072 -1.156 -20.547 1 24.68 322 LYS A C 1
ATOM 2443 O O . LYS A 1 322 ? 18.355 -2.044 -21.355 1 24.68 322 LYS A O 1
ATOM 2448 N N . VAL A 1 323 ? 18.481 -1.633 -19.471 1 21.1 323 VAL A N 1
ATOM 2449 C CA . VAL A 1 323 ? 18.282 -3.071 -19.32 1 21.1 323 VAL A CA 1
ATOM 2450 C C . VAL A 1 323 ? 16.79 -3.376 -19.2 1 21.1 323 VAL A C 1
ATOM 2452 O O . VAL A 1 323 ? 16.109 -2.838 -18.324 1 21.1 323 VAL A O 1
ATOM 2455 N N . ARG A 1 324 ? 16.063 -3.369 -20.296 1 21.2 324 ARG A N 1
ATOM 2456 C CA . ARG A 1 324 ? 14.749 -3.946 -20.557 1 21.2 324 ARG A CA 1
ATOM 2457 C C . ARG A 1 324 ? 14.597 -5.297 -19.865 1 21.2 324 ARG A C 1
ATOM 2459 O O . ARG A 1 324 ? 15.413 -6.199 -20.066 1 21.2 324 ARG A O 1
ATOM 2466 N N . LEU A 1 325 ? 14.407 -5.143 -18.645 1 20.36 325 LEU A N 1
ATOM 2467 C CA . LEU A 1 325 ? 14.015 -6.471 -18.187 1 20.36 325 LEU A CA 1
ATOM 2468 C C . LEU A 1 325 ? 12.802 -6.977 -18.961 1 20.36 325 LEU A C 1
ATOM 2470 O O . LEU A 1 325 ? 11.932 -6.19 -19.343 1 20.36 325 LEU A O 1
ATOM 2474 N N . MET B 1 1 ? 26.083 -19.595 1.925 1 22.14 1 MET B N 1
ATOM 2475 C CA . MET B 1 1 ? 26.223 -20.248 3.223 1 22.14 1 MET B CA 1
ATOM 2476 C C . MET B 1 1 ? 26.559 -19.232 4.31 1 22.14 1 MET B C 1
ATOM 2478 O O . MET B 1 1 ? 27.522 -18.474 4.181 1 22.14 1 MET B O 1
ATOM 2482 N N . ALA B 1 2 ? 25.77 -18.82 5.255 1 33.5 2 ALA B N 1
ATOM 2483 C CA . ALA B 1 2 ? 26.351 -18.116 6.395 1 33.5 2 ALA B CA 1
ATOM 2484 C C . ALA B 1 2 ? 27.569 -18.861 6.936 1 33.5 2 ALA B C 1
ATOM 2486 O O . ALA B 1 2 ? 27.474 -20.033 7.307 1 33.5 2 ALA B O 1
ATOM 2487 N N . THR B 1 3 ? 28.682 -18.577 6.552 1 34.12 3 THR B N 1
ATOM 2488 C CA . THR B 1 3 ? 29.816 -19.178 7.245 1 34.12 3 THR B CA 1
ATOM 2489 C C . THR B 1 3 ? 29.682 -19.003 8.755 1 34.12 3 THR B C 1
ATOM 2491 O O . THR B 1 3 ? 28.976 -18.107 9.221 1 34.12 3 THR B O 1
ATOM 2494 N N . LEU B 1 4 ? 30.106 -19.879 9.71 1 42.48 4 LEU B N 1
ATOM 2495 C CA . LEU B 1 4 ? 30.336 -20.036 11.143 1 42.48 4 LEU B CA 1
ATOM 2496 C C . LEU B 1 4 ? 30.696 -18.7 11.784 1 42.48 4 LEU B C 1
ATOM 2498 O O . LEU B 1 4 ? 30.463 -18.497 12.978 1 42.48 4 LEU B O 1
ATOM 2502 N N . GLY B 1 5 ? 31.371 -17.8 11.162 1 40.98 5 GLY B N 1
ATOM 2503 C CA . GLY B 1 5 ? 31.897 -16.523 11.617 1 40.98 5 GLY B CA 1
ATOM 2504 C C . GLY B 1 5 ? 30.836 -15.445 11.726 1 40.98 5 GLY B C 1
ATOM 2505 O O . GLY B 1 5 ? 31.068 -14.398 12.333 1 40.98 5 GLY B O 1
ATOM 2506 N N . ASP B 1 6 ? 29.769 -15.432 10.897 1 46.55 6 ASP B N 1
ATOM 2507 C CA . ASP B 1 6 ? 28.806 -14.338 10.817 1 46.55 6 ASP B CA 1
ATOM 2508 C C . ASP B 1 6 ? 27.672 -14.53 11.821 1 46.55 6 ASP B C 1
ATOM 2510 O O . ASP B 1 6 ? 26.769 -13.696 11.912 1 46.55 6 ASP B O 1
ATOM 2514 N N . VAL B 1 7 ? 27.626 -15.571 12.494 1 48.52 7 VAL B N 1
ATOM 2515 C CA . VAL B 1 7 ? 26.677 -15.907 13.549 1 48.52 7 VAL B CA 1
ATOM 2516 C C . VAL B 1 7 ? 26.836 -14.935 14.717 1 48.52 7 VAL B C 1
ATOM 2518 O O . VAL B 1 7 ? 25.848 -14.406 15.231 1 48.52 7 VAL B O 1
ATOM 2521 N N . PRO B 1 8 ? 28.054 -14.716 14.983 1 51.9 8 PRO B N 1
ATOM 2522 C CA . PRO B 1 8 ? 28.201 -13.785 16.104 1 51.9 8 PRO B CA 1
ATOM 2523 C C . PRO B 1 8 ? 27.665 -12.39 15.787 1 51.9 8 PRO B C 1
ATOM 2525 O O . PRO B 1 8 ? 27.067 -11.744 16.651 1 51.9 8 PRO B O 1
ATOM 2528 N N . VAL B 1 9 ? 27.929 -12.054 14.632 1 47.99 9 VAL B N 1
ATOM 2529 C CA . VAL B 1 9 ? 27.463 -10.717 14.279 1 47.99 9 VAL B CA 1
ATOM 2530 C C . VAL B 1 9 ? 25.936 -10.697 14.239 1 47.99 9 VAL B C 1
ATOM 2532 O O . VAL B 1 9 ? 25.309 -9.751 14.722 1 47.99 9 VAL B O 1
ATOM 2535 N N . LEU B 1 10 ? 25.413 -11.727 13.718 1 47.16 10 LEU B N 1
ATOM 2536 C CA . LEU B 1 10 ? 23.958 -11.836 13.715 1 47.16 10 LEU B CA 1
ATOM 2537 C C . LEU B 1 10 ? 23.416 -11.907 15.139 1 47.16 10 LEU B C 1
ATOM 2539 O O . LEU B 1 10 ? 22.404 -11.277 15.455 1 47.16 10 LEU B O 1
ATOM 2543 N N . LEU B 1 11 ? 24.14 -12.676 15.865 1 50.58 11 LEU B N 1
ATOM 2544 C CA . LEU B 1 11 ? 23.74 -12.791 17.263 1 50.58 11 LEU B CA 1
ATOM 2545 C C . LEU B 1 11 ? 23.876 -11.452 17.979 1 50.58 11 LEU B C 1
ATOM 2547 O O . LEU B 1 11 ? 23.011 -11.078 18.776 1 50.58 11 LEU B O 1
ATOM 2551 N N . LEU B 1 12 ? 24.95 -10.808 17.683 1 51 12 LEU B N 1
ATOM 2552 C CA . LEU B 1 12 ? 25.149 -9.495 18.286 1 51 12 LEU B CA 1
ATOM 2553 C C . LEU B 1 12 ? 24.094 -8.508 17.798 1 51 12 LEU B C 1
ATOM 2555 O O . LEU B 1 12 ? 23.599 -7.687 18.574 1 51 12 LEU B O 1
ATOM 2559 N N . LEU B 1 13 ? 23.863 -8.675 16.623 1 48.25 13 LEU B N 1
ATOM 2560 C CA . LEU B 1 13 ? 22.814 -7.808 16.096 1 48.25 13 LEU B CA 1
ATOM 2561 C C . LEU B 1 13 ? 21.464 -8.149 16.717 1 48.25 13 LEU B C 1
ATOM 2563 O O . LEU B 1 13 ? 20.692 -7.253 17.065 1 48.25 13 LEU B O 1
ATOM 2567 N N . LEU B 1 14 ? 21.305 -9.385 16.817 1 52.02 14 LEU B N 1
ATOM 2568 C CA . LEU B 1 14 ? 20.077 -9.813 17.479 1 52.02 14 LEU B CA 1
ATOM 2569 C C . LEU B 1 14 ? 20.048 -9.341 18.928 1 52.02 14 LEU B C 1
ATOM 2571 O O . LEU B 1 14 ? 19.008 -8.896 19.42 1 52.02 14 LEU B O 1
ATOM 2575 N N . LEU B 1 15 ? 21.265 -9.524 19.53 1 52.7 15 LEU B N 1
ATOM 2576 C CA . LEU B 1 15 ? 21.359 -9.079 20.916 1 52.7 15 LEU B CA 1
ATOM 2577 C C . LEU B 1 15 ? 21.155 -7.571 21.018 1 52.7 15 LEU B C 1
ATOM 2579 O O . LEU B 1 15 ? 20.486 -7.091 21.936 1 52.7 15 LEU B O 1
ATOM 2583 N N . ARG B 1 16 ? 21.747 -6.915 20.151 1 50.28 16 ARG B N 1
ATOM 2584 C CA . ARG B 1 16 ? 21.559 -5.468 20.151 1 50.28 16 ARG B CA 1
ATOM 2585 C C . ARG B 1 16 ? 20.098 -5.106 19.903 1 50.28 16 ARG B C 1
ATOM 2587 O O . ARG B 1 16 ? 19.557 -4.208 20.552 1 50.28 16 ARG B O 1
ATOM 2594 N N . VAL B 1 17 ? 19.549 -5.808 19.053 1 51.24 17 VAL B N 1
ATOM 2595 C CA . VAL B 1 17 ? 18.135 -5.592 18.762 1 51.24 17 VAL B CA 1
ATOM 2596 C C . VAL B 1 17 ? 17.297 -5.931 19.993 1 51.24 17 VAL B C 1
ATOM 2598 O O . VAL B 1 17 ? 16.375 -5.191 20.346 1 51.24 17 VAL B O 1
ATOM 2601 N N . LEU B 1 18 ? 17.678 -6.998 20.504 1 52.32 18 LEU B N 1
ATOM 2602 C CA . LEU B 1 18 ? 16.973 -7.396 21.718 1 52.32 18 LEU B CA 1
ATOM 2603 C C . LEU B 1 18 ? 17.154 -6.356 22.818 1 52.32 18 LEU B C 1
ATOM 2605 O O . LEU B 1 18 ? 16.201 -6.025 23.528 1 52.32 18 LEU B O 1
ATOM 2609 N N . LEU B 1 19 ? 18.339 -5.901 22.936 1 53.95 19 LEU B N 1
ATOM 2610 C CA . LEU B 1 19 ? 18.613 -4.891 23.952 1 53.95 19 LEU B CA 1
ATOM 2611 C C . LEU B 1 19 ? 17.859 -3.599 23.652 1 53.95 19 LEU B C 1
ATOM 2613 O O . LEU B 1 19 ? 17.311 -2.971 24.56 1 53.95 19 LEU B O 1
ATOM 2617 N N . GLU B 1 20 ? 17.898 -3.339 22.503 1 47.93 20 GLU B N 1
ATOM 2618 C CA . GLU B 1 20 ? 17.173 -2.123 22.147 1 47.93 20 GLU B CA 1
ATOM 2619 C C . GLU B 1 20 ? 15.669 -2.302 22.333 1 47.93 20 GLU B C 1
ATOM 2621 O O . GLU B 1 20 ? 14.978 -1.38 22.769 1 47.93 20 GLU B O 1
ATOM 2626 N N . CYS B 1 21 ? 15.224 -3.508 21.945 1 51.08 21 CYS B N 1
ATOM 2627 C CA . CYS B 1 21 ? 13.826 -3.842 22.191 1 51.08 21 CYS B CA 1
ATOM 2628 C C . CYS B 1 21 ? 13.508 -3.792 23.681 1 51.08 21 CYS B C 1
ATOM 2630 O O . CYS B 1 21 ? 12.484 -3.236 24.082 1 51.08 21 CYS B O 1
ATOM 2632 N N . CYS B 1 22 ? 14.358 -4.434 24.314 1 51.74 22 CYS B N 1
ATOM 2633 C CA . CYS B 1 22 ? 14.202 -4.416 25.764 1 51.74 22 CYS B CA 1
ATOM 2634 C C . CYS B 1 22 ? 14.27 -2.992 26.302 1 51.74 22 CYS B C 1
ATOM 2636 O O . CYS B 1 22 ? 13.492 -2.619 27.182 1 51.74 22 CYS B O 1
ATOM 2638 N N . TRP B 1 23 ? 15.132 -2.33 25.739 1 51.25 23 TRP B N 1
ATOM 2639 C CA . TRP B 1 23 ? 15.259 -0.931 26.134 1 51.25 23 TRP B CA 1
ATOM 2640 C C . TRP B 1 23 ? 14.012 -0.141 25.749 1 51.25 23 TRP B C 1
ATOM 2642 O O . TRP B 1 23 ? 13.502 0.652 26.544 1 51.25 23 TRP B O 1
ATOM 2652 N N . ALA B 1 24 ? 13.594 -0.377 24.598 1 49.34 24 ALA B N 1
ATOM 2653 C CA . ALA B 1 24 ? 12.376 0.306 24.169 1 49.34 24 ALA B CA 1
ATOM 2654 C C . ALA B 1 24 ? 11.184 -0.108 25.029 1 49.34 24 ALA B C 1
ATOM 2656 O O . ALA B 1 24 ? 10.36 0.73 25.402 1 49.34 24 ALA B O 1
ATOM 2657 N N . LEU B 1 25 ? 11.109 -1.342 25.158 1 51.28 25 LEU B N 1
ATOM 2658 C CA . LEU B 1 25 ? 10.038 -1.84 26.014 1 51.28 25 LEU B CA 1
ATOM 2659 C C . LEU B 1 25 ? 10.176 -1.294 27.431 1 51.28 25 LEU B C 1
ATOM 2661 O O . LEU B 1 25 ? 9.174 -1.016 28.094 1 51.28 25 LEU B O 1
ATOM 2665 N N . LEU B 1 26 ? 11.371 -1.238 27.74 1 53.15 26 LEU B N 1
ATOM 2666 C CA . LEU B 1 26 ? 11.618 -0.708 29.077 1 53.15 26 LEU B CA 1
ATOM 2667 C C . LEU B 1 26 ? 11.359 0.794 29.122 1 53.15 26 LEU B C 1
ATOM 2669 O O . LEU B 1 26 ? 10.858 1.312 30.123 1 53.15 26 LEU B O 1
ATOM 2673 N N . LEU B 1 27 ? 11.644 1.349 28.008 1 52.65 27 LEU B N 1
ATOM 2674 C CA . LEU B 1 27 ? 11.536 2.804 28.023 1 52.65 27 LEU B CA 1
ATOM 2675 C C . LEU B 1 27 ? 10.135 3.249 27.617 1 52.65 27 LEU B C 1
ATOM 2677 O O . LEU B 1 27 ? 9.762 4.406 27.826 1 52.65 27 LEU B O 1
ATOM 2681 N N . TRP B 1 28 ? 9.463 2.355 26.955 1 52.96 28 TRP B N 1
ATOM 2682 C CA . TRP B 1 28 ? 8.111 2.692 26.525 1 52.96 28 TRP B CA 1
ATOM 2683 C C . TRP B 1 28 ? 7.293 3.249 27.685 1 52.96 28 TRP B C 1
ATOM 2685 O O . TRP B 1 28 ? 6.632 4.281 27.549 1 52.96 28 TRP B O 1
ATOM 2695 N N . PRO B 1 29 ? 7.313 2.516 28.708 1 52.78 29 PRO B N 1
ATOM 2696 C CA . PRO B 1 29 ? 6.599 3.143 29.822 1 52.78 29 PRO B CA 1
ATOM 2697 C C . PRO B 1 29 ? 7.192 4.493 30.219 1 52.78 29 PRO B C 1
ATOM 2699 O O . PRO B 1 29 ? 6.459 5.398 30.625 1 52.78 29 PRO B O 1
ATOM 2702 N N . LEU B 1 30 ? 8.48 4.584 30.042 1 54.65 30 LEU B N 1
ATOM 2703 C CA . LEU B 1 30 ? 9.127 5.835 30.422 1 54.65 30 LEU B CA 1
ATOM 2704 C C . LEU B 1 30 ? 8.783 6.947 29.437 1 54.65 30 LEU B C 1
ATOM 2706 O O . LEU B 1 30 ? 8.607 8.101 29.834 1 54.65 30 LEU B O 1
ATOM 2710 N N . ARG B 1 31 ? 8.75 6.658 28.237 1 55.46 31 ARG B N 1
ATOM 2711 C CA . ARG B 1 31 ? 8.395 7.664 27.241 1 55.46 31 ARG B CA 1
ATOM 2712 C C . ARG B 1 31 ? 6.971 8.166 27.453 1 55.46 31 ARG B C 1
ATOM 2714 O O . ARG B 1 31 ? 6.657 9.314 27.133 1 55.46 31 ARG B O 1
ATOM 2721 N N . LEU B 1 32 ? 6.255 7.227 27.935 1 54.22 32 LEU B N 1
ATOM 2722 C CA . LEU B 1 32 ? 4.904 7.656 28.277 1 54.22 32 LEU B CA 1
ATOM 2723 C C . LEU B 1 32 ? 4.929 8.7 29.388 1 54.22 32 LEU B C 1
ATOM 2725 O O . LEU B 1 32 ? 4.007 9.51 29.507 1 54.22 32 LEU B O 1
ATOM 2729 N N . LEU B 1 33 ? 6.028 8.583 30.087 1 54.62 33 LEU B N 1
ATOM 2730 C CA . LEU B 1 33 ? 6.098 9.475 31.24 1 54.62 33 LEU B CA 1
ATOM 2731 C C . LEU B 1 33 ? 6.856 10.752 30.895 1 54.62 33 LEU B C 1
ATOM 2733 O O . LEU B 1 33 ? 6.843 11.714 31.665 1 54.62 33 LEU B O 1
ATOM 2737 N N . LEU B 1 34 ? 7.595 10.741 29.816 1 57.38 34 LEU B N 1
ATOM 2738 C CA . LEU B 1 34 ? 8.399 11.928 29.546 1 57.38 34 LEU B CA 1
ATOM 2739 C C . LEU B 1 34 ? 7.575 12.99 28.825 1 57.38 34 LEU B C 1
ATOM 2741 O O . LEU B 1 34 ? 6.752 12.666 27.966 1 57.38 34 LEU B O 1
ATOM 2745 N N . PRO B 1 35 ? 7.67 14.175 29.44 1 61.17 35 PRO B N 1
ATOM 2746 C CA . PRO B 1 35 ? 6.979 15.275 28.763 1 61.17 35 PRO B CA 1
ATOM 2747 C C . PRO B 1 35 ? 7.433 15.457 27.317 1 61.17 35 PRO B C 1
ATOM 2749 O O . PRO B 1 35 ? 8.632 15.392 27.03 1 61.17 35 PRO B O 1
ATOM 2752 N N . ARG B 1 36 ? 6.591 15.331 26.429 1 64.39 36 ARG B N 1
ATOM 2753 C CA . ARG B 1 36 ? 6.921 15.509 25.018 1 64.39 36 ARG B CA 1
ATOM 2754 C C . ARG B 1 36 ? 7.148 16.98 24.69 1 64.39 36 ARG B C 1
ATOM 2756 O O . ARG B 1 36 ? 6.383 17.844 25.125 1 64.39 36 ARG B O 1
ATOM 2763 N N . GLN B 1 37 ? 8.313 17.341 24.287 1 72.57 37 GLN B N 1
ATOM 2764 C CA . GLN B 1 37 ? 8.554 18.697 23.806 1 72.57 37 GLN B CA 1
ATOM 2765 C C . GLN B 1 37 ? 7.659 19.026 22.615 1 72.57 37 GLN B C 1
ATOM 2767 O O . GLN B 1 37 ? 7.614 18.275 21.639 1 72.57 37 GLN B O 1
ATOM 2772 N N . THR B 1 38 ? 6.807 20.005 22.826 1 86.21 38 THR B N 1
ATOM 2773 C CA . THR B 1 38 ? 5.867 20.373 21.773 1 86.21 38 THR B CA 1
ATOM 2774 C C . THR B 1 38 ? 6.312 21.655 21.075 1 86.21 38 THR B C 1
ATOM 2776 O O . THR B 1 38 ? 6.95 22.513 21.688 1 86.21 38 THR B O 1
ATOM 2779 N N . ARG B 1 39 ? 6.161 21.663 19.871 1 91.15 39 ARG B N 1
ATOM 2780 C CA . ARG B 1 39 ? 6.489 22.847 19.083 1 91.15 39 ARG B CA 1
ATOM 2781 C C . ARG B 1 39 ? 5.241 23.676 18.797 1 91.15 39 ARG B C 1
ATOM 2783 O O . ARG B 1 39 ? 4.122 23.162 18.848 1 91.15 39 ARG B O 1
ATOM 2790 N N . SER B 1 40 ? 5.514 24.948 18.59 1 95.68 40 SER B N 1
ATOM 2791 C CA . SER B 1 40 ? 4.432 25.845 18.199 1 95.68 40 SER B CA 1
ATOM 2792 C C . SER B 1 40 ? 4.251 25.866 16.685 1 95.68 40 SER B C 1
ATOM 2794 O O . SER B 1 40 ? 5.229 25.8 15.937 1 95.68 40 SER B O 1
ATOM 2796 N N . VAL B 1 41 ? 2.984 26.051 16.241 1 97.33 41 VAL B N 1
ATOM 2797 C CA . VAL B 1 41 ? 2.708 26.152 14.811 1 97.33 41 VAL B CA 1
ATOM 2798 C C . VAL B 1 41 ? 2.123 27.526 14.494 1 97.33 41 VAL B C 1
ATOM 2800 O O . VAL B 1 41 ? 1.587 27.743 13.404 1 97.33 41 VAL B O 1
ATOM 2803 N N . ARG B 1 42 ? 2.21 28.394 15.513 1 97.67 42 ARG B N 1
ATOM 2804 C CA . ARG B 1 42 ? 1.67 29.738 15.333 1 97.67 42 ARG B CA 1
ATOM 2805 C C . ARG B 1 42 ? 2.338 30.444 14.157 1 97.67 42 ARG B C 1
ATOM 2807 O O . ARG B 1 42 ? 3.567 30.468 14.058 1 97.67 42 ARG B O 1
ATOM 2814 N N . GLY B 1 43 ? 1.52 30.922 13.257 1 98.02 43 GLY B N 1
ATOM 2815 C CA . GLY B 1 43 ? 2.021 31.696 12.133 1 98.02 43 GLY B CA 1
ATOM 2816 C C . GLY B 1 43 ? 2.455 30.834 10.962 1 98.02 43 GLY B C 1
ATOM 2817 O O . GLY B 1 43 ? 2.729 31.347 9.875 1 98.02 43 GLY B O 1
ATOM 2818 N N . GLU B 1 44 ? 2.541 29.553 11.125 1 98.22 44 GLU B N 1
ATOM 2819 C CA . GLU B 1 44 ? 2.923 28.652 10.041 1 98.22 44 GLU B CA 1
ATOM 2820 C C . GLU B 1 44 ? 1.761 28.422 9.079 1 98.22 44 GLU B C 1
ATOM 2822 O O . GLU B 1 44 ? 0.597 28.476 9.479 1 98.22 44 GLU B O 1
ATOM 2827 N N . LEU B 1 45 ? 2.082 28.22 7.837 1 98.83 45 LEU B N 1
ATOM 2828 C CA . LEU B 1 45 ? 1.064 27.944 6.829 1 98.83 45 LEU B CA 1
ATOM 2829 C C . LEU B 1 45 ? 0.879 26.442 6.642 1 98.83 45 LEU B C 1
ATOM 2831 O O . LEU B 1 45 ? 1.845 25.72 6.383 1 98.83 45 LEU B O 1
ATOM 2835 N N . CYS B 1 46 ? -0.386 26.053 6.746 1 98.82 46 CYS B N 1
ATOM 2836 C CA . CYS B 1 46 ? -0.744 24.644 6.624 1 98.82 46 CYS B CA 1
ATOM 2837 C C . CYS B 1 46 ? -1.693 24.423 5.452 1 98.82 46 CYS B C 1
ATOM 2839 O O . CYS B 1 46 ? -2.595 25.228 5.217 1 98.82 46 CYS B O 1
ATOM 2841 N N . VAL B 1 47 ? -1.431 23.395 4.694 1 98.93 47 VAL B N 1
ATOM 2842 C CA . VAL B 1 47 ? -2.368 22.928 3.678 1 98.93 47 VAL B CA 1
ATOM 2843 C C . VAL B 1 47 ? -3.053 21.649 4.156 1 98.93 47 VAL B C 1
ATOM 2845 O O . VAL B 1 47 ? -2.386 20.696 4.564 1 98.93 47 VAL B O 1
ATOM 2848 N N . VAL B 1 48 ? -4.352 21.611 4.144 1 98.93 48 VAL B N 1
ATOM 2849 C CA . VAL B 1 48 ? -5.118 20.427 4.517 1 98.93 48 VAL B CA 1
ATOM 2850 C C . VAL B 1 48 ? -5.993 19.986 3.346 1 98.93 48 VAL B C 1
ATOM 2852 O O . VAL B 1 48 ? -6.843 20.747 2.878 1 98.93 48 VAL B O 1
ATOM 2855 N N . THR B 1 49 ? -5.805 18.804 2.883 1 98.86 49 THR B N 1
ATOM 2856 C CA . THR B 1 49 ? -6.622 18.28 1.793 1 98.86 49 THR B CA 1
ATOM 2857 C C . THR B 1 49 ? -7.87 17.591 2.336 1 98.86 49 THR B C 1
ATOM 2859 O O . THR B 1 49 ? -7.842 17.01 3.423 1 98.86 49 THR B O 1
ATOM 2862 N N . GLY B 1 50 ? -8.94 17.589 1.495 1 97.96 50 GLY B N 1
ATOM 2863 C CA . GLY B 1 50 ? -10.193 17.01 1.952 1 97.96 50 GLY B CA 1
ATOM 2864 C C . GLY B 1 50 ? -10.746 17.687 3.192 1 97.96 50 GLY B C 1
ATOM 2865 O O . GLY B 1 50 ? -11.155 17.017 4.142 1 97.96 50 GLY B O 1
ATOM 2866 N N . ALA B 1 51 ? -10.747 18.992 3.228 1 98.06 51 ALA B N 1
ATOM 2867 C CA . ALA B 1 51 ? -10.978 19.71 4.479 1 98.06 51 ALA B CA 1
ATOM 2868 C C . ALA B 1 51 ? -12.356 20.366 4.488 1 98.06 51 ALA B C 1
ATOM 2870 O O . ALA B 1 51 ? -12.609 21.281 5.276 1 98.06 51 ALA B O 1
ATOM 2871 N N . ALA B 1 52 ? -13.245 19.942 3.59 1 96.9 52 ALA B N 1
ATOM 2872 C CA . ALA B 1 52 ? -14.595 20.5 3.556 1 96.9 52 ALA B CA 1
ATOM 2873 C C . ALA B 1 52 ? -15.463 19.902 4.659 1 96.9 52 ALA B C 1
ATOM 2875 O O . ALA B 1 52 ? -16.467 20.497 5.059 1 96.9 52 ALA B O 1
ATOM 2876 N N . GLN B 1 53 ? -15.121 18.696 5.154 1 92.11 53 GLN B N 1
ATOM 2877 C CA . GLN B 1 53 ? -15.924 18.01 6.161 1 92.11 53 GLN B CA 1
ATOM 2878 C C . GLN B 1 53 ? -15.082 17.009 6.947 1 92.11 53 GLN B C 1
ATOM 2880 O O . GLN B 1 53 ? -13.887 16.855 6.687 1 92.11 53 GLN B O 1
ATOM 2885 N N . GLY B 1 54 ? -15.692 16.517 7.965 1 90.77 54 GLY B N 1
ATOM 2886 C CA . GLY B 1 54 ? -15.124 15.384 8.677 1 90.77 54 GLY B CA 1
ATOM 2887 C C . GLY B 1 54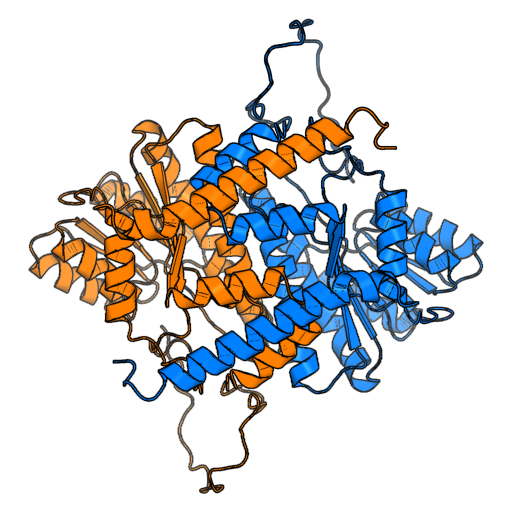 ? -13.805 15.706 9.356 1 90.77 54 GLY B C 1
ATOM 2888 O O . GLY B 1 54 ? -13.674 16.744 10.008 1 90.77 54 GLY B O 1
ATOM 2889 N N . MET B 1 55 ? -12.888 14.799 9.235 1 93.26 55 MET B N 1
ATOM 2890 C CA . MET B 1 55 ? -11.587 14.909 9.889 1 93.26 55 MET B CA 1
ATOM 2891 C C . MET B 1 55 ? -10.782 16.067 9.309 1 93.26 55 MET B C 1
ATOM 2893 O O . MET B 1 55 ? -10.054 16.748 10.034 1 93.26 55 MET B O 1
ATOM 2897 N N . GLY B 1 56 ? -10.973 16.282 8.012 1 96.83 56 GLY B N 1
ATOM 2898 C CA . GLY B 1 56 ? -10.247 17.362 7.362 1 96.83 56 GLY B CA 1
ATOM 2899 C C . GLY B 1 56 ? -10.623 18.734 7.89 1 96.83 56 GLY B C 1
ATOM 2900 O O . GLY B 1 56 ? -9.748 19.546 8.2 1 96.83 56 GLY B O 1
ATOM 2901 N N . ARG B 1 57 ? -11.904 18.943 8.01 1 97.62 57 ARG B N 1
ATOM 2902 C CA . ARG B 1 57 ? -12.378 20.214 8.548 1 97.62 57 ARG B CA 1
ATOM 2903 C C . ARG B 1 57 ? -11.906 20.41 9.985 1 97.62 57 ARG B C 1
ATOM 2905 O O . ARG B 1 57 ? -11.384 21.471 10.332 1 97.62 57 ARG B O 1
ATOM 2912 N N . LEU B 1 58 ? -12.048 19.395 10.784 1 97.41 58 LEU B N 1
ATOM 2913 C CA . LEU B 1 58 ? -11.669 19.475 12.191 1 97.41 58 LEU B CA 1
ATOM 2914 C C . LEU B 1 58 ? -10.169 19.707 12.337 1 97.41 58 LEU B C 1
ATOM 2916 O O . LEU B 1 58 ? -9.734 20.431 13.236 1 97.41 58 LEU B O 1
ATOM 2920 N N . THR B 1 59 ? -9.39 19.1 11.474 1 98.36 59 THR B N 1
ATOM 2921 C CA . THR B 1 59 ? -7.944 19.284 11.504 1 98.36 59 THR B CA 1
ATOM 2922 C C . THR B 1 59 ? -7.573 20.717 11.135 1 98.36 59 THR B C 1
ATOM 2924 O O . THR B 1 59 ? -6.759 21.348 11.813 1 98.36 59 THR B O 1
ATOM 2927 N N . ALA B 1 60 ? -8.2 21.223 10.065 1 98.76 60 ALA B N 1
ATOM 2928 C CA . ALA B 1 60 ? -7.945 22.597 9.64 1 98.76 60 ALA B CA 1
ATOM 2929 C C . ALA B 1 60 ? -8.287 23.586 10.75 1 98.76 60 ALA B C 1
ATOM 2931 O O . ALA B 1 60 ? -7.495 24.479 11.059 1 98.76 60 ALA B O 1
ATOM 2932 N N . LEU B 1 61 ? -9.405 23.402 11.376 1 98.75 61 LEU B N 1
ATOM 2933 C CA . LEU B 1 61 ? -9.848 24.295 12.441 1 98.75 61 LEU B CA 1
ATOM 2934 C C . LEU B 1 61 ? -8.974 24.138 13.681 1 98.75 61 LEU B C 1
ATOM 2936 O O . LEU B 1 61 ? -8.706 25.114 14.385 1 98.75 61 LEU B O 1
ATOM 2940 N N . GLY B 1 62 ? -8.57 22.884 13.945 1 98.67 62 GLY B N 1
ATOM 2941 C CA . GLY B 1 62 ? -7.653 22.651 15.049 1 98.67 62 GLY B CA 1
ATOM 2942 C C . GLY B 1 62 ? -6.33 23.374 14.889 1 98.67 62 GLY B C 1
ATOM 2943 O O . GLY B 1 62 ? -5.823 23.971 15.842 1 98.67 62 GLY B O 1
ATOM 2944 N N . LEU B 1 63 ? -5.779 23.375 13.733 1 98.78 63 LEU B N 1
ATOM 2945 C CA . LEU B 1 63 ? -4.533 24.077 13.444 1 98.78 63 LEU B CA 1
ATOM 2946 C C . LEU B 1 63 ? -4.728 25.587 13.528 1 98.78 63 LEU B C 1
ATOM 2948 O O . LEU B 1 63 ? -3.867 26.301 14.048 1 98.78 63 LEU B O 1
ATOM 2952 N N . ALA B 1 64 ? -5.877 26.029 13.051 1 98.76 64 ALA B N 1
ATOM 2953 C CA . ALA B 1 64 ? -6.201 27.452 13.125 1 98.76 64 ALA B CA 1
ATOM 2954 C C . ALA B 1 64 ? -6.28 27.921 14.575 1 98.76 64 ALA B C 1
ATOM 2956 O O . ALA B 1 64 ? -5.798 29.005 14.911 1 98.76 64 ALA B O 1
ATOM 2957 N N . ARG B 1 65 ? -6.883 27.104 15.411 1 98.55 65 ARG B N 1
ATOM 2958 C CA . ARG B 1 65 ? -6.997 27.44 16.827 1 98.55 65 ARG B CA 1
ATOM 2959 C C . ARG B 1 65 ? -5.622 27.558 17.474 1 98.55 65 ARG B C 1
ATOM 2961 O O . ARG B 1 65 ? -5.444 28.311 18.434 1 98.55 65 ARG B O 1
ATOM 2968 N N . LEU B 1 66 ? -4.649 26.857 16.94 1 98.11 66 LEU B N 1
ATOM 2969 C CA . LEU B 1 66 ? -3.284 26.889 17.453 1 98.11 66 LEU B CA 1
ATOM 2970 C C . LEU B 1 66 ? -2.498 28.041 16.834 1 98.11 66 LEU B C 1
ATOM 2972 O O . LEU B 1 66 ? -1.303 28.193 17.096 1 98.11 66 LEU B O 1
ATOM 2976 N N . GLY B 1 67 ? -3.174 28.784 15.927 1 98.48 67 GLY B N 1
ATOM 2977 C CA . GLY B 1 67 ? -2.582 30.002 15.4 1 98.48 67 GLY B CA 1
ATOM 2978 C C . GLY B 1 67 ? -1.958 29.818 14.029 1 98.48 67 GLY B C 1
ATOM 2979 O O . GLY B 1 67 ? -1.273 30.712 13.528 1 98.48 67 GLY B O 1
ATOM 2980 N N . ALA B 1 68 ? -2.132 28.716 13.385 1 98.75 68 ALA B N 1
ATOM 2981 C CA . ALA B 1 68 ? -1.587 28.473 12.051 1 98.75 68 ALA B CA 1
ATOM 2982 C C . ALA B 1 68 ? -2.504 29.043 10.973 1 98.75 68 ALA B C 1
ATOM 2984 O O . ALA B 1 68 ? -3.729 29.016 11.113 1 98.75 68 ALA B O 1
ATOM 2985 N N . HIS B 1 69 ? -1.936 29.561 9.901 1 98.88 69 HIS B N 1
ATOM 2986 C CA . HIS B 1 69 ? -2.699 29.87 8.697 1 98.88 69 HIS B CA 1
ATOM 2987 C C . HIS B 1 69 ? -3.061 28.601 7.933 1 98.88 69 HIS B C 1
ATOM 2989 O O . HIS B 1 69 ? -2.313 27.621 7.959 1 98.88 69 HIS B O 1
ATOM 2995 N N . VAL B 1 70 ? -4.239 28.646 7.259 1 98.88 70 VAL B N 1
ATOM 2996 C CA . VAL B 1 70 ? -4.66 27.368 6.694 1 98.88 70 VAL B CA 1
ATOM 2997 C C . VAL B 1 70 ? -5.133 27.57 5.256 1 98.88 70 VAL B C 1
ATOM 2999 O O . VAL B 1 70 ? -5.911 28.485 4.975 1 98.88 70 VAL B O 1
ATOM 3002 N N . ALA B 1 71 ? -4.601 26.853 4.339 1 98.94 71 ALA B N 1
ATOM 3003 C CA . ALA B 1 71 ? -5.142 26.649 2.998 1 98.94 71 ALA B CA 1
ATOM 3004 C C . ALA B 1 71 ? -6.008 25.393 2.941 1 98.94 71 ALA B C 1
ATOM 3006 O O . ALA B 1 71 ? -5.512 24.28 3.133 1 98.94 71 ALA B O 1
ATOM 3007 N N . VAL B 1 72 ? -7.294 25.539 2.627 1 98.89 72 VAL B N 1
ATOM 3008 C CA . VAL B 1 72 ? -8.288 24.473 2.691 1 98.89 72 VAL B CA 1
ATOM 3009 C C . VAL B 1 72 ? -8.552 23.928 1.289 1 98.89 72 VAL B C 1
ATOM 3011 O O . VAL B 1 72 ? -9.124 24.622 0.444 1 98.89 72 VAL B O 1
ATOM 3014 N N . TRP B 1 73 ? -8.132 22.687 1.081 1 98.9 73 TRP B N 1
ATOM 3015 C CA . TRP B 1 73 ? -8.306 22.053 -0.222 1 98.9 73 TRP B CA 1
ATOM 3016 C C . TRP B 1 73 ? -9.467 21.065 -0.196 1 98.9 73 TRP B C 1
ATOM 3018 O O . TRP B 1 73 ? -9.57 20.242 0.716 1 98.9 73 TRP B O 1
ATOM 3028 N N . ASP B 1 74 ? -10.304 21.123 -1.197 1 98.69 74 ASP B N 1
ATOM 3029 C CA . ASP B 1 74 ? -11.35 20.117 -1.356 1 98.69 74 ASP B CA 1
ATOM 3030 C C . ASP B 1 74 ? -11.978 20.194 -2.746 1 98.69 74 ASP B C 1
ATOM 3032 O O . ASP B 1 74 ? -11.934 21.24 -3.396 1 98.69 74 ASP B O 1
ATOM 3036 N N . ILE B 1 75 ? -12.494 19.077 -3.12 1 98.22 75 ILE B N 1
ATOM 3037 C CA . ILE B 1 75 ? -13.229 19.065 -4.381 1 98.22 75 ILE B CA 1
ATOM 3038 C C . ILE B 1 75 ? -14.556 19.801 -4.211 1 98.22 75 ILE B C 1
ATOM 3040 O O . ILE B 1 75 ? -15.082 20.375 -5.168 1 98.22 75 ILE B O 1
ATOM 3044 N N . ASN B 1 76 ? -15.114 19.787 -3.037 1 97.81 76 ASN B N 1
ATOM 3045 C CA . ASN B 1 76 ? -16.278 20.581 -2.658 1 97.81 76 ASN B CA 1
ATOM 3046 C C . ASN B 1 76 ? -15.888 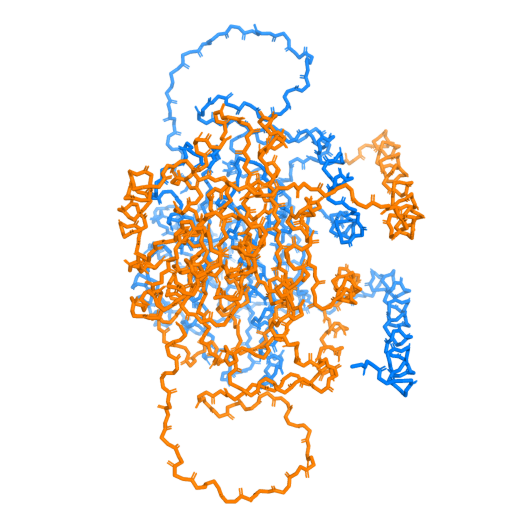22.014 -2.305 1 97.81 76 ASN B C 1
ATOM 3048 O O . ASN B 1 76 ? -15.579 22.311 -1.149 1 97.81 76 ASN B O 1
ATOM 3052 N N . GLY B 1 77 ? -16.001 22.893 -3.236 1 97.78 77 GLY B N 1
ATOM 3053 C CA . GLY B 1 77 ? -15.575 24.272 -3.055 1 97.78 77 GLY B CA 1
ATOM 3054 C C . GLY B 1 77 ? -16.362 25.004 -1.984 1 97.78 77 GLY B C 1
ATOM 3055 O O . GLY B 1 77 ? -15.789 25.743 -1.182 1 97.78 77 GLY B O 1
ATOM 3056 N N . GLU B 1 78 ? -17.626 24.76 -1.967 1 98.18 78 GLU B N 1
ATOM 3057 C CA . GLU B 1 78 ? -18.484 25.429 -0.994 1 98.18 78 GLU B CA 1
ATOM 3058 C C . GLU B 1 78 ? -18.142 25.003 0.431 1 98.18 78 GLU B C 1
ATOM 3060 O O . GLU B 1 78 ? -18.052 25.84 1.331 1 98.18 78 GLU B O 1
ATOM 3065 N N . GLY B 1 79 ? -17.983 23.69 0.609 1 98.21 79 GLY B N 1
ATOM 3066 C CA . GLY B 1 79 ? -17.593 23.185 1.916 1 98.21 79 GLY B CA 1
ATOM 3067 C C . GLY B 1 79 ? -16.232 23.682 2.367 1 98.21 79 GLY B C 1
ATOM 3068 O O . GLY B 1 79 ? -16.037 23.992 3.544 1 98.21 79 GLY B O 1
ATOM 3069 N N . ALA B 1 80 ? -15.37 23.808 1.423 1 98.66 80 ALA B N 1
ATOM 3070 C CA . ALA B 1 80 ? -14.034 24.316 1.724 1 98.66 80 ALA B CA 1
ATOM 3071 C C . ALA B 1 80 ? -14.087 25.777 2.16 1 98.66 80 ALA B C 1
ATOM 3073 O O . ALA B 1 80 ? -13.387 26.18 3.092 1 98.66 80 ALA B O 1
ATOM 3074 N N . GLU B 1 81 ? -14.882 26.527 1.455 1 98.69 81 GLU B N 1
ATOM 3075 C CA . GLU B 1 81 ? -15.003 27.938 1.811 1 98.69 81 GLU B CA 1
ATOM 3076 C C . GLU B 1 81 ? -15.626 28.106 3.194 1 98.69 81 GLU B C 1
ATOM 3078 O O . GLU B 1 81 ? -15.249 29.008 3.945 1 98.69 81 GLU B O 1
ATOM 3083 N N . ASP B 1 82 ? -16.603 27.263 3.506 1 98.7 82 ASP B N 1
ATOM 3084 C CA . ASP B 1 82 ? -17.188 27.284 4.843 1 98.7 82 ASP B CA 1
ATOM 3085 C C . ASP B 1 82 ? -16.125 27.039 5.912 1 98.7 82 ASP B C 1
ATOM 3087 O O . ASP B 1 82 ? -16.081 27.742 6.924 1 98.7 82 ASP B O 1
ATOM 3091 N N . THR B 1 83 ? -15.286 26.071 5.688 1 98.79 83 THR B N 1
ATOM 3092 C CA . THR B 1 83 ? -14.203 25.761 6.615 1 98.79 83 THR B CA 1
ATOM 3093 C C . THR B 1 83 ? -13.231 26.933 6.721 1 98.79 83 THR B C 1
ATOM 3095 O O . THR B 1 83 ? -12.821 27.308 7.822 1 98.79 83 THR B O 1
ATOM 3098 N N . ALA B 1 84 ? -12.861 27.535 5.626 1 98.86 84 ALA B N 1
ATOM 3099 C CA . ALA B 1 84 ? -11.943 28.67 5.615 1 98.86 84 ALA B CA 1
ATOM 3100 C C . ALA B 1 84 ? -12.535 29.862 6.362 1 98.86 84 ALA B C 1
ATOM 3102 O O . ALA B 1 84 ? -11.827 30.555 7.097 1 98.86 84 ALA B O 1
ATOM 3103 N N . ALA B 1 85 ? -13.807 30.078 6.14 1 98.82 85 ALA B N 1
ATOM 3104 C CA . ALA B 1 85 ? -14.485 31.179 6.818 1 98.82 85 ALA B CA 1
ATOM 3105 C C . ALA B 1 85 ? -14.446 30.997 8.333 1 98.82 85 ALA B C 1
ATOM 3107 O O . ALA B 1 85 ? -14.191 31.95 9.073 1 98.82 85 ALA B O 1
ATOM 3108 N N . GLN B 1 86 ? -14.732 29.804 8.757 1 98.77 86 GLN B N 1
ATOM 3109 C CA . GLN B 1 86 ? -14.667 29.505 10.184 1 98.77 86 GLN B CA 1
ATOM 3110 C C . GLN B 1 86 ? -13.258 29.721 10.728 1 98.77 86 GLN B C 1
ATOM 3112 O O . GLN B 1 86 ? -13.087 30.214 11.845 1 98.77 86 GLN B O 1
ATOM 3117 N N . ALA B 1 87 ? -12.265 29.369 9.985 1 98.79 87 ALA B N 1
ATOM 3118 C CA . ALA B 1 87 ? -10.875 29.555 10.394 1 98.79 87 ALA B CA 1
ATOM 3119 C C . ALA B 1 87 ? -10.532 31.037 10.51 1 98.79 87 ALA B C 1
ATOM 3121 O O . ALA B 1 87 ? -9.833 31.448 11.44 1 98.79 87 ALA B O 1
ATOM 3122 N N . ARG B 1 88 ? -11.025 31.832 9.582 1 98.7 88 ARG B N 1
ATOM 3123 C CA . ARG B 1 88 ? -10.781 33.27 9.619 1 98.7 88 ARG B CA 1
ATOM 3124 C C . ARG B 1 88 ? -11.354 33.891 10.888 1 98.7 88 ARG B C 1
ATOM 3126 O O . ARG B 1 88 ? -10.782 34.835 11.437 1 98.7 88 ARG B O 1
ATOM 3133 N N . GLU B 1 89 ? -12.407 33.325 11.332 1 98.46 89 GLU B N 1
ATOM 3134 C CA . GLU B 1 89 ? -13.029 33.823 12.556 1 98.46 89 GLU B CA 1
ATOM 3135 C C . GLU B 1 89 ? -12.126 33.597 13.765 1 98.46 89 GLU B C 1
ATOM 3137 O O . GLU B 1 89 ? -12.288 34.25 14.798 1 98.46 89 GLU B O 1
ATOM 3142 N N . LEU B 1 90 ? -11.21 32.73 13.648 1 98.22 90 LEU B N 1
ATOM 3143 C CA . LEU B 1 90 ? -10.295 32.417 14.741 1 98.22 90 LEU B CA 1
ATOM 3144 C C . LEU B 1 90 ? -9.084 33.343 14.717 1 98.22 90 LEU B C 1
ATOM 3146 O O . LEU B 1 90 ? -8.169 33.197 15.531 1 98.22 90 LEU B O 1
ATOM 3150 N N . GLY B 1 91 ? -8.978 34.236 13.713 1 97.65 91 GLY B N 1
ATOM 3151 C CA . GLY B 1 91 ? -7.966 35.28 13.707 1 97.65 91 GLY B CA 1
ATOM 3152 C C . GLY B 1 91 ? -6.765 34.942 12.844 1 97.65 91 GLY B C 1
ATOM 3153 O O . GLY B 1 91 ? -5.713 35.574 12.96 1 97.65 91 GLY B O 1
ATOM 3154 N N . VAL B 1 92 ? -6.881 33.937 12.023 1 98.51 92 VAL B N 1
ATOM 3155 C CA . VAL B 1 92 ? -5.765 33.547 11.168 1 98.51 92 VAL B CA 1
ATOM 3156 C C . VAL B 1 92 ? -6.139 33.759 9.702 1 98.51 92 VAL B C 1
ATOM 3158 O O . VAL B 1 92 ? -7.305 34 9.381 1 98.51 92 VAL B O 1
ATOM 3161 N N . GLN B 1 93 ? -5.154 33.714 8.821 1 98.66 93 GLN B N 1
ATOM 3162 C CA . GLN B 1 93 ? -5.432 33.705 7.389 1 98.66 93 GLN B CA 1
ATOM 3163 C C . GLN B 1 93 ? -5.91 32.331 6.929 1 98.66 93 GLN B C 1
ATOM 3165 O O . GLN B 1 93 ? -5.35 31.307 7.328 1 98.66 93 GLN B O 1
ATOM 3170 N N . ALA B 1 94 ? -6.958 32.351 6.15 1 98.84 94 ALA B N 1
ATOM 3171 C CA . ALA B 1 94 ? -7.48 31.096 5.615 1 98.84 94 ALA B CA 1
ATOM 3172 C C . ALA B 1 94 ? -8.066 31.296 4.22 1 98.84 94 ALA B C 1
ATOM 3174 O O . ALA B 1 94 ? -8.73 32.301 3.957 1 98.84 94 ALA B O 1
ATOM 3175 N N . ARG B 1 95 ? -7.764 30.434 3.332 1 98.83 95 ARG B N 1
ATOM 3176 C CA . ARG B 1 95 ? -8.293 30.469 1.973 1 98.83 95 ARG B CA 1
ATOM 3177 C C . ARG B 1 95 ? -8.699 29.075 1.507 1 98.83 95 ARG B C 1
ATOM 3179 O O . ARG B 1 95 ? -8.055 28.085 1.861 1 98.83 95 ARG B O 1
ATOM 3186 N N . ALA B 1 96 ? -9.735 29.066 0.722 1 98.82 96 ALA B N 1
ATOM 3187 C CA . ALA B 1 96 ? -10.238 27.814 0.165 1 98.82 96 ALA B CA 1
ATOM 3188 C C . ALA B 1 96 ? -9.826 27.66 -1.297 1 98.82 96 ALA B C 1
ATOM 3190 O O . ALA B 1 96 ? -9.819 28.634 -2.052 1 98.82 96 ALA B O 1
ATOM 3191 N N . TYR B 1 97 ? -9.445 26.515 -1.662 1 98.8 97 TYR B N 1
ATOM 3192 C CA . TYR B 1 97 ? -9.126 26.162 -3.041 1 98.8 97 TYR B CA 1
ATOM 3193 C C . TYR B 1 97 ? -9.902 24.926 -3.48 1 98.8 97 TYR B C 1
ATOM 3195 O O . TYR B 1 97 ? -9.919 23.914 -2.777 1 98.8 97 TYR B O 1
ATOM 3203 N N . LYS B 1 98 ? -10.604 25.005 -4.561 1 98.65 98 LYS B N 1
ATOM 3204 C CA . LYS B 1 98 ? -11.247 23.827 -5.138 1 98.65 98 LYS B CA 1
ATOM 3205 C C . LYS B 1 98 ? -10.23 22.94 -5.85 1 98.65 98 LYS B C 1
ATOM 3207 O O . LYS B 1 98 ? -9.688 23.32 -6.891 1 98.65 98 LYS B O 1
ATOM 3212 N N . VAL B 1 99 ? -9.984 21.809 -5.285 1 98.74 99 VAL B N 1
ATOM 3213 C CA . VAL B 1 99 ? -8.944 20.929 -5.807 1 98.74 99 VAL B CA 1
ATOM 3214 C C . VAL B 1 99 ? -9.477 19.502 -5.909 1 98.74 99 VAL B C 1
ATOM 3216 O O . VAL B 1 99 ? -10.025 18.966 -4.943 1 98.74 99 VAL B O 1
ATOM 3219 N N . ASP B 1 100 ? -9.38 18.916 -7.037 1 98.63 100 ASP B N 1
ATOM 3220 C CA . ASP B 1 100 ? -9.578 17.479 -7.202 1 98.63 100 ASP B CA 1
ATOM 3221 C C . ASP B 1 100 ? -8.265 16.719 -7.025 1 98.63 100 ASP B C 1
ATOM 3223 O O . ASP B 1 100 ? -7.448 16.66 -7.946 1 98.63 100 ASP B O 1
ATOM 3227 N N . CYS B 1 101 ? -8.139 16.046 -5.895 1 98.24 101 CYS B N 1
ATOM 3228 C CA . CYS B 1 101 ? -6.885 15.394 -5.534 1 98.24 101 CYS B CA 1
ATOM 3229 C C . CYS B 1 101 ? -6.635 14.171 -6.409 1 98.24 101 CYS B C 1
ATOM 3231 O O . CYS B 1 101 ? -5.552 13.584 -6.366 1 98.24 101 CYS B O 1
ATOM 3233 N N . SER B 1 102 ? -7.622 13.75 -7.242 1 97.87 102 SER B N 1
ATOM 3234 C CA . SER B 1 102 ? -7.394 12.644 -8.166 1 97.87 102 SER B CA 1
ATOM 3235 C C . SER B 1 102 ? -6.687 13.118 -9.432 1 97.87 102 SER B C 1
ATOM 3237 O O . SER B 1 102 ? -6.319 12.307 -10.285 1 97.87 102 SER B O 1
ATOM 3239 N N . ARG B 1 103 ? -6.498 14.415 -9.549 1 98.11 103 ARG B N 1
ATOM 3240 C CA . ARG B 1 103 ? -5.902 14.982 -10.755 1 98.11 103 ARG B CA 1
ATOM 3241 C C . ARG B 1 103 ? -4.59 15.691 -10.435 1 98.11 103 ARG B C 1
ATOM 3243 O O . ARG B 1 103 ? -4.586 16.738 -9.785 1 98.11 103 ARG B O 1
ATOM 3250 N N . ARG B 1 104 ? -3.558 15.229 -10.989 1 98.04 104 ARG B N 1
ATOM 3251 C CA . ARG B 1 104 ? -2.218 15.758 -10.757 1 98.04 104 ARG B CA 1
ATOM 3252 C C . ARG B 1 104 ? -2.138 17.233 -11.134 1 98.04 104 ARG B C 1
ATOM 3254 O O . ARG B 1 104 ? -1.574 18.039 -10.391 1 98.04 104 ARG B O 1
ATOM 3261 N N . GLU B 1 105 ? -2.678 17.58 -12.247 1 97.97 105 GLU B N 1
ATOM 3262 C CA . GLU B 1 105 ? -2.609 18.95 -12.748 1 97.97 105 GLU B CA 1
ATOM 3263 C C . GLU B 1 105 ? -3.331 19.916 -11.813 1 97.97 105 GLU B C 1
ATOM 3265 O O . GLU B 1 105 ? -2.893 21.053 -11.628 1 97.97 105 GLU B O 1
ATOM 3270 N N . ASP B 1 106 ? -4.413 19.477 -11.257 1 98.46 106 ASP B N 1
ATOM 3271 C CA . ASP B 1 106 ? -5.147 20.297 -10.298 1 98.46 106 ASP B CA 1
ATOM 3272 C C . ASP B 1 106 ? -4.315 20.55 -9.042 1 98.46 106 ASP B C 1
ATOM 3274 O O . ASP B 1 106 ? -4.311 21.66 -8.507 1 98.46 106 ASP B O 1
ATOM 3278 N N . ILE B 1 107 ? -3.62 19.566 -8.602 1 98.74 107 ILE B N 1
ATOM 3279 C CA . ILE B 1 107 ? -2.774 19.665 -7.418 1 98.74 107 ILE B CA 1
ATOM 3280 C C . ILE B 1 107 ? -1.641 20.656 -7.675 1 98.74 107 ILE B C 1
ATOM 3282 O O . ILE B 1 107 ? -1.371 21.528 -6.846 1 98.74 107 ILE B O 1
ATOM 3286 N N . GLN B 1 108 ? -1.047 20.526 -8.806 1 98.2 108 GLN B N 1
ATOM 3287 C CA . GLN B 1 108 ? 0.059 21.412 -9.155 1 98.2 108 GLN B CA 1
ATOM 3288 C C . GLN B 1 108 ? -0.404 22.863 -9.24 1 98.2 108 GLN B C 1
ATOM 3290 O O . GLN B 1 108 ? 0.251 23.761 -8.707 1 98.2 108 GLN B O 1
ATOM 3295 N N . ARG B 1 109 ? -1.493 23.032 -9.895 1 98.41 109 ARG B N 1
ATOM 3296 C CA . ARG B 1 109 ? -2.044 24.376 -10.032 1 98.41 109 ARG B CA 1
ATOM 3297 C C . ARG B 1 109 ? -2.386 24.969 -8.669 1 98.41 109 ARG B C 1
ATOM 3299 O O . ARG B 1 109 ? -2.063 26.126 -8.39 1 98.41 109 ARG B O 1
ATOM 3306 N N . ALA B 1 110 ? -3.03 24.218 -7.858 1 98.78 110 ALA B N 1
ATOM 3307 C CA . ALA B 1 110 ? -3.433 24.686 -6.535 1 98.78 110 ALA B CA 1
ATOM 3308 C C . ALA B 1 110 ? -2.215 24.99 -5.667 1 98.78 110 ALA B C 1
ATOM 3310 O O . ALA B 1 110 ? -2.214 25.962 -4.907 1 98.78 110 ALA B O 1
ATOM 3311 N N . ALA B 1 111 ? -1.182 24.167 -5.724 1 98.77 111 ALA B N 1
ATOM 3312 C CA . ALA B 1 111 ? 0.032 24.381 -4.941 1 98.77 111 ALA B CA 1
ATOM 3313 C C . ALA B 1 111 ? 0.697 25.704 -5.312 1 98.77 111 ALA B C 1
ATOM 3315 O O . ALA B 1 111 ? 1.126 26.458 -4.436 1 98.77 111 ALA B O 1
ATOM 3316 N N . GLU B 1 112 ? 0.722 25.952 -6.587 1 98.37 112 GLU B N 1
ATOM 3317 C CA . GLU B 1 112 ? 1.292 27.213 -7.053 1 98.37 112 GLU B CA 1
ATOM 3318 C C . GLU B 1 112 ? 0.469 28.403 -6.569 1 98.37 112 GLU B C 1
ATOM 3320 O O . GLU B 1 112 ? 1.026 29.427 -6.168 1 98.37 112 GLU B O 1
ATOM 3325 N N . GLN B 1 113 ? -0.77 28.266 -6.615 1 98.64 113 GLN B N 1
ATOM 3326 C CA . GLN B 1 113 ? -1.654 29.339 -6.173 1 98.64 113 GLN B CA 1
ATOM 3327 C C . GLN B 1 113 ? -1.49 29.606 -4.679 1 98.64 113 GLN B C 1
ATOM 3329 O O . GLN B 1 113 ? -1.499 30.759 -4.245 1 98.64 113 GLN B O 1
ATOM 3334 N N . VAL B 1 114 ? -1.375 28.543 -3.877 1 98.79 114 VAL B N 1
ATOM 3335 C CA . VAL B 1 114 ? -1.18 28.698 -2.439 1 98.79 114 VAL B CA 1
ATOM 3336 C C . VAL B 1 114 ? 0.113 29.466 -2.172 1 98.79 114 VAL B C 1
ATOM 3338 O O . VAL B 1 114 ? 0.139 30.383 -1.348 1 98.79 114 VAL B O 1
ATOM 3341 N N . LYS B 1 115 ? 1.164 29.082 -2.842 1 97.87 115 LYS B N 1
ATOM 3342 C CA . LYS B 1 115 ? 2.455 29.742 -2.669 1 97.87 115 LYS B CA 1
ATOM 3343 C C . LYS B 1 115 ? 2.364 31.226 -3.012 1 97.87 115 LYS B C 1
ATOM 3345 O O . LYS B 1 115 ? 2.933 32.067 -2.313 1 97.87 115 LYS B O 1
ATOM 3350 N N . LYS B 1 116 ? 1.634 31.497 -4.033 1 98.08 116 LYS B N 1
ATOM 3351 C CA . LYS B 1 116 ? 1.47 32.879 -4.473 1 98.08 116 LYS B CA 1
ATOM 3352 C C . LYS B 1 116 ? 0.605 33.668 -3.494 1 98.08 116 LYS B C 1
ATOM 3354 O O . LYS B 1 116 ? 0.929 34.806 -3.149 1 98.08 116 LYS B O 1
ATOM 3359 N N . ASP B 1 117 ? -0.429 33.044 -3.035 1 98.37 117 ASP B N 1
ATOM 3360 C CA . ASP B 1 117 ? -1.448 33.737 -2.252 1 98.37 117 ASP B CA 1
ATOM 3361 C C . ASP B 1 117 ? -1.028 33.858 -0.789 1 98.37 117 ASP B C 1
ATOM 3363 O O . ASP B 1 117 ? -1.362 34.839 -0.12 1 98.37 117 ASP B O 1
ATOM 3367 N N . MET B 1 118 ? -0.366 32.799 -0.278 1 98.37 118 MET B N 1
ATOM 3368 C CA . MET B 1 118 ? -0.254 32.716 1.175 1 98.37 118 MET B CA 1
ATOM 3369 C C . MET B 1 118 ? 1.199 32.535 1.6 1 98.37 118 MET B C 1
ATOM 3371 O O . MET B 1 118 ? 1.544 32.759 2.762 1 98.37 118 MET B O 1
ATOM 3375 N N . GLY B 1 119 ? 2.061 32.033 0.68 1 97.28 119 GLY B N 1
ATOM 3376 C CA . GLY B 1 119 ? 3.472 31.903 1.007 1 97.28 119 GLY B CA 1
ATOM 3377 C C . GLY B 1 119 ? 3.923 30.46 1.14 1 97.28 119 GLY B C 1
ATOM 3378 O O . GLY B 1 119 ? 3.354 29.566 0.511 1 97.28 119 GLY B O 1
ATOM 3379 N N . GLU B 1 120 ? 4.966 30.29 1.967 1 97.02 120 GLU B N 1
ATOM 3380 C CA . GLU B 1 120 ? 5.614 28.985 2.054 1 97.02 120 GLU B CA 1
ATOM 3381 C C . GLU B 1 120 ? 4.873 28.065 3.02 1 97.02 120 GLU B C 1
ATOM 3383 O O . GLU B 1 120 ? 4.586 28.45 4.156 1 97.02 120 GLU B O 1
ATOM 3388 N N . VAL B 1 121 ? 4.663 26.901 2.547 1 98.49 121 VAL B N 1
ATOM 3389 C CA . VAL B 1 121 ? 3.928 25.914 3.332 1 98.49 121 VAL B CA 1
ATOM 3390 C C . VAL B 1 121 ? 4.882 25.198 4.285 1 98.49 121 VAL B C 1
ATOM 3392 O O . VAL B 1 121 ? 5.95 24.736 3.875 1 98.49 121 VAL B O 1
ATOM 3395 N N . CYS B 1 122 ? 4.455 25.048 5.518 1 98.21 122 CYS B N 1
ATOM 3396 C CA . CYS B 1 122 ? 5.289 24.414 6.533 1 98.21 122 CYS B CA 1
ATOM 3397 C C . CYS B 1 122 ? 4.709 23.07 6.955 1 98.21 122 CYS B C 1
ATOM 3399 O O . CYS B 1 122 ? 5.437 22.195 7.428 1 98.21 122 CYS B O 1
ATOM 3401 N N . ILE B 1 123 ? 3.396 22.951 6.833 1 98.79 123 ILE B N 1
ATOM 3402 C CA . ILE B 1 123 ? 2.728 21.714 7.226 1 98.79 123 ILE B CA 1
ATOM 3403 C C . ILE B 1 123 ? 1.785 21.261 6.113 1 98.79 123 ILE B C 1
ATOM 3405 O O . ILE B 1 123 ? 0.95 22.038 5.644 1 98.79 123 ILE B O 1
ATOM 3409 N N . LEU B 1 124 ? 1.976 20.128 5.652 1 98.91 124 LEU B N 1
ATOM 3410 C CA . LEU B 1 124 ? 1.101 19.496 4.67 1 98.91 124 LEU B CA 1
ATOM 3411 C C . LEU B 1 124 ? 0.349 18.322 5.288 1 98.91 124 LEU B C 1
ATOM 3413 O O . LEU B 1 124 ? 0.965 17.368 5.767 1 98.91 124 LEU B O 1
ATOM 3417 N N . VAL B 1 125 ? -0.982 18.413 5.319 1 98.89 125 VAL B N 1
ATOM 3418 C CA . VAL B 1 125 ? -1.812 17.325 5.826 1 98.89 125 VAL B CA 1
ATOM 3419 C C . VAL B 1 125 ? -2.53 16.639 4.666 1 98.89 125 VAL B C 1
ATOM 3421 O O . VAL B 1 125 ? -3.557 17.125 4.189 1 98.89 125 VAL B O 1
ATOM 3424 N N . ASN B 1 126 ? -1.992 15.544 4.292 1 98.76 126 ASN B N 1
ATOM 3425 C CA . ASN B 1 126 ? -2.657 14.69 3.313 1 98.76 126 ASN B CA 1
ATOM 3426 C C . ASN B 1 126 ? -3.771 13.866 3.952 1 98.76 126 ASN B C 1
ATOM 3428 O O . ASN B 1 126 ? -3.526 12.769 4.457 1 98.76 126 ASN B O 1
ATOM 3432 N N . ASN B 1 127 ? -4.961 14.374 3.808 1 97.78 127 ASN B N 1
ATOM 3433 C CA . ASN B 1 127 ? -6.108 13.801 4.505 1 97.78 127 ASN B CA 1
ATOM 3434 C C . ASN B 1 127 ? -7.17 13.31 3.526 1 97.78 127 ASN B C 1
ATOM 3436 O O . ASN B 1 127 ? -7.945 12.407 3.846 1 97.78 127 ASN B O 1
ATOM 3440 N N . ALA B 1 128 ? -7.192 13.923 2.313 1 97.47 128 ALA B N 1
ATOM 3441 C CA . ALA B 1 128 ? -8.206 13.532 1.338 1 97.47 128 ALA B CA 1
ATOM 3442 C C . ALA B 1 128 ? -8.215 12.02 1.132 1 97.47 128 ALA B C 1
ATOM 3444 O O . ALA B 1 128 ? -7.157 11.389 1.075 1 97.47 128 ALA B O 1
ATOM 3445 N N . GLY B 1 129 ? -9.375 11.421 1.103 1 95.62 129 GLY B N 1
ATOM 3446 C CA . GLY B 1 129 ? -9.525 9.989 0.899 1 95.62 129 GLY B CA 1
ATOM 3447 C C . GLY B 1 129 ? -10.9 9.599 0.39 1 95.62 129 GLY B C 1
ATOM 3448 O O . GLY B 1 129 ? -11.868 10.341 0.572 1 95.62 129 GLY B O 1
ATOM 3449 N N . VAL B 1 130 ? -10.973 8.523 -0.275 1 94.97 130 VAL B N 1
ATOM 3450 C CA . VAL B 1 130 ? -12.232 7.936 -0.722 1 94.97 130 VAL B CA 1
ATOM 3451 C C . VAL B 1 130 ? -12.288 6.463 -0.321 1 94.97 130 VAL B C 1
ATOM 3453 O O . VAL B 1 130 ? -11.249 5.826 -0.131 1 94.97 130 VAL B O 1
ATOM 3456 N N . VAL B 1 131 ? -13.486 5.994 -0.119 1 92.27 131 VAL B N 1
ATOM 3457 C CA . VAL B 1 131 ? -13.699 4.591 0.221 1 92.27 131 VAL B CA 1
ATOM 3458 C C . VAL B 1 131 ? -14.886 4.043 -0.569 1 92.27 131 VAL B C 1
ATOM 3460 O O . VAL B 1 131 ? -15.899 4.728 -0.735 1 92.27 131 VAL B O 1
ATOM 3463 N N . PHE B 1 132 ? -14.683 2.979 -1.219 1 91.33 132 PHE B N 1
ATOM 3464 C CA . PHE B 1 132 ? -15.739 2.19 -1.842 1 91.33 132 PHE B CA 1
ATOM 3465 C C . PHE B 1 132 ? -15.858 0.824 -1.178 1 91.33 132 PHE B C 1
ATOM 3467 O O . PHE B 1 132 ? -14.94 0.006 -1.26 1 91.33 132 PHE B O 1
ATOM 3474 N N . VAL B 1 133 ? -16.969 0.568 -0.521 1 88.43 133 VAL B N 1
ATOM 3475 C CA . VAL B 1 133 ? -17.156 -0.658 0.249 1 88.43 133 VAL B CA 1
ATOM 3476 C C . VAL B 1 133 ? -17.888 -1.695 -0.599 1 88.43 133 VAL B C 1
ATOM 3478 O O . VAL B 1 133 ? -19.058 -1.51 -0.943 1 88.43 133 VAL B O 1
ATOM 3481 N N . ASP B 1 134 ? -17.221 -2.756 -0.935 1 91.68 134 ASP B N 1
ATOM 3482 C CA . ASP B 1 134 ? -17.776 -3.874 -1.691 1 91.68 134 ASP B CA 1
ATOM 3483 C C . ASP B 1 134 ? -16.752 -4.996 -1.844 1 91.68 134 ASP B C 1
ATOM 3485 O O . ASP B 1 134 ? -15.571 -4.811 -1.542 1 91.68 134 ASP B O 1
ATOM 3489 N N . ASP B 1 135 ? -17.294 -6.138 -2.189 1 92.03 135 ASP B N 1
ATOM 3490 C CA . ASP B 1 135 ? -16.332 -7.186 -2.516 1 92.03 135 ASP B CA 1
ATOM 3491 C C . ASP B 1 135 ? -15.58 -6.858 -3.804 1 92.03 135 ASP B C 1
ATOM 3493 O O . ASP B 1 135 ? -16.051 -6.062 -4.619 1 92.03 135 ASP B O 1
ATOM 3497 N N . LEU B 1 136 ? -14.453 -7.479 -4 1 96.11 136 LEU B N 1
ATOM 3498 C CA . LEU B 1 136 ? -13.53 -7.14 -5.078 1 96.11 136 LEU B CA 1
ATOM 3499 C C . LEU B 1 136 ? -14.215 -7.251 -6.436 1 96.11 136 LEU B C 1
ATOM 3501 O O . LEU B 1 136 ? -14.018 -6.4 -7.306 1 96.11 136 LEU B O 1
ATOM 3505 N N . LEU B 1 137 ? -15.048 -8.264 -6.628 1 95.96 137 LEU B N 1
ATOM 3506 C CA . LEU B 1 137 ? -15.653 -8.536 -7.927 1 95.96 137 LEU B CA 1
ATOM 3507 C C . LEU B 1 137 ? -16.826 -7.597 -8.189 1 95.96 137 LEU B C 1
ATOM 3509 O O . LEU B 1 137 ? -17.247 -7.427 -9.335 1 95.96 137 LEU B O 1
ATOM 3513 N N . SER B 1 138 ? -17.361 -6.929 -7.136 1 94.99 138 SER B N 1
ATOM 3514 C CA . SER B 1 138 ? -18.507 -6.034 -7.267 1 94.99 138 SER B CA 1
ATOM 3515 C C . SER B 1 138 ? -18.06 -4.586 -7.435 1 94.99 138 SER B C 1
ATOM 3517 O O . SER B 1 138 ? -18.87 -3.714 -7.757 1 94.99 138 SER B O 1
ATOM 3519 N N . LEU B 1 139 ? -16.788 -4.32 -7.239 1 95.34 139 LEU B N 1
ATOM 3520 C CA . LEU B 1 139 ? -16.249 -2.98 -7.445 1 95.34 139 LEU B CA 1
ATOM 3521 C C . LEU B 1 139 ? -16.183 -2.643 -8.931 1 95.34 139 LEU B C 1
ATOM 3523 O O . LEU B 1 139 ? -15.853 -3.501 -9.752 1 95.34 139 LEU B O 1
ATOM 3527 N N . GLU B 1 140 ? -16.488 -1.42 -9.226 1 96.32 140 GLU B N 1
ATOM 3528 C CA . GLU B 1 140 ? -16.26 -0.942 -10.586 1 96.32 140 GLU B CA 1
ATOM 3529 C C . GLU B 1 140 ? -14.804 -0.531 -10.789 1 96.32 140 GLU B C 1
ATOM 3531 O O . GLU B 1 140 ? -14.134 -0.113 -9.842 1 96.32 140 GLU B O 1
ATOM 3536 N N . ASP B 1 141 ? -14.338 -0.585 -12.034 1 96.55 141 ASP B N 1
ATOM 3537 C CA . ASP B 1 141 ? -12.944 -0.282 -12.343 1 96.55 141 ASP B CA 1
ATOM 3538 C C . ASP B 1 141 ? -12.585 1.14 -11.917 1 96.55 141 ASP B C 1
ATOM 3540 O O . ASP B 1 141 ? -11.505 1.375 -11.37 1 96.55 141 ASP B O 1
ATOM 3544 N N . HIS B 1 142 ? -13.446 2.028 -12.201 1 97.03 142 HIS B N 1
ATOM 3545 C CA . HIS B 1 142 ? -13.15 3.424 -11.902 1 97.03 142 HIS B CA 1
ATOM 3546 C C . HIS B 1 142 ? -13.043 3.655 -10.398 1 97.03 142 HIS B C 1
ATOM 3548 O O . HIS B 1 142 ? -12.332 4.559 -9.954 1 97.03 142 HIS B O 1
ATOM 3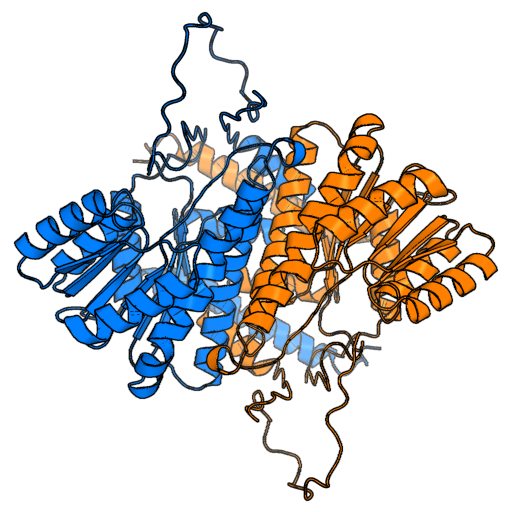554 N N . GLU B 1 143 ? -13.755 2.857 -9.59 1 96.92 143 GLU B N 1
ATOM 3555 C CA . GLU B 1 143 ? -13.683 2.971 -8.136 1 96.92 143 GLU B CA 1
ATOM 3556 C C . GLU B 1 143 ? -12.303 2.573 -7.62 1 96.92 143 GLU B C 1
ATOM 3558 O O . GLU B 1 143 ? -11.765 3.214 -6.714 1 96.92 143 GLU B O 1
ATOM 3563 N N . ILE B 1 144 ? -11.771 1.553 -8.236 1 98.13 144 ILE B N 1
ATOM 3564 C CA . ILE B 1 144 ? -10.436 1.103 -7.86 1 98.13 144 ILE B CA 1
ATOM 3565 C C . ILE B 1 144 ? -9.406 2.164 -8.244 1 98.13 144 ILE B C 1
ATOM 3567 O O . ILE B 1 144 ? -8.577 2.559 -7.421 1 98.13 144 ILE B O 1
ATOM 3571 N N . GLN B 1 145 ? -9.501 2.645 -9.433 1 97.91 145 GLN B N 1
ATOM 3572 C CA . GLN B 1 145 ? -8.57 3.66 -9.916 1 97.91 145 GLN B CA 1
ATOM 3573 C C . GLN B 1 145 ? -8.649 4.927 -9.07 1 97.91 145 GLN B C 1
ATOM 3575 O O . GLN B 1 145 ? -7.622 5.475 -8.665 1 97.91 145 GLN B O 1
ATOM 3580 N N . LYS B 1 146 ? -9.824 5.359 -8.818 1 97.91 146 LYS B N 1
ATOM 3581 C CA . LYS B 1 146 ? -10.028 6.577 -8.039 1 97.91 146 LYS B CA 1
ATOM 3582 C C . LYS B 1 146 ? -9.456 6.432 -6.632 1 97.91 146 LYS B C 1
ATOM 3584 O O . LYS B 1 146 ? -8.901 7.385 -6.081 1 97.91 146 LYS B O 1
ATOM 3589 N N . THR B 1 147 ? -9.637 5.281 -6.06 1 98.38 147 THR B N 1
ATOM 3590 C CA . THR B 1 147 ? -9.101 5.02 -4.729 1 98.38 147 THR B CA 1
ATOM 3591 C C . THR B 1 147 ? -7.592 5.247 -4.7 1 98.38 147 THR B C 1
ATOM 3593 O O . THR B 1 147 ? -7.077 5.926 -3.809 1 98.38 147 THR B O 1
ATO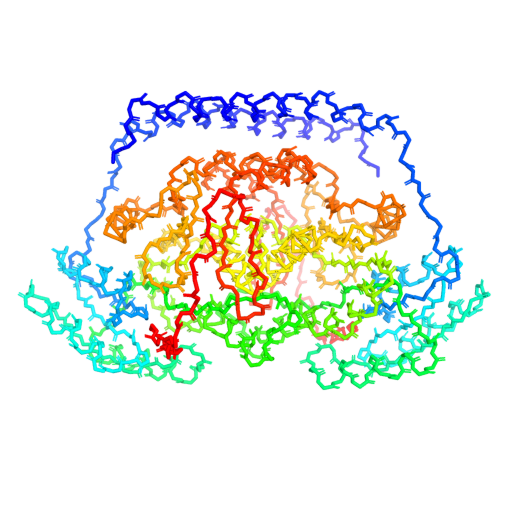M 3596 N N . PHE B 1 148 ? -6.88 4.784 -5.71 1 98.74 148 PHE B N 1
ATOM 3597 C CA . PHE B 1 148 ? -5.43 4.93 -5.736 1 98.74 148 PHE B CA 1
ATOM 3598 C C . PHE B 1 148 ? -5.035 6.357 -6.098 1 98.74 148 PHE B C 1
ATOM 3600 O O . PHE B 1 148 ? -4.064 6.893 -5.561 1 98.74 148 PHE B O 1
ATOM 3607 N N . ASP B 1 149 ? -5.782 6.972 -6.962 1 98.62 149 ASP B N 1
ATOM 3608 C CA . ASP B 1 149 ? -5.484 8.342 -7.37 1 98.62 149 ASP B CA 1
ATOM 3609 C C . ASP B 1 149 ? -5.547 9.295 -6.18 1 98.62 149 ASP B C 1
ATOM 3611 O O . ASP B 1 149 ? -4.679 10.156 -6.02 1 98.62 149 ASP B O 1
ATOM 3615 N N . VAL B 1 150 ? -6.503 9.061 -5.352 1 98.66 150 VAL B N 1
ATOM 3616 C CA . VAL B 1 150 ? -6.768 10.015 -4.28 1 98.66 150 VAL B CA 1
ATOM 3617 C C . VAL B 1 150 ? -5.991 9.615 -3.029 1 98.66 150 VAL B C 1
ATOM 3619 O O . VAL B 1 150 ? -5.337 10.453 -2.402 1 98.66 150 VAL B O 1
ATOM 3622 N N . ASN B 1 151 ? -6.034 8.317 -2.678 1 98.53 151 ASN B N 1
ATOM 3623 C CA . ASN B 1 151 ? -5.554 7.872 -1.374 1 98.53 151 ASN B CA 1
ATOM 3624 C C . ASN B 1 151 ? -4.031 7.78 -1.339 1 98.53 151 ASN B C 1
ATOM 3626 O O . ASN B 1 151 ? -3.434 7.704 -0.263 1 98.53 151 ASN B O 1
ATOM 3630 N N . ILE B 1 152 ? -3.377 7.735 -2.575 1 98.7 152 ILE B N 1
ATOM 3631 C CA . ILE B 1 152 ? -1.933 7.557 -2.466 1 98.7 152 ILE B CA 1
ATOM 3632 C C . ILE B 1 152 ? -1.228 8.397 -3.529 1 98.7 152 ILE B C 1
ATOM 3634 O O . ILE B 1 152 ? -0.31 9.16 -3.218 1 98.7 152 ILE B O 1
ATOM 3638 N N . LEU B 1 153 ? -1.653 8.329 -4.808 1 98.8 153 LEU B N 1
ATOM 3639 C CA . LEU B 1 153 ? -0.931 9.092 -5.82 1 98.8 153 LEU B CA 1
ATOM 3640 C C . LEU B 1 153 ? -0.995 10.586 -5.523 1 98.8 153 LEU B C 1
ATOM 3642 O O . LEU B 1 153 ? -0.026 11.312 -5.755 1 98.8 153 LEU B O 1
ATOM 3646 N N . ALA B 1 154 ? -2.069 11.022 -4.977 1 98.86 154 ALA B N 1
ATOM 3647 C CA . ALA B 1 154 ? -2.208 12.417 -4.564 1 98.86 154 ALA B CA 1
ATOM 3648 C C . ALA B 1 154 ? -1.1 12.814 -3.593 1 98.86 154 ALA B C 1
ATOM 3650 O O . ALA B 1 154 ? -0.601 13.941 -3.637 1 98.86 154 ALA B O 1
ATOM 3651 N N . HIS B 1 155 ? -0.71 11.907 -2.686 1 98.79 155 HIS B N 1
ATOM 3652 C CA . HIS B 1 155 ? 0.346 12.193 -1.721 1 98.79 155 HIS B CA 1
ATOM 3653 C C . HIS B 1 155 ? 1.671 12.471 -2.421 1 98.79 155 HIS B C 1
ATOM 3655 O O . HIS B 1 155 ? 2.428 13.349 -2.001 1 98.79 155 HIS B O 1
ATOM 3661 N N . PHE B 1 156 ? 1.95 11.693 -3.45 1 98.82 156 PHE B N 1
ATOM 3662 C CA . PHE B 1 156 ? 3.169 11.93 -4.214 1 98.82 156 PHE B CA 1
ATOM 3663 C C . PHE B 1 156 ? 3.163 13.328 -4.821 1 98.82 156 PHE B C 1
ATOM 3665 O O . PHE B 1 156 ? 4.159 14.051 -4.738 1 98.82 156 PHE B O 1
ATOM 3672 N N . TRP B 1 157 ? 2.06 13.702 -5.372 1 98.8 157 TRP B N 1
ATOM 3673 C CA . TRP B 1 157 ? 1.985 14.971 -6.088 1 98.8 157 TRP B CA 1
ATOM 3674 C C . TRP B 1 157 ? 2.025 16.147 -5.118 1 98.8 157 TRP B C 1
ATOM 3676 O O . TRP B 1 157 ? 2.707 17.144 -5.369 1 98.8 157 TRP B O 1
ATOM 3686 N N . THR B 1 158 ? 1.333 16.06 -3.977 1 98.82 158 THR B N 1
ATOM 3687 C CA . THR B 1 158 ? 1.333 17.143 -3.001 1 98.82 158 THR B CA 1
ATOM 3688 C C . THR B 1 158 ? 2.713 17.301 -2.368 1 98.82 158 THR B C 1
ATOM 3690 O O . THR B 1 158 ? 3.215 18.419 -2.232 1 98.82 158 THR B O 1
ATOM 3693 N N . VAL B 1 159 ? 3.319 16.166 -2.01 1 98.78 159 VAL B N 1
ATOM 3694 C CA . VAL B 1 159 ? 4.627 16.227 -1.366 1 98.78 159 VAL B CA 1
ATOM 3695 C C . VAL B 1 159 ? 5.659 16.783 -2.344 1 98.78 159 VAL B C 1
ATOM 3697 O O . VAL B 1 159 ? 6.508 17.594 -1.967 1 98.78 159 VAL B O 1
ATOM 3700 N N . ARG B 1 160 ? 5.598 16.384 -3.576 1 98.06 160 ARG B N 1
ATOM 3701 C CA . ARG B 1 160 ? 6.545 16.891 -4.564 1 98.06 160 ARG B CA 1
ATOM 3702 C C . ARG B 1 160 ? 6.362 18.389 -4.78 1 98.06 160 ARG B C 1
ATOM 3704 O O . ARG B 1 160 ? 7.316 19.094 -5.116 1 98.06 160 ARG B O 1
ATOM 3711 N N . ALA B 1 161 ? 5.177 18.857 -4.602 1 98.4 161 ALA B N 1
ATOM 3712 C CA . ALA B 1 161 ? 4.884 20.274 -4.804 1 98.4 161 ALA B CA 1
ATOM 3713 C C . ALA B 1 161 ? 5.435 21.117 -3.656 1 98.4 161 ALA B C 1
ATOM 3715 O O . ALA B 1 161 ? 5.891 22.242 -3.868 1 98.4 161 ALA B O 1
ATOM 3716 N N . PHE B 1 162 ? 5.474 20.595 -2.438 1 98.63 162 PHE B N 1
ATOM 3717 C CA . PHE B 1 162 ? 5.753 21.45 -1.29 1 98.63 162 PHE B CA 1
ATOM 3718 C C . PHE B 1 162 ? 7.082 21.074 -0.646 1 98.63 162 PHE B C 1
ATOM 3720 O O . PHE B 1 162 ? 7.682 21.881 0.068 1 98.63 162 PHE B O 1
ATOM 3727 N N . LEU B 1 163 ? 7.59 19.881 -0.873 1 98.21 163 LEU B N 1
ATOM 3728 C CA . LEU B 1 163 ? 8.756 19.343 -0.182 1 98.21 163 LEU B CA 1
ATOM 3729 C C . LEU B 1 163 ? 10.008 20.143 -0.525 1 98.21 163 LEU B C 1
ATOM 3731 O O . LEU B 1 163 ? 10.855 20.379 0.339 1 98.21 163 LEU B O 1
ATOM 3735 N N . PRO B 1 164 ? 10.206 20.606 -1.792 1 97.62 164 PRO B N 1
ATOM 3736 C CA . PRO B 1 164 ? 11.441 21.32 -2.127 1 97.62 164 PRO B CA 1
ATOM 3737 C C . PRO B 1 164 ? 11.691 22.523 -1.22 1 97.62 164 PRO B C 1
ATOM 3739 O O . PRO B 1 164 ? 12.798 22.69 -0.702 1 97.62 164 PRO B O 1
ATOM 3742 N N . SER B 1 165 ? 10.711 23.286 -1 1 97.3 165 SER B N 1
ATOM 3743 C CA . SER B 1 165 ? 10.87 24.457 -0.144 1 97.3 165 SER B CA 1
ATOM 3744 C C . SER B 1 165 ? 11.124 24.052 1.304 1 97.3 165 SER B C 1
ATOM 3746 O O . SER B 1 165 ? 11.865 24.727 2.022 1 97.3 165 SER B O 1
ATOM 3748 N N . MET B 1 166 ? 10.493 23.005 1.749 1 97.9 166 MET B N 1
ATOM 3749 C CA . MET B 1 166 ? 10.721 22.497 3.099 1 97.9 166 MET B CA 1
ATOM 3750 C C . MET B 1 166 ? 12.17 22.056 3.276 1 97.9 166 MET B C 1
ATOM 3752 O O . MET B 1 166 ? 12.78 22.318 4.314 1 97.9 166 MET B O 1
ATOM 3756 N N . LEU B 1 167 ? 12.67 21.392 2.259 1 97.01 167 LEU B N 1
ATOM 3757 C CA . LEU B 1 167 ? 14.042 20.898 2.31 1 97.01 167 LEU B CA 1
ATOM 3758 C C . LEU B 1 167 ? 15.037 22.053 2.326 1 97.01 167 LEU B C 1
ATOM 3760 O O . LEU B 1 167 ? 16.02 22.021 3.068 1 97.01 167 LEU B O 1
ATOM 3764 N N . GLU B 1 168 ? 14.763 23.026 1.541 1 96.06 168 GLU B N 1
ATOM 3765 C CA . GLU B 1 168 ? 15.634 24.195 1.472 1 96.06 168 GLU B CA 1
ATOM 3766 C C . GLU B 1 168 ? 15.747 24.88 2.831 1 96.06 168 GLU B C 1
ATOM 3768 O O . GLU B 1 168 ? 16.833 25.312 3.226 1 96.06 168 GLU B O 1
ATOM 3773 N N . ARG B 1 169 ? 14.697 24.918 3.548 1 96.1 169 ARG B N 1
ATOM 3774 C CA . ARG B 1 169 ? 14.655 25.607 4.834 1 96.1 169 ARG B CA 1
ATOM 3775 C C . ARG B 1 169 ? 14.903 24.636 5.983 1 96.1 169 ARG B C 1
ATOM 3777 O O . ARG B 1 169 ? 15.021 25.05 7.139 1 96.1 169 ARG B O 1
ATOM 3784 N N . ASN B 1 170 ? 14.983 23.338 5.677 1 96.39 170 ASN B N 1
ATOM 3785 C CA . ASN B 1 170 ? 15.072 22.282 6.679 1 96.39 170 ASN B CA 1
ATOM 3786 C C . ASN B 1 170 ? 14.025 22.459 7.775 1 96.39 170 ASN B C 1
ATOM 3788 O O . ASN B 1 170 ? 14.354 22.439 8.963 1 96.39 170 ASN B O 1
ATOM 3792 N N . HIS B 1 171 ? 12.856 22.783 7.314 1 97.2 171 HIS B N 1
ATOM 3793 C CA . HIS B 1 171 ? 11.719 23.018 8.197 1 97.2 171 HIS B CA 1
ATOM 3794 C C . HIS B 1 171 ? 10.407 22.638 7.519 1 97.2 171 HIS B C 1
ATOM 3796 O O . HIS B 1 171 ? 10.072 23.175 6.46 1 97.2 171 HIS B O 1
ATOM 3802 N N . GLY B 1 172 ? 9.719 21.727 8.128 1 97.59 172 GLY B N 1
ATOM 3803 C CA . GLY B 1 172 ? 8.447 21.298 7.569 1 97.59 172 GLY B CA 1
ATOM 3804 C C . GLY B 1 172 ? 7.886 20.061 8.244 1 97.59 172 GLY B C 1
ATOM 3805 O O . GLY B 1 172 ? 8.555 19.442 9.074 1 97.59 172 GLY B O 1
ATOM 3806 N N . HIS B 1 173 ? 6.647 19.763 7.957 1 98.55 173 HIS B N 1
ATOM 3807 C CA . HIS B 1 173 ? 5.964 18.599 8.511 1 98.55 173 HIS B CA 1
ATOM 3808 C C . HIS B 1 173 ? 4.976 18.012 7.508 1 98.55 173 HIS B C 1
ATOM 3810 O O . HIS B 1 173 ? 4.07 18.707 7.044 1 98.55 173 HIS B O 1
ATOM 3816 N N . ILE B 1 174 ? 5.19 16.845 7.164 1 98.68 174 ILE B N 1
ATOM 3817 C CA . ILE B 1 174 ? 4.29 16.142 6.256 1 98.68 174 ILE B CA 1
ATOM 3818 C C . ILE B 1 174 ? 3.467 15.119 7.035 1 98.68 174 ILE B C 1
ATOM 3820 O O . ILE B 1 174 ? 4.021 14.209 7.655 1 98.68 174 ILE B O 1
ATOM 3824 N N . VAL B 1 175 ? 2.149 15.289 7.025 1 98.79 175 VAL B N 1
ATOM 3825 C CA . VAL B 1 175 ? 1.225 14.412 7.738 1 98.79 175 VAL B CA 1
ATOM 3826 C C . VAL B 1 175 ? 0.468 13.539 6.74 1 98.79 175 VAL B C 1
ATOM 3828 O O . VAL B 1 175 ? -0.129 14.048 5.789 1 98.79 175 VAL B O 1
ATOM 3831 N N . THR B 1 176 ? 0.563 12.263 6.904 1 98.54 176 THR B N 1
ATOM 3832 C CA . THR B 1 176 ? -0.178 11.286 6.114 1 98.54 176 THR B CA 1
ATOM 3833 C C . THR B 1 176 ? -1.3 10.663 6.94 1 98.54 176 THR B C 1
ATOM 3835 O O . THR B 1 176 ? -1.043 10.01 7.953 1 98.54 176 THR B O 1
ATOM 3838 N N . VAL B 1 177 ? -2.536 10.939 6.487 1 97.27 177 VAL B N 1
ATOM 3839 C CA . VAL B 1 177 ? -3.669 10.289 7.137 1 97.27 177 VAL B CA 1
ATOM 3840 C C . VAL B 1 177 ? -3.964 8.956 6.453 1 97.27 177 VAL B C 1
ATOM 3842 O O . VAL B 1 177 ? -4.496 8.927 5.341 1 97.27 177 VAL B O 1
ATOM 3845 N N . ALA B 1 178 ? -3.595 7.936 7.141 1 96.81 178 ALA B N 1
ATOM 3846 C CA . ALA B 1 178 ? -3.835 6.579 6.656 1 96.81 178 ALA B CA 1
ATOM 3847 C C . ALA B 1 178 ? -5.03 5.947 7.365 1 96.81 178 ALA B C 1
ATOM 3849 O O . ALA B 1 178 ? -6.123 6.517 7.382 1 96.81 178 ALA B O 1
ATOM 3850 N N . SER B 1 179 ? -4.881 4.709 7.782 1 92.61 179 SER B N 1
ATOM 3851 C CA . SER B 1 179 ? -5.915 3.922 8.445 1 92.61 179 SER B CA 1
ATOM 3852 C C . SER B 1 179 ? -5.333 2.654 9.063 1 92.61 179 SER B C 1
ATOM 3854 O O . SER B 1 179 ? -4.248 2.212 8.68 1 92.61 179 SER B O 1
ATOM 3856 N N . MET B 1 180 ? -6.071 2.144 10.008 1 89.03 180 MET B N 1
ATOM 3857 C CA . MET B 1 180 ? -5.7 0.817 10.49 1 89.03 180 MET B CA 1
ATOM 3858 C C . MET B 1 180 ? -5.809 -0.218 9.375 1 89.03 180 MET B C 1
ATOM 3860 O O . MET B 1 180 ? -5.129 -1.245 9.407 1 89.03 180 MET B O 1
ATOM 3864 N N . SER B 1 181 ? -6.637 0.06 8.4 1 91.89 181 SER B N 1
ATOM 3865 C CA . SER B 1 181 ? -6.717 -0.794 7.22 1 91.89 181 SER B CA 1
ATOM 3866 C C . SER B 1 181 ? -5.429 -0.735 6.405 1 91.89 181 SER B C 1
ATOM 3868 O O . SER B 1 181 ? -5.246 -1.511 5.466 1 91.89 181 SER B O 1
ATOM 3870 N N . GLY B 1 182 ? -4.556 0.185 6.726 1 94.77 182 GLY B N 1
ATOM 3871 C CA . GLY B 1 182 ? -3.23 0.251 6.133 1 94.77 182 GLY B CA 1
ATOM 3872 C C . GLY B 1 182 ? -2.212 -0.618 6.848 1 94.77 182 GLY B C 1
ATOM 3873 O O . GLY B 1 182 ? -1.064 -0.726 6.412 1 94.77 182 GLY B O 1
ATOM 3874 N N . LYS B 1 183 ? -2.671 -1.188 7.924 1 90.77 183 LYS B N 1
ATOM 3875 C CA . LYS B 1 183 ? -1.826 -2.074 8.719 1 90.77 183 LYS B CA 1
ATOM 3876 C C . LYS B 1 183 ? -2.369 -3.5 8.715 1 90.77 183 LYS B C 1
ATOM 3878 O O . LYS B 1 183 ? -1.606 -4.461 8.839 1 90.77 183 LYS B O 1
ATOM 3883 N N . ILE B 1 184 ? -3.651 -3.561 8.576 1 88.4 184 ILE B N 1
ATOM 3884 C CA . ILE B 1 184 ? -4.342 -4.846 8.568 1 88.4 184 ILE B CA 1
ATOM 3885 C C . ILE B 1 184 ? -5.335 -4.891 7.41 1 88.4 184 ILE B C 1
ATOM 3887 O O . ILE B 1 184 ? -6.253 -4.07 7.338 1 88.4 184 ILE B O 1
ATOM 3891 N N . GLY B 1 185 ? -5.138 -5.89 6.561 1 91.2 185 GLY B N 1
ATOM 3892 C CA . GLY B 1 185 ? -6.057 -6.03 5.443 1 91.2 185 GLY B CA 1
ATOM 3893 C C . GLY B 1 185 ? -7.481 -6.329 5.874 1 91.2 185 GLY B C 1
ATOM 3894 O O . GLY B 1 185 ? -7.711 -7.215 6.7 1 91.2 185 GLY B O 1
ATOM 3895 N N . THR B 1 186 ? -8.45 -5.606 5.281 1 88.08 186 THR B N 1
ATOM 3896 C CA . THR B 1 186 ? -9.848 -5.708 5.688 1 88.08 186 THR B CA 1
ATOM 3897 C C . THR B 1 186 ? -10.709 -6.224 4.539 1 88.08 186 THR B C 1
ATOM 3899 O O . THR B 1 186 ? -10.654 -5.692 3.428 1 88.08 186 THR B O 1
ATOM 3902 N N . PRO B 1 187 ? -11.525 -7.266 4.814 1 89.15 187 PRO B N 1
ATOM 3903 C CA . PRO B 1 187 ? -12.433 -7.749 3.772 1 89.15 187 PRO B CA 1
ATOM 3904 C C . PRO B 1 187 ? -13.462 -6.701 3.353 1 89.15 187 PRO B C 1
ATOM 3906 O O . PRO B 1 187 ? -13.865 -5.866 4.167 1 89.15 187 PRO B O 1
ATOM 3909 N N . LEU B 1 188 ? -13.883 -6.735 2.078 1 90.03 188 LEU B N 1
ATOM 3910 C CA . LEU B 1 188 ? -14.869 -5.842 1.48 1 90.03 188 LEU B CA 1
ATOM 3911 C C . LEU B 1 188 ? -14.29 -4.444 1.288 1 90.03 188 LEU B C 1
ATOM 3913 O O . LEU B 1 188 ? -14.995 -3.529 0.858 1 90.03 188 LEU B O 1
ATOM 3917 N N . LEU B 1 189 ? -13.012 -4.304 1.684 1 93.16 189 LEU B N 1
ATOM 3918 C CA . LEU B 1 189 ? -12.249 -3.073 1.505 1 93.16 189 LEU B CA 1
ATOM 3919 C C . LEU B 1 189 ? -10.89 -3.362 0.877 1 93.16 189 LEU B C 1
ATOM 3921 O O . LEU B 1 189 ? -9.881 -2.774 1.273 1 93.16 189 LEU B O 1
ATOM 3925 N N . VAL B 1 190 ? -10.898 -4.266 -0.076 1 96.91 190 VAL B N 1
ATOM 3926 C CA . VAL B 1 190 ? -9.626 -4.707 -0.637 1 96.91 190 VAL B CA 1
ATOM 3927 C C . VAL B 1 190 ? -8.908 -3.525 -1.285 1 96.91 190 VAL B C 1
ATOM 3929 O O . VAL B 1 190 ? -7.718 -3.307 -1.048 1 96.91 190 VAL B O 1
ATOM 3932 N N . ASN B 1 191 ? -9.626 -2.753 -2.123 1 97.5 191 ASN B N 1
ATOM 3933 C CA . ASN B 1 191 ? -9.026 -1.595 -2.777 1 97.5 191 ASN B CA 1
ATOM 3934 C C . ASN B 1 191 ? -8.616 -0.53 -1.764 1 97.5 191 ASN B C 1
ATOM 3936 O O . ASN B 1 191 ? -7.544 0.066 -1.883 1 97.5 191 ASN B O 1
ATOM 3940 N N . TYR B 1 192 ? -9.412 -0.316 -0.762 1 96.02 192 TYR B N 1
ATOM 3941 C CA . TYR B 1 192 ? -9.129 0.68 0.266 1 96.02 192 TYR B CA 1
ATOM 3942 C C . TYR B 1 192 ? -7.937 0.261 1.118 1 96.02 192 TYR B C 1
ATOM 3944 O O . TYR B 1 192 ? -7.01 1.046 1.329 1 96.02 192 TYR B O 1
ATOM 3952 N N . SER B 1 193 ? -7.953 -0.985 1.641 1 96.14 193 SER B N 1
ATOM 3953 C CA . SER B 1 193 ? -6.833 -1.494 2.426 1 96.14 193 SER B CA 1
ATOM 3954 C C . SER B 1 193 ? -5.522 -1.388 1.653 1 96.14 193 SER B C 1
ATOM 3956 O O . SER B 1 193 ? -4.518 -0.911 2.186 1 96.14 193 SER B O 1
ATOM 3958 N N . SER B 1 194 ? -5.595 -1.838 0.425 1 98.64 194 SER B N 1
ATOM 3959 C CA . SER B 1 194 ? -4.407 -1.777 -0.419 1 98.64 194 SER B CA 1
ATOM 3960 C C . SER B 1 194 ? -3.878 -0.351 -0.528 1 98.64 194 SER B C 1
ATOM 3962 O O . SER B 1 194 ? -2.681 -0.112 -0.36 1 98.64 194 SER B O 1
ATOM 3964 N N . SER B 1 195 ? -4.7 0.607 -0.766 1 98.64 195 SER B N 1
ATOM 3965 C CA . SER B 1 195 ? -4.307 2.004 -0.921 1 98.64 195 SER B CA 1
ATOM 3966 C C . SER B 1 195 ? -3.761 2.573 0.385 1 98.64 195 SER B C 1
ATOM 3968 O O . SER B 1 195 ? -2.823 3.373 0.375 1 98.64 195 SER B O 1
ATOM 3970 N N . LYS B 1 196 ? -4.34 2.2 1.467 1 98.2 196 LYS B N 1
ATOM 3971 C CA . LYS B 1 196 ? -3.894 2.744 2.746 1 98.2 196 LYS B CA 1
ATOM 3972 C C . LYS B 1 196 ? -2.604 2.072 3.21 1 98.2 196 LYS B C 1
ATOM 3974 O O . LYS B 1 196 ? -1.765 2.705 3.854 1 98.2 196 LYS B O 1
ATOM 3979 N N . PHE B 1 197 ? -2.399 0.773 2.838 1 98.39 197 PHE B N 1
ATOM 3980 C CA . PHE B 1 197 ? -1.066 0.197 2.973 1 98.39 197 PHE B CA 1
ATOM 3981 C C . PHE B 1 197 ? -0.039 1.022 2.206 1 98.39 197 PHE B C 1
ATOM 3983 O O . PHE B 1 197 ? 1.053 1.287 2.711 1 98.39 197 PHE B O 1
ATOM 3990 N N . ALA B 1 198 ? -0.409 1.379 1.029 1 98.86 198 ALA B N 1
ATOM 3991 C CA . ALA B 1 198 ? 0.479 2.196 0.206 1 98.86 198 ALA B CA 1
ATOM 3992 C C . ALA B 1 198 ? 0.818 3.51 0.904 1 98.86 198 ALA B C 1
ATOM 3994 O O . ALA B 1 198 ? 1.962 3.968 0.857 1 98.86 198 ALA B O 1
ATOM 3995 N N . ALA B 1 199 ? -0.17 4.088 1.538 1 98.74 199 ALA B N 1
ATOM 3996 C CA . ALA B 1 199 ? 0.034 5.346 2.251 1 98.74 199 ALA B CA 1
ATOM 3997 C C . ALA B 1 199 ? 1.013 5.168 3.408 1 98.74 199 ALA B C 1
ATOM 3999 O O . ALA B 1 199 ? 1.879 6.016 3.633 1 98.74 199 ALA B O 1
ATOM 4000 N N . VAL B 1 200 ? 0.874 4.095 4.121 1 97.78 200 VAL B N 1
ATOM 4001 C CA . VAL B 1 200 ? 1.785 3.797 5.221 1 97.78 200 VAL B CA 1
ATOM 4002 C C . VAL B 1 200 ? 3.201 3.606 4.682 1 97.78 200 VAL B C 1
ATOM 4004 O O . VAL B 1 200 ? 4.159 4.16 5.226 1 97.78 200 VAL B O 1
ATOM 4007 N N . GLY B 1 201 ? 3.311 2.793 3.612 1 97.51 201 GLY B N 1
ATOM 4008 C CA . GLY B 1 201 ? 4.612 2.578 2.997 1 97.51 201 GLY B CA 1
ATOM 4009 C C . GLY B 1 201 ? 5.249 3.857 2.487 1 97.51 201 GLY B C 1
ATOM 4010 O O . GLY B 1 201 ? 6.462 4.042 2.605 1 97.51 201 GLY B O 1
ATOM 4011 N N . PHE B 1 202 ? 4.456 4.737 1.962 1 98.52 202 PHE B N 1
ATOM 4012 C CA . PHE B 1 202 ? 4.915 6.039 1.493 1 98.52 202 PHE B CA 1
ATOM 4013 C C . PHE B 1 202 ? 5.499 6.853 2.641 1 98.52 202 PHE B C 1
ATOM 4015 O O . PHE B 1 202 ? 6.601 7.394 2.527 1 98.52 202 PHE B O 1
ATOM 4022 N N . ALA B 1 203 ? 4.753 6.964 3.67 1 97.68 203 ALA B N 1
ATOM 4023 C CA . ALA B 1 203 ? 5.174 7.751 4.826 1 97.68 203 ALA B CA 1
ATOM 4024 C C . ALA B 1 203 ? 6.484 7.221 5.402 1 97.68 203 ALA B C 1
ATOM 4026 O O . ALA B 1 203 ? 7.396 7.995 5.702 1 97.68 203 ALA B O 1
ATOM 4027 N N . GLU B 1 204 ? 6.563 5.925 5.539 1 94.36 204 GLU B N 1
ATOM 4028 C CA . GLU B 1 204 ? 7.754 5.308 6.116 1 94.36 204 GLU B CA 1
ATOM 4029 C C . GLU B 1 204 ? 8.971 5.513 5.22 1 94.36 204 GLU B C 1
ATOM 4031 O O . GLU B 1 204 ? 10.055 5.848 5.703 1 94.36 204 GLU B O 1
ATOM 4036 N N . ALA B 1 205 ? 8.78 5.257 3.959 1 94.5 205 ALA B N 1
ATOM 4037 C CA . ALA B 1 205 ? 9.893 5.379 3.021 1 94.5 205 ALA B CA 1
ATOM 4038 C C . ALA B 1 205 ? 10.353 6.83 2.902 1 94.5 205 ALA B C 1
ATOM 4040 O O . ALA B 1 205 ? 11.552 7.102 2.806 1 94.5 205 ALA B O 1
ATOM 4041 N N . LEU B 1 206 ? 9.415 7.71 2.895 1 96.55 206 LEU B N 1
ATOM 4042 C CA . LEU B 1 206 ? 9.756 9.127 2.825 1 96.55 206 LEU B CA 1
ATOM 4043 C C . LEU B 1 206 ? 10.555 9.555 4.051 1 96.55 206 LEU B C 1
ATOM 4045 O O . LEU B 1 206 ? 11.555 10.266 3.928 1 96.55 206 LEU B O 1
ATOM 4049 N N . GLN B 1 207 ? 10.076 9.193 5.215 1 93.84 207 GLN B N 1
ATOM 4050 C CA . GLN B 1 207 ? 10.793 9.5 6.449 1 93.84 207 GLN B CA 1
ATOM 4051 C C . GLN B 1 207 ? 12.233 8.999 6.387 1 93.84 207 GLN B C 1
ATOM 4053 O O . GLN B 1 207 ? 13.162 9.718 6.762 1 93.84 207 GLN B O 1
ATOM 4058 N N . ALA B 1 208 ? 12.369 7.785 5.955 1 89.23 208 ALA B N 1
ATOM 4059 C CA . ALA B 1 208 ? 13.7 7.194 5.836 1 89.23 208 ALA B CA 1
ATOM 4060 C C . ALA B 1 208 ? 14.559 7.973 4.845 1 89.23 208 ALA B C 1
ATOM 4062 O O . ALA B 1 208 ? 15.763 8.14 5.055 1 89.23 208 ALA B O 1
ATOM 4063 N N . GLU B 1 209 ? 13.978 8.382 3.802 1 91.74 209 GLU B N 1
ATOM 4064 C CA . GLU B 1 209 ? 14.715 9.133 2.791 1 91.74 209 GLU B CA 1
ATOM 4065 C C . GLU B 1 209 ? 15.161 10.491 3.327 1 91.74 209 GLU B C 1
ATOM 4067 O O . GLU B 1 209 ? 16.299 10.909 3.105 1 91.74 209 GLU B O 1
ATOM 4072 N N . LEU B 1 210 ? 14.261 11.172 4.012 1 93.23 210 LEU B N 1
ATOM 4073 C CA . LEU B 1 210 ? 14.602 12.466 4.594 1 93.23 210 LEU B CA 1
ATOM 4074 C C . LEU B 1 210 ? 15.769 12.334 5.566 1 93.23 210 LEU B C 1
ATOM 4076 O O . LEU B 1 210 ? 16.656 13.191 5.598 1 93.23 210 LEU B O 1
ATOM 4080 N N . ARG B 1 211 ? 15.733 11.331 6.259 1 87.36 211 ARG B N 1
ATOM 4081 C CA . ARG B 1 211 ? 16.831 11.073 7.184 1 87.36 211 ARG B CA 1
ATOM 4082 C C . ARG B 1 211 ? 18.13 10.805 6.432 1 87.36 211 ARG B C 1
ATOM 4084 O O . ARG B 1 211 ? 19.192 11.296 6.821 1 87.36 211 ARG B O 1
ATOM 4091 N N . LEU B 1 212 ? 18.011 10.001 5.443 1 83.34 212 LEU B N 1
ATOM 4092 C CA . LEU B 1 212 ? 19.17 9.689 4.614 1 83.34 212 LEU B CA 1
ATOM 4093 C C . LEU B 1 212 ? 19.776 10.96 4.027 1 83.34 212 LEU B C 1
ATOM 4095 O O . LEU B 1 212 ? 20.998 11.072 3.908 1 83.34 212 LEU B O 1
ATOM 4099 N N . LEU B 1 213 ? 18.915 11.883 3.749 1 86.04 213 LEU B N 1
ATOM 4100 C CA . LEU B 1 213 ? 19.352 13.142 3.155 1 86.04 213 LEU B CA 1
ATOM 4101 C C . LEU B 1 213 ? 19.839 14.11 4.228 1 86.04 213 LEU B C 1
ATOM 4103 O O . LEU B 1 213 ? 20.299 15.21 3.915 1 86.04 213 LEU B O 1
ATOM 4107 N N . GLY B 1 214 ? 19.712 13.721 5.463 1 87 214 GLY B N 1
ATOM 4108 C CA . GLY B 1 214 ? 20.148 14.565 6.564 1 87 214 GLY B CA 1
ATOM 4109 C C . GLY B 1 214 ? 19.243 15.76 6.795 1 87 214 GLY B C 1
ATOM 4110 O O . GLY B 1 214 ? 19.707 16.827 7.201 1 87 214 GLY B O 1
ATOM 4111 N N . ARG B 1 215 ? 18.078 15.631 6.365 1 89.93 215 ARG B N 1
ATOM 4112 C CA . ARG B 1 215 ? 17.106 16.707 6.533 1 89.93 215 ARG B CA 1
ATOM 4113 C C . ARG B 1 215 ? 16.168 16.42 7.701 1 89.93 215 ARG B C 1
ATOM 4115 O O . ARG B 1 215 ? 14.966 16.231 7.507 1 89.93 215 ARG B O 1
ATOM 4122 N N . ASP B 1 216 ? 16.605 16.585 8.907 1 85.37 216 ASP B N 1
ATOM 4123 C CA . ASP B 1 216 ? 15.895 16.21 10.126 1 85.37 216 ASP B CA 1
ATOM 4124 C C . ASP B 1 216 ? 14.889 17.286 10.53 1 85.37 216 ASP B C 1
ATOM 4126 O O . ASP B 1 216 ? 14.053 17.063 11.408 1 85.37 216 ASP B O 1
ATOM 4130 N N . GLY B 1 217 ? 15.027 18.396 9.885 1 94.2 217 GLY B N 1
ATOM 4131 C CA . GLY B 1 217 ? 14.077 19.458 10.176 1 94.2 217 GLY B CA 1
ATOM 4132 C C . GLY B 1 217 ? 12.724 19.244 9.524 1 94.2 217 GLY B C 1
ATOM 4133 O O . GLY B 1 217 ? 11.741 19.887 9.897 1 94.2 217 GLY B O 1
ATOM 4134 N N . VAL B 1 218 ? 12.704 18.402 8.598 1 96.74 218 VAL B N 1
ATOM 4135 C CA . VAL B 1 218 ? 11.438 18.042 7.968 1 96.74 218 VAL B CA 1
ATOM 4136 C C . VAL B 1 218 ? 10.899 16.756 8.591 1 96.74 218 VAL B C 1
ATOM 4138 O O . VAL B 1 218 ? 11.477 15.681 8.409 1 96.74 218 VAL B O 1
ATOM 4141 N N . ARG B 1 219 ? 9.79 16.871 9.283 1 95.48 219 ARG B N 1
ATOM 4142 C CA . ARG B 1 219 ? 9.217 15.759 10.035 1 95.48 219 ARG B CA 1
ATOM 4143 C C . ARG B 1 219 ? 8.079 15.103 9.26 1 95.48 219 ARG B C 1
ATOM 4145 O O . ARG B 1 219 ? 7.541 15.691 8.32 1 95.48 219 ARG B O 1
ATOM 4152 N N . THR B 1 220 ? 7.823 13.875 9.665 1 96.52 220 THR B N 1
ATOM 4153 C CA . THR B 1 220 ? 6.685 13.154 9.105 1 96.52 220 THR B CA 1
ATOM 4154 C C . THR B 1 220 ? 5.846 12.522 10.212 1 96.52 220 THR B C 1
ATOM 4156 O O . THR B 1 220 ? 6.379 12.114 11.246 1 96.52 220 THR B O 1
ATOM 4159 N N . THR B 1 221 ? 4.529 12.543 10.07 1 96.79 221 THR B N 1
ATOM 4160 C CA . THR B 1 221 ? 3.596 11.848 10.95 1 96.79 221 THR B CA 1
ATOM 4161 C C . THR B 1 221 ? 2.608 11.013 10.14 1 96.79 221 THR B C 1
ATOM 4163 O O . THR B 1 221 ? 2.019 11.502 9.174 1 96.79 221 THR B O 1
ATOM 4166 N N . CYS B 1 222 ? 2.495 9.781 10.44 1 96.81 222 CYS B N 1
ATOM 4167 C CA . CYS B 1 222 ? 1.514 8.884 9.84 1 96.81 222 CYS B CA 1
ATOM 4168 C C . CYS B 1 222 ? 0.426 8.517 10.843 1 96.81 222 CYS B C 1
ATOM 4170 O O . CYS B 1 222 ? 0.712 7.933 11.89 1 96.81 222 CYS B O 1
ATOM 4172 N N . LEU B 1 223 ? -0.803 8.901 10.55 1 96.29 223 LEU B N 1
ATOM 4173 C CA . LEU B 1 223 ? -1.949 8.609 11.405 1 96.29 223 LEU B CA 1
ATOM 4174 C C . LEU B 1 223 ? -2.704 7.383 10.902 1 96.29 223 LEU B C 1
ATOM 4176 O O . LEU B 1 223 ? -3.1 7.328 9.735 1 96.29 223 LEU B O 1
ATOM 4180 N N . CYS B 1 224 ? -2.934 6.435 11.764 1 93.21 224 CYS B N 1
ATOM 4181 C CA . CYS B 1 224 ? -3.706 5.239 11.447 1 93.21 224 CYS B CA 1
ATOM 4182 C C . CYS B 1 224 ? -4.862 5.06 12.423 1 93.21 224 CYS B C 1
ATOM 4184 O O . CYS B 1 224 ? -4.761 4.288 13.378 1 93.21 224 CYS B O 1
ATOM 4186 N N . PRO B 1 225 ? -5.91 5.693 12.085 1 89.78 225 PRO B N 1
ATOM 4187 C CA . PRO B 1 225 ? -7.077 5.531 12.956 1 89.78 225 PRO B CA 1
ATOM 4188 C C . PRO B 1 225 ? -7.868 4.261 12.651 1 89.78 225 PRO B C 1
ATOM 4190 O O . PRO B 1 225 ? -7.887 3.8 11.507 1 89.78 225 PRO B O 1
ATOM 4193 N N . TYR B 1 226 ? -8.41 3.813 13.656 1 80.54 226 TYR B N 1
ATOM 4194 C CA . TYR B 1 226 ? -9.394 2.753 13.471 1 80.54 226 TYR B CA 1
ATOM 4195 C C . TYR B 1 226 ? -10.718 3.318 12.972 1 80.54 226 TYR B C 1
ATOM 4197 O O . TYR B 1 226 ? -10.808 4.502 12.638 1 80.54 226 TYR B O 1
ATOM 4205 N N . PHE B 1 227 ? -11.783 2.644 12.917 1 63.93 227 PHE B N 1
ATOM 4206 C CA . PHE B 1 227 ? -13.063 3.096 12.385 1 63.93 227 PHE B CA 1
ATOM 4207 C C . PHE B 1 227 ? -13.539 4.349 13.111 1 63.93 227 PHE B C 1
ATOM 4209 O O . PHE B 1 227 ? -13.554 4.391 14.342 1 63.93 227 PHE B O 1
ATOM 4216 N N . VAL B 1 228 ? -13.588 5.372 12.301 1 56.96 228 VAL B N 1
ATOM 4217 C CA . VAL B 1 228 ? -14.036 6.658 12.825 1 56.96 228 VAL B CA 1
ATOM 4218 C C . VAL B 1 228 ? -15.453 6.949 12.337 1 56.96 228 VAL B C 1
ATOM 4220 O O . VAL B 1 228 ? -15.808 6.616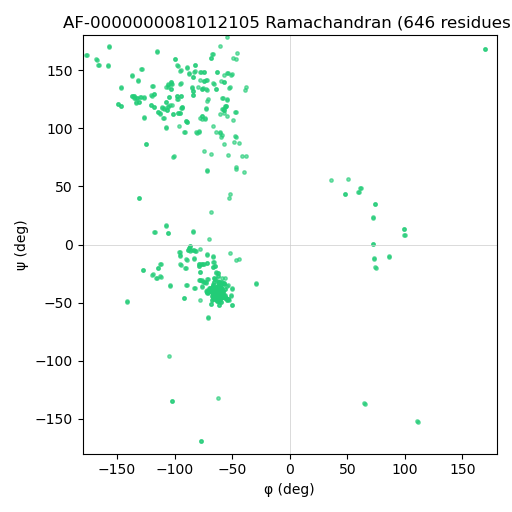 11.204 1 56.96 228 VAL B O 1
ATOM 4223 N N . ASN B 1 229 ? -16.155 7.407 13.2 1 53.4 229 ASN B N 1
ATOM 4224 C CA . ASN B 1 229 ? -17.529 7.764 12.864 1 53.4 229 ASN B CA 1
ATOM 4225 C C . ASN B 1 229 ? -17.585 9.011 11.986 1 53.4 229 ASN B C 1
ATOM 4227 O O . ASN B 1 229 ? -17.862 10.108 12.475 1 53.4 229 ASN B O 1
ATOM 4231 N N . THR B 1 230 ? -17.112 9.031 10.851 1 50.29 230 THR B N 1
ATOM 4232 C CA . THR B 1 230 ? -17.126 10.221 10.007 1 50.29 230 THR B CA 1
ATOM 4233 C C . THR B 1 230 ? -18.168 10.087 8.901 1 50.29 230 THR B C 1
ATOM 4235 O O . THR B 1 230 ? -18.328 10.992 8.079 1 50.29 230 THR B O 1
ATOM 4238 N N . GLY B 1 231 ? -18.983 9.041 9.05 1 48.92 231 GLY B N 1
ATOM 4239 C CA . GLY B 1 231 ? -19.832 8.791 7.897 1 48.92 231 GLY B CA 1
ATOM 4240 C C . GLY B 1 231 ? -19.078 8.211 6.715 1 48.92 231 GLY B C 1
ATOM 4241 O O . GLY B 1 231 ? -19.662 7.975 5.655 1 48.92 231 GLY B O 1
ATOM 4242 N N . PHE B 1 232 ? -17.777 8.234 6.804 1 45.57 232 PHE B N 1
ATOM 4243 C CA . PHE B 1 232 ? -16.913 7.71 5.754 1 45.57 232 PHE B CA 1
ATOM 4244 C C . PHE B 1 232 ? -17.289 6.274 5.408 1 45.57 232 PHE B C 1
ATOM 4246 O O . PHE B 1 232 ? -17.329 5.902 4.234 1 45.57 232 PHE B O 1
ATOM 4253 N N . VAL B 1 233 ? -17.464 5.471 6.32 1 44.71 233 VAL B N 1
ATOM 4254 C CA . VAL B 1 233 ? -18.012 4.129 6.145 1 44.71 233 VAL B CA 1
ATOM 4255 C C . VAL B 1 233 ? -19.409 4.058 6.757 1 44.71 233 VAL B C 1
ATOM 4257 O O . VAL B 1 233 ? -19.621 4.499 7.889 1 44.71 233 VAL B O 1
ATOM 4260 N N . GLN B 1 234 ? -20.472 3.967 5.828 1 42.27 234 GLN B N 1
ATOM 4261 C CA . GLN B 1 234 ? -21.836 3.888 6.341 1 42.27 234 GLN B CA 1
ATOM 4262 C C . GLN B 1 234 ? -21.995 2.71 7.298 1 42.27 234 GLN B C 1
ATOM 4264 O O . GLN B 1 234 ? -21.748 1.561 6.924 1 42.27 234 GLN B O 1
ATOM 4269 N N . ASN B 1 235 ? -22.348 3.048 8.56 1 42.92 235 ASN B N 1
ATOM 4270 C CA . ASN B 1 235 ? -22.761 2.178 9.656 1 42.92 235 ASN B CA 1
ATOM 4271 C C . ASN B 1 235 ? -21.656 1.2 10.044 1 42.92 235 ASN B C 1
ATOM 4273 O O . ASN B 1 235 ? -21.808 -0.012 9.881 1 42.92 235 ASN B O 1
ATOM 4277 N N . PRO B 1 236 ? -20.417 1.766 10.232 1 45.68 236 PRO B N 1
ATOM 4278 C CA . PRO B 1 236 ? -19.398 0.82 10.691 1 45.68 236 PRO B CA 1
ATOM 4279 C C . PRO B 1 236 ? -19.744 0.187 12.037 1 45.68 236 PRO B C 1
ATOM 4281 O O . PRO B 1 236 ? -20.216 0.876 12.945 1 45.68 236 PRO B O 1
ATOM 4284 N N . GLN B 1 237 ? -20.339 -1.007 12.12 1 43.53 237 GLN B N 1
ATOM 4285 C CA . GLN B 1 237 ? -20.585 -1.577 13.44 1 43.53 237 GLN B CA 1
ATOM 4286 C C . GLN B 1 237 ? -19.418 -2.453 13.887 1 43.53 237 GLN B C 1
ATOM 4288 O O . GLN B 1 237 ? -18.855 -3.202 13.086 1 43.53 237 GLN B O 1
ATOM 4293 N N . SER B 1 238 ? -18.545 -1.953 14.648 1 46.23 238 SER B N 1
ATOM 4294 C CA . SER B 1 238 ? -17.576 -2.857 15.259 1 46.23 238 SER B CA 1
ATOM 4295 C C . SER B 1 238 ? -18.033 -3.303 16.644 1 46.23 238 SER B C 1
ATOM 4297 O O . SER B 1 238 ? -18.55 -2.499 17.422 1 46.23 238 SER B O 1
ATOM 4299 N N . ARG B 1 239 ? -18.234 -4.53 16.753 1 43.29 239 ARG B N 1
ATOM 4300 C CA . ARG B 1 239 ? -18.698 -4.998 18.056 1 43.29 239 ARG B CA 1
ATOM 4301 C C . ARG B 1 239 ? -17.797 -4.485 19.174 1 43.29 239 ARG B C 1
ATOM 4303 O O . ARG B 1 239 ? -18.273 -4.171 20.267 1 43.29 239 ARG B O 1
ATOM 4310 N N . PHE B 1 240 ? -16.491 -4.548 18.95 1 41.94 240 PHE B N 1
ATOM 4311 C CA . PHE B 1 240 ? -15.659 -4.372 20.135 1 41.94 240 PHE B CA 1
ATOM 4312 C C . PHE B 1 240 ? -14.872 -3.07 20.055 1 41.94 240 PHE B C 1
ATOM 4314 O O . PHE B 1 240 ? -14.295 -2.625 21.05 1 41.94 240 PHE B O 1
ATOM 4321 N N . VAL B 1 241 ? -14.771 -2.55 18.999 1 49.02 241 VAL B N 1
ATOM 4322 C CA . VAL B 1 241 ? -14.042 -1.287 19.008 1 49.02 241 VAL B CA 1
ATOM 4323 C C . VAL B 1 241 ? -14.993 -0.139 18.677 1 49.02 241 VAL B C 1
ATOM 4325 O O . VAL B 1 241 ? -15.702 -0.183 17.669 1 49.02 241 VAL B O 1
ATOM 4328 N N . ASP B 1 242 ? -15.209 0.691 19.668 1 52.17 242 ASP B N 1
ATOM 4329 C CA . ASP B 1 242 ? -16.095 1.842 19.526 1 52.17 242 ASP B CA 1
ATOM 4330 C C . ASP B 1 242 ? -15.685 2.707 18.337 1 52.17 242 ASP B C 1
ATOM 4332 O O . ASP B 1 242 ? -14.496 2.84 18.039 1 52.17 242 ASP B O 1
ATOM 4336 N N . VAL B 1 243 ? -16.579 2.905 17.521 1 59.61 243 VAL B N 1
ATOM 4337 C CA . VAL B 1 243 ? -16.405 3.915 16.482 1 59.61 243 VAL B CA 1
ATOM 4338 C C . VAL B 1 243 ? -15.87 5.205 17.1 1 59.61 243 VAL B C 1
ATOM 4340 O O . VAL B 1 243 ? -16.448 5.73 18.054 1 59.61 243 VAL B O 1
ATOM 4343 N N . LEU B 1 244 ? -14.696 5.546 16.742 1 67.98 244 LEU B N 1
ATOM 4344 C CA . LEU B 1 244 ? -14.029 6.716 17.303 1 67.98 244 LEU B CA 1
ATOM 4345 C C . LEU B 1 244 ? -14.738 7.999 16.884 1 67.98 244 LEU B C 1
ATOM 4347 O O . LEU B 1 244 ? -15.24 8.098 15.762 1 67.98 244 LEU B O 1
ATOM 4351 N N . GLU B 1 245 ? -14.836 8.895 17.873 1 78.94 245 GLU B N 1
ATOM 4352 C CA . GLU B 1 245 ? -15.303 10.238 17.541 1 78.94 245 GLU B CA 1
ATOM 4353 C C . GLU B 1 245 ? -14.237 11.021 16.782 1 78.94 245 GLU B C 1
ATOM 4355 O O . GLU B 1 245 ? -13.069 11.036 17.178 1 78.94 245 GLU B O 1
ATOM 4360 N N . PRO B 1 246 ? -14.61 11.64 15.758 1 86.39 246 PRO B N 1
ATOM 4361 C CA . PRO B 1 246 ? -13.645 12.37 14.933 1 86.39 246 PRO B CA 1
ATOM 4362 C C . PRO B 1 246 ? -12.866 13.418 15.724 1 86.39 246 PRO B C 1
ATOM 4364 O O . PRO B 1 246 ? -11.673 13.619 15.482 1 86.39 246 PRO B O 1
ATOM 4367 N N . GLU B 1 247 ? -13.483 14.033 16.722 1 90.14 247 GLU B N 1
ATOM 4368 C CA . GLU B 1 247 ? -12.837 15.073 17.517 1 90.14 247 GLU B CA 1
ATOM 4369 C C . GLU B 1 247 ? -11.674 14.507 18.325 1 90.14 247 GLU B C 1
ATOM 4371 O O . GLU B 1 247 ? -10.624 15.143 18.441 1 90.14 247 GLU B O 1
ATOM 4376 N N . ALA B 1 248 ? -11.906 13.356 18.836 1 87.33 248 ALA B N 1
ATOM 4377 C CA . ALA B 1 248 ? -10.855 12.722 19.628 1 87.33 248 ALA B CA 1
ATOM 4378 C C . ALA B 1 248 ? -9.664 12.339 18.754 1 87.33 248 ALA B C 1
ATOM 4380 O O . ALA B 1 248 ? -8.511 12.496 19.161 1 87.33 248 ALA B O 1
ATOM 4381 N N . VAL B 1 249 ? -9.979 11.857 17.605 1 91.89 249 VAL B N 1
ATOM 4382 C CA . VAL B 1 249 ? -8.933 11.44 16.677 1 91.89 249 VAL B CA 1
ATOM 4383 C C . VAL B 1 249 ? -8.122 12.655 16.233 1 91.89 249 VAL B C 1
ATOM 4385 O O . VAL B 1 249 ? -6.889 12.617 16.225 1 91.89 249 VAL B O 1
ATOM 4388 N N . VAL B 1 250 ? -8.783 13.761 15.964 1 94.96 250 VAL B N 1
ATOM 4389 C CA . VAL B 1 250 ? -8.123 14.968 15.477 1 94.96 250 VAL B CA 1
ATOM 4390 C C . VAL B 1 250 ? -7.29 15.589 16.597 1 94.96 250 VAL B C 1
ATOM 4392 O O . VAL B 1 250 ? -6.179 16.068 16.36 1 94.96 250 VAL B O 1
ATOM 4395 N N . SER B 1 251 ? -7.838 15.581 17.806 1 94.79 251 SER B N 1
ATOM 4396 C CA . SER B 1 251 ? -7.073 16.09 18.94 1 94.79 251 SER B CA 1
ATOM 4397 C C . SER B 1 251 ? -5.763 15.328 19.11 1 94.79 251 SER B C 1
ATOM 4399 O O . SER B 1 251 ? -4.713 15.932 19.34 1 94.79 251 SER B O 1
ATOM 4401 N N . ARG B 1 252 ? -5.86 14.018 18.971 1 92.29 252 ARG B N 1
ATOM 4402 C CA . ARG B 1 252 ? -4.665 13.188 19.079 1 92.29 252 ARG B CA 1
ATOM 4403 C C . ARG B 1 252 ? -3.698 13.468 17.934 1 92.29 252 ARG B C 1
ATOM 4405 O O . ARG B 1 252 ? -2.481 13.469 18.128 1 92.29 252 ARG B O 1
ATOM 4412 N N . LEU B 1 253 ? -4.208 13.678 16.799 1 95.77 253 LEU B N 1
ATOM 4413 C CA . LEU B 1 253 ? -3.384 14.004 15.64 1 95.77 253 LEU B CA 1
ATOM 4414 C C . LEU B 1 253 ? -2.635 15.314 15.857 1 95.77 253 LEU B C 1
ATOM 4416 O O . LEU B 1 253 ? -1.431 15.396 15.601 1 95.77 253 LEU B O 1
ATOM 4420 N N . LEU B 1 254 ? -3.348 16.377 16.342 1 97.47 254 LEU B N 1
ATOM 4421 C CA . LEU B 1 254 ? -2.725 17.675 16.578 1 97.47 254 LEU B CA 1
ATOM 4422 C C . LEU B 1 254 ? -1.615 17.564 17.618 1 97.47 254 LEU B C 1
ATOM 4424 O O . LEU B 1 254 ? -0.531 18.122 17.436 1 97.47 254 LEU B O 1
ATOM 4428 N N . SER B 1 255 ? -1.894 16.781 18.651 1 95.45 255 SER B N 1
ATOM 4429 C CA . SER B 1 255 ? -0.867 16.562 19.664 1 95.45 255 SER B CA 1
ATOM 4430 C C . SER B 1 255 ? 0.355 15.869 19.07 1 95.45 255 SER B C 1
ATOM 4432 O O . SER B 1 255 ? 1.491 16.185 19.431 1 95.45 255 SER B O 1
ATOM 4434 N N . ALA B 1 256 ? 0.125 14.957 18.2 1 94.3 256 ALA B N 1
ATOM 4435 C CA . ALA B 1 256 ? 1.213 14.219 17.564 1 94.3 256 ALA B CA 1
ATOM 4436 C C . ALA B 1 256 ? 2.046 15.133 16.67 1 94.3 256 ALA B C 1
ATOM 4438 O O . ALA B 1 256 ? 3.272 15.012 16.618 1 94.3 256 ALA B O 1
ATOM 4439 N N . ILE B 1 257 ? 1.386 16.018 15.959 1 96.48 257 ILE B N 1
ATOM 4440 C CA . ILE B 1 257 ? 2.079 16.975 15.104 1 96.48 257 ILE B CA 1
ATOM 4441 C C . ILE B 1 257 ? 2.99 17.86 15.952 1 96.48 257 ILE B C 1
ATOM 4443 O O . ILE B 1 257 ? 4.16 18.057 15.618 1 96.48 257 ILE B O 1
ATOM 4447 N N . LEU B 1 258 ? 2.467 18.366 17.046 1 96.37 258 LEU B N 1
ATOM 4448 C CA . LEU B 1 258 ? 3.22 19.266 17.913 1 96.37 258 LEU B CA 1
ATOM 4449 C C . LEU B 1 258 ? 4.393 18.54 18.563 1 96.37 258 LEU B C 1
ATOM 4451 O O . LEU B 1 258 ? 5.446 19.138 18.797 1 96.37 258 LEU B O 1
ATOM 4455 N N . ALA B 1 259 ? 4.212 17.234 18.822 1 92.39 259 ALA B N 1
ATOM 4456 C CA . ALA B 1 259 ? 5.242 16.456 19.505 1 92.39 259 ALA B CA 1
ATOM 4457 C C . ALA B 1 259 ? 6.217 15.839 18.505 1 92.39 259 ALA B C 1
ATOM 4459 O O . ALA B 1 259 ? 7.256 15.301 18.893 1 92.39 259 ALA B O 1
ATOM 4460 N N . GLY B 1 260 ? 5.87 15.869 17.288 1 91.9 260 GLY B N 1
ATOM 4461 C CA . GLY B 1 260 ? 6.729 15.305 16.259 1 91.9 260 GLY B CA 1
ATOM 4462 C C . GLY B 1 260 ? 6.725 13.788 16.245 1 91.9 260 GLY B C 1
ATOM 4463 O O . GLY B 1 260 ? 7.76 13.162 16.009 1 91.9 260 GLY B O 1
ATOM 4464 N N . GLU B 1 261 ? 5.537 13.215 16.564 1 90.19 261 GLU B N 1
ATOM 4465 C CA . GLU B 1 261 ? 5.415 11.76 16.527 1 90.19 261 GLU B CA 1
ATOM 4466 C C . GLU B 1 261 ? 5.35 11.248 15.091 1 90.19 261 GLU B C 1
ATOM 4468 O O . GLU B 1 261 ? 4.69 11.85 14.242 1 90.19 261 GLU B O 1
ATOM 4473 N N . THR B 1 262 ? 6.01 10.14 14.885 1 91.63 262 THR B N 1
ATOM 4474 C CA . THR B 1 262 ? 6.138 9.653 13.516 1 91.63 262 THR B CA 1
ATOM 4475 C C . THR B 1 262 ? 4.977 8.73 13.159 1 91.63 262 THR B C 1
ATOM 4477 O O . THR B 1 262 ? 4.565 8.662 11.999 1 91.63 262 THR B O 1
ATOM 4480 N N . LEU B 1 263 ? 4.484 7.957 14.079 1 91.81 263 LEU B N 1
ATOM 4481 C CA . LEU B 1 263 ? 3.4 7.007 13.854 1 91.81 263 LEU B CA 1
ATOM 4482 C C . LEU B 1 263 ? 2.373 7.078 14.978 1 91.81 263 LEU B C 1
ATOM 4484 O O . LEU B 1 263 ? 2.73 7.009 16.157 1 91.81 263 LEU B O 1
ATOM 4488 N N . VAL B 1 264 ? 1.103 7.241 14.572 1 90.73 264 VAL B N 1
ATOM 4489 C CA . VAL B 1 264 ? 0.022 7.336 15.547 1 90.73 264 VAL B CA 1
ATOM 4490 C C . VAL B 1 264 ? -1.061 6.31 15.219 1 90.73 264 VAL B C 1
ATOM 4492 O O . VAL B 1 264 ? -1.739 6.42 14.195 1 90.73 264 VAL B O 1
ATOM 4495 N N . LEU B 1 265 ? -1.184 5.324 16.018 1 86.42 265 LEU B N 1
ATOM 4496 C CA . LEU B 1 265 ? -2.299 4.387 15.925 1 86.42 265 LEU B CA 1
ATOM 4497 C C . LEU B 1 265 ? -3.395 4.747 16.922 1 86.42 265 LEU B C 1
ATOM 4499 O O . LEU B 1 265 ? -3.123 4.929 18.111 1 86.42 265 LEU B O 1
ATOM 4503 N N . ILE B 1 266 ? -4.6 4.909 16.4 1 84.09 266 ILE B N 1
ATOM 4504 C CA . ILE B 1 266 ? -5.713 5.234 17.285 1 84.09 266 ILE B CA 1
ATOM 4505 C C . ILE B 1 266 ? -6.785 4.151 17.186 1 84.09 266 ILE B C 1
ATOM 4507 O O . ILE B 1 266 ? -7.345 3.92 16.111 1 84.09 266 ILE B O 1
ATOM 4511 N N . PRO B 1 267 ? -7.224 3.597 18.319 1 77.65 267 PRO B N 1
ATOM 4512 C CA . PRO B 1 267 ? -6.664 3.736 19.666 1 77.65 267 PRO B CA 1
ATOM 4513 C C . PRO B 1 267 ? -5.283 3.097 19.799 1 77.65 267 PRO B C 1
ATOM 4515 O O . PRO B 1 267 ? -4.873 2.319 18.934 1 77.65 267 PRO B O 1
ATOM 4518 N N . SER B 1 268 ? -4.577 3.452 20.852 1 72.59 268 SER B N 1
ATOM 4519 C CA . SER B 1 268 ? -3.206 2.993 21.056 1 72.59 268 SER B CA 1
ATOM 4520 C C . SER B 1 268 ? -3.153 1.482 21.255 1 72.59 268 SER B C 1
ATOM 4522 O O . SER B 1 268 ? -2.109 0.86 21.046 1 72.59 268 SER B O 1
ATOM 4524 N N . SER B 1 269 ? -4.265 0.898 21.591 1 68.26 269 SER B N 1
ATOM 4525 C CA 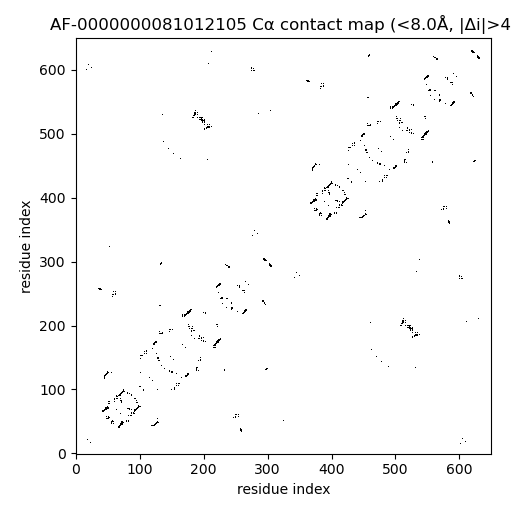. SER B 1 269 ? -4.327 -0.547 21.784 1 68.26 269 SER B CA 1
ATOM 4526 C C . SER B 1 269 ? -4.086 -1.291 20.475 1 68.26 269 SER B C 1
ATOM 4528 O O . SER B 1 269 ? -3.754 -2.478 20.481 1 68.26 269 SER B O 1
ATOM 4530 N N . MET B 1 270 ? -4.186 -0.56 19.427 1 76.06 270 MET B N 1
ATOM 4531 C CA . MET B 1 270 ? -4.011 -1.188 18.121 1 76.06 270 MET B CA 1
ATOM 4532 C C . MET B 1 270 ? -2.548 -1.549 17.883 1 76.06 270 MET B C 1
ATOM 4534 O O . MET B 1 270 ? -2.24 -2.364 17.011 1 76.06 270 MET B O 1
ATOM 4538 N N . HIS B 1 271 ? -1.647 -0.965 18.687 1 73.25 271 HIS B N 1
ATOM 4539 C CA . HIS B 1 271 ? -0.251 -1.38 18.606 1 73.25 271 HIS B CA 1
ATOM 4540 C C . HIS B 1 271 ? -0.099 -2.865 18.915 1 73.25 271 HIS B C 1
ATOM 4542 O O . HIS B 1 271 ? 0.72 -3.551 18.299 1 73.25 271 HIS B O 1
ATOM 4548 N N . CYS B 1 272 ? -0.893 -3.279 19.753 1 68.04 272 CYS B N 1
ATOM 4549 C CA . CYS B 1 272 ? -0.851 -4.69 20.118 1 68.04 272 CYS B CA 1
ATOM 4550 C C . CYS B 1 272 ? -1.338 -5.565 18.969 1 68.04 272 CYS B C 1
ATOM 4552 O O . CYS B 1 272 ? -0.795 -6.646 18.733 1 68.04 272 CYS B O 1
ATOM 4554 N N . ASN B 1 273 ? -2.35 -5.089 18.319 1 72.05 273 ASN B N 1
ATOM 4555 C CA . ASN B 1 273 ? -2.869 -5.848 17.186 1 72.05 273 ASN B CA 1
ATOM 4556 C C . ASN B 1 273 ? -1.829 -5.983 16.077 1 72.05 273 ASN B C 1
ATOM 4558 O O . ASN B 1 273 ? -1.693 -7.049 15.475 1 72.05 273 ASN B O 1
ATOM 4562 N N . VAL B 1 274 ? -1.158 -4.908 15.857 1 77.13 274 VAL B N 1
ATOM 4563 C CA . VAL B 1 274 ? -0.13 -4.923 14.822 1 77.13 274 VAL B CA 1
ATOM 4564 C C . VAL B 1 274 ? 1.002 -5.863 15.231 1 77.13 274 VAL B C 1
ATOM 4566 O O . VAL B 1 274 ? 1.539 -6.598 14.399 1 77.13 274 VAL B O 1
ATOM 4569 N N . LEU B 1 275 ? 1.294 -5.856 16.474 1 70.49 275 LEU B N 1
ATOM 4570 C CA . LEU B 1 275 ? 2.318 -6.751 17.002 1 70.49 275 LEU B CA 1
ATOM 4571 C C . LEU B 1 275 ? 1.896 -8.209 16.85 1 70.49 275 LEU B C 1
ATOM 4573 O O . LEU B 1 275 ? 2.692 -9.049 16.424 1 70.49 275 LEU B O 1
ATOM 4577 N N . LEU B 1 276 ? 0.673 -8.427 17.134 1 68.41 276 LEU B N 1
ATOM 4578 C CA . LEU B 1 276 ? 0.153 -9.789 17.064 1 68.41 276 LEU B CA 1
ATOM 4579 C C . LEU B 1 276 ? 0.15 -10.296 15.626 1 68.41 276 LEU B C 1
ATOM 4581 O O . LEU B 1 276 ? 0.4 -11.477 15.379 1 68.41 276 LEU B O 1
ATOM 4585 N N . LYS B 1 277 ? -0.114 -9.423 14.775 1 76.88 277 LYS B N 1
ATOM 4586 C CA . LYS B 1 277 ? -0.104 -9.772 13.357 1 76.88 277 LYS B CA 1
ATOM 4587 C C . LYS B 1 277 ? 1.279 -10.241 12.917 1 76.88 277 LYS B C 1
ATOM 4589 O O . LYS B 1 277 ? 1.399 -11.109 12.049 1 76.88 277 LYS B O 1
ATOM 4594 N N . SER B 1 278 ? 2.237 -9.621 13.46 1 68.93 278 SER B N 1
ATOM 4595 C CA . SER B 1 278 ? 3.608 -9.967 13.098 1 68.93 278 SER B CA 1
ATOM 4596 C C . SER B 1 278 ? 4.03 -11.288 13.732 1 68.93 278 SER B C 1
ATOM 4598 O O . SER B 1 278 ? 4.985 -11.923 13.279 1 68.93 278 SER B O 1
ATOM 4600 N N . LEU B 1 279 ? 3.292 -11.667 14.684 1 63.75 279 LEU B N 1
ATOM 4601 C CA . LEU B 1 279 ? 3.708 -12.838 15.449 1 63.75 279 LEU B CA 1
ATOM 4602 C C . LEU B 1 279 ? 2.877 -14.059 15.069 1 63.75 279 LEU B C 1
ATOM 4604 O O . LEU B 1 279 ? 3.391 -15.179 15.035 1 63.75 279 LEU B O 1
ATOM 4608 N N . LEU B 1 280 ? 1.564 -13.764 14.775 1 61.02 280 LEU B N 1
ATOM 4609 C CA . LEU B 1 280 ? 0.633 -14.883 14.669 1 61.02 280 LEU B CA 1
ATOM 4610 C C . LEU B 1 280 ? 0.487 -15.332 13.219 1 61.02 280 LEU B C 1
ATOM 4612 O O . LEU B 1 280 ? 0.567 -14.515 12.299 1 61.02 280 LEU B O 1
ATOM 4616 N N . PRO B 1 281 ? 0.461 -16.691 13.178 1 59.32 281 PRO B N 1
ATOM 4617 C CA . PRO B 1 281 ? 0.093 -17.176 11.846 1 59.32 281 PRO B CA 1
ATOM 4618 C C . PRO B 1 281 ? -1.222 -16.584 11.345 1 59.32 281 PRO B C 1
ATOM 4620 O O . PRO B 1 281 ? -2.092 -16.235 12.147 1 59.32 281 PRO B O 1
ATOM 4623 N N . THR B 1 282 ? -1.271 -16.429 10.151 1 59.51 282 THR B N 1
ATOM 4624 C CA . THR B 1 282 ? -2.396 -15.786 9.483 1 59.51 282 THR B CA 1
ATOM 4625 C C . THR B 1 282 ? -3.717 -16.404 9.933 1 59.51 282 THR B C 1
ATOM 4627 O O . THR B 1 282 ? -4.704 -15.693 10.137 1 59.51 282 THR B O 1
ATOM 4630 N N . ARG B 1 283 ? -3.682 -17.639 10.106 1 55.77 283 ARG B N 1
ATOM 4631 C CA . ARG B 1 283 ? -4.92 -18.319 10.473 1 55.77 283 ARG B CA 1
ATOM 4632 C C . ARG B 1 283 ? -5.405 -17.87 11.848 1 55.77 283 ARG B C 1
ATOM 4634 O O . ARG B 1 283 ? -6.607 -17.703 12.064 1 55.77 283 ARG B O 1
ATOM 4641 N N . ALA B 1 284 ? -4.456 -17.722 12.69 1 55.11 284 ALA B N 1
ATOM 4642 C CA . ALA B 1 284 ? -4.808 -17.285 14.038 1 55.11 284 ALA B CA 1
ATOM 4643 C C . ALA B 1 284 ? -5.324 -15.849 14.032 1 55.11 284 ALA B C 1
ATOM 4645 O O . ALA B 1 284 ? -6.294 -15.528 14.723 1 55.11 284 ALA B O 1
ATOM 4646 N N . LEU B 1 285 ? -4.657 -15.162 13.243 1 59.52 285 LEU B N 1
ATOM 4647 C CA . LEU B 1 285 ? -5.056 -13.763 13.132 1 59.52 285 LEU B CA 1
ATOM 4648 C C . LEU B 1 285 ? -6.476 -13.644 12.589 1 59.52 285 LEU B C 1
ATOM 4650 O O . LEU B 1 285 ? -7.261 -12.821 13.066 1 59.52 285 LEU B O 1
ATOM 4654 N N . GLN B 1 286 ? -6.728 -14.5 11.754 1 58.64 286 GLN B N 1
ATOM 4655 C CA . GLN B 1 286 ? -8.049 -14.48 11.135 1 58.64 286 GLN B CA 1
ATOM 4656 C C . GLN B 1 286 ? -9.135 -14.842 12.144 1 58.64 286 GLN B C 1
ATOM 4658 O O . GLN B 1 286 ? -10.232 -14.282 12.111 1 58.64 286 GLN B O 1
ATOM 4663 N N . ALA B 1 287 ? -8.782 -15.711 12.894 1 53.33 287 ALA B N 1
ATOM 4664 C CA . ALA B 1 287 ? -9.732 -16.098 13.935 1 53.33 287 ALA B CA 1
ATOM 4665 C C . ALA B 1 287 ? -10.027 -14.929 14.87 1 53.33 287 ALA B C 1
ATOM 4667 O O . ALA B 1 287 ? -11.176 -14.715 15.262 1 53.33 287 ALA B O 1
ATOM 4668 N N . ILE B 1 288 ? -9.044 -14.21 15.075 1 56.59 288 ILE B N 1
ATOM 4669 C CA . ILE B 1 288 ? -9.176 -13.054 15.954 1 56.59 288 ILE B CA 1
ATOM 4670 C C . ILE B 1 288 ? -10.006 -11.973 15.264 1 56.59 288 ILE B C 1
ATOM 4672 O O . ILE B 1 288 ? -10.903 -11.387 15.874 1 56.59 288 ILE B O 1
ATOM 4676 N N . TYR B 1 289 ? -9.707 -11.85 14.039 1 59.05 289 TYR B N 1
ATOM 4677 C CA . TYR B 1 289 ? -10.408 -10.809 13.297 1 59.05 289 TYR B CA 1
ATOM 4678 C C . TYR B 1 289 ? -11.877 -11.167 13.11 1 59.05 289 TYR B C 1
ATOM 4680 O O . TYR B 1 289 ? -12.743 -10.288 13.119 1 59.05 289 TYR B O 1
ATOM 4688 N N . ALA B 1 290 ? -12.072 -12.419 12.897 1 53.28 290 ALA B N 1
ATOM 4689 C CA . ALA B 1 290 ? -13.451 -12.883 12.769 1 53.28 290 ALA B CA 1
ATOM 4690 C C . ALA B 1 290 ? -14.257 -12.562 14.024 1 53.28 290 ALA B C 1
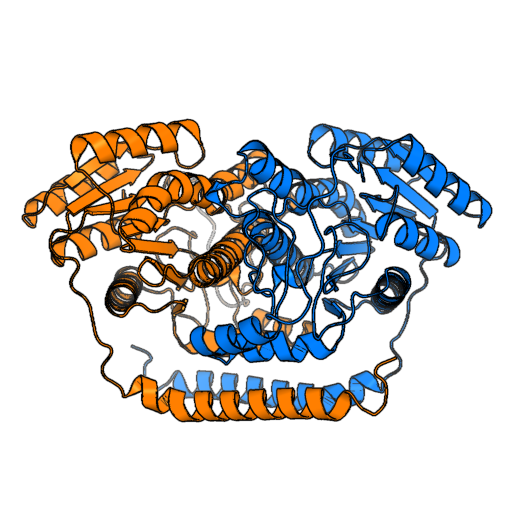ATOM 4692 O O . ALA B 1 290 ? -15.464 -12.319 13.949 1 53.28 290 ALA B O 1
ATOM 4693 N N . THR B 1 291 ? -13.498 -12.537 15.087 1 46.13 291 THR B N 1
ATOM 4694 C CA . THR B 1 291 ? -14.178 -12.249 16.345 1 46.13 291 THR B CA 1
ATOM 4695 C C . THR B 1 291 ? -14.461 -10.755 16.477 1 46.13 291 THR B C 1
ATOM 4697 O O . THR B 1 291 ? -15.419 -10.356 17.142 1 46.13 291 THR B O 1
ATOM 4700 N N . MET B 1 292 ? -13.494 -10.043 16.224 1 48.54 292 MET B N 1
ATOM 4701 C CA . MET B 1 292 ? -13.681 -8.598 16.324 1 48.54 292 MET B CA 1
ATOM 4702 C C . MET B 1 292 ? -14.893 -8.149 15.515 1 48.54 292 MET B C 1
ATOM 4704 O O . MET B 1 292 ? -15.414 -7.052 15.727 1 48.54 292 MET B O 1
ATOM 4708 N N . ALA B 1 293 ? -15.873 -8.956 14.48 1 45.7 293 ALA B N 1
ATOM 4709 C CA . ALA B 1 293 ? -17.172 -8.853 13.819 1 45.7 293 ALA B CA 1
ATOM 4710 C C . ALA B 1 293 ? -17.328 -7.504 13.124 1 45.7 293 ALA B C 1
ATOM 4712 O O . ALA B 1 293 ? -18.192 -6.705 13.494 1 45.7 293 ALA B O 1
ATOM 4713 N N . ILE B 1 294 ? -16.463 -7.133 12.239 1 48.92 294 ILE B N 1
ATOM 4714 C CA . ILE B 1 294 ? -16.633 -5.88 11.511 1 48.92 294 ILE B CA 1
ATOM 4715 C C . ILE B 1 294 ? -17.674 -6.061 10.409 1 48.92 294 ILE B C 1
ATOM 4717 O O . ILE B 1 294 ? -17.619 -7.03 9.648 1 48.92 294 ILE B O 1
ATOM 4721 N N . SER B 1 295 ? -18.894 -5.447 10.571 1 51.06 295 SER B N 1
ATOM 4722 C CA . SER B 1 295 ? -19.926 -5.588 9.548 1 51.06 295 SER B CA 1
ATOM 4723 C C . SER B 1 295 ? -20.047 -4.322 8.707 1 51.06 295 SER B C 1
ATOM 4725 O O . SER B 1 295 ? -19.873 -3.213 9.216 1 51.06 295 SER B O 1
ATOM 4727 N N . PHE B 1 296 ? -19.812 -4.557 7.39 1 53.51 296 PHE B N 1
ATOM 4728 C CA . PHE B 1 296 ? -20.026 -3.449 6.466 1 53.51 296 PHE B CA 1
ATOM 4729 C C . PHE B 1 296 ? -21.288 -3.668 5.64 1 53.51 296 PHE B C 1
ATOM 4731 O O . PHE B 1 296 ? -21.662 -4.809 5.358 1 53.51 296 PHE B O 1
ATOM 4738 N N . LYS B 1 297 ? -22.103 -2.559 5.517 1 52.58 297 LYS B N 1
ATOM 4739 C CA . LYS B 1 297 ? -23.165 -2.664 4.521 1 52.58 297 LYS B CA 1
ATOM 4740 C C . LYS B 1 297 ? -22.605 -2.555 3.106 1 52.58 297 LYS B C 1
ATOM 4742 O O . LYS B 1 297 ? -21.903 -1.594 2.783 1 52.58 297 LYS B O 1
ATOM 4747 N N . THR B 1 298 ? -22.601 -3.681 2.355 1 57.15 298 THR B N 1
ATOM 4748 C CA . THR B 1 298 ? -22.089 -3.673 0.989 1 57.15 298 THR B CA 1
ATOM 4749 C C . THR B 1 298 ? -23.222 -3.471 -0.013 1 57.15 298 THR B C 1
ATOM 4751 O O . THR B 1 298 ? -24.394 -3.663 0.321 1 57.15 298 THR B O 1
ATOM 4754 N N . ARG B 1 299 ? -22.916 -2.863 -1.085 1 58.08 299 ARG B N 1
ATOM 4755 C CA . ARG B 1 299 ? -23.874 -2.788 -2.183 1 58.08 299 ARG B CA 1
ATOM 4756 C C . ARG B 1 299 ? -24.363 -4.177 -2.579 1 58.08 299 ARG B C 1
ATOM 4758 O O . ARG B 1 299 ? -25.522 -4.347 -2.963 1 58.08 299 ARG B O 1
ATOM 4765 N N . SER B 1 300 ? -23.564 -5.2 -2.528 1 51.69 300 SER B N 1
ATOM 4766 C CA . SER B 1 300 ? -23.894 -6.549 -2.974 1 51.69 300 SER B CA 1
ATOM 4767 C C . SER B 1 300 ? -24.627 -7.327 -1.885 1 51.69 300 SER B C 1
ATOM 4769 O O . SER B 1 300 ? -25.066 -8.457 -2.111 1 51.69 300 SER B O 1
ATOM 4771 N N . GLY B 1 301 ? -25.028 -6.563 -0.859 1 50.55 301 GLY B N 1
ATOM 4772 C CA . GLY B 1 301 ? -25.766 -7.23 0.201 1 50.55 301 GLY B CA 1
ATOM 4773 C C . GLY B 1 301 ? -24.888 -8.096 1.085 1 50.55 301 GLY B C 1
ATOM 4774 O O . GLY B 1 301 ? -25.373 -8.713 2.036 1 50.55 301 GLY B O 1
ATOM 4775 N N . LEU B 1 302 ? -23.763 -8.418 0.565 1 43.38 302 LEU B N 1
ATOM 4776 C CA . LEU B 1 302 ? -22.873 -9.238 1.379 1 43.38 302 LEU B CA 1
ATOM 4777 C C . LEU B 1 302 ? -22.532 -8.534 2.688 1 43.38 302 LEU B C 1
ATOM 4779 O O . LEU B 1 302 ? -22.22 -7.341 2.694 1 43.38 302 LEU B O 1
ATOM 4783 N N . ALA B 1 303 ? -23.394 -8.94 3.696 1 45.38 303 ALA B N 1
ATOM 4784 C CA . ALA B 1 303 ? -23.119 -8.361 5.008 1 45.38 303 ALA B CA 1
ATOM 4785 C C . ALA B 1 303 ? -21.852 -8.957 5.616 1 45.38 303 ALA B C 1
ATOM 4787 O O . ALA B 1 303 ? -21.552 -10.135 5.409 1 45.38 303 ALA B O 1
ATOM 4788 N N . GLY B 1 304 ? -20.94 -8.243 5.957 1 45.05 304 GLY B N 1
ATOM 4789 C CA . GLY B 1 304 ? -19.941 -8.861 6.814 1 45.05 304 GLY B CA 1
ATOM 4790 C C . GLY B 1 304 ? -20.545 -9.655 7.957 1 45.05 304 GLY B C 1
ATOM 4791 O O . GLY B 1 304 ? -21.762 -9.644 8.153 1 45.05 304 GLY B O 1
ATOM 4792 N N . THR B 1 305 ? -20.031 -10.609 8.692 1 33.39 305 THR B N 1
ATOM 4793 C CA . THR B 1 305 ? -20.561 -11.565 9.657 1 33.39 305 THR B CA 1
ATOM 4794 C C . THR B 1 305 ? -21.538 -10.886 10.612 1 33.39 305 THR B C 1
ATOM 4796 O O . THR B 1 305 ? -21.162 -9.966 11.342 1 33.39 305 THR B O 1
ATOM 4799 N N . LYS B 1 306 ? -22.952 -10.744 10.309 1 31.17 306 LYS B N 1
ATOM 4800 C CA . LYS B 1 306 ? -23.959 -10.512 11.341 1 31.17 306 LYS B CA 1
ATOM 4801 C C . LYS B 1 306 ? -23.929 -11.613 12.397 1 31.17 306 LYS B C 1
ATOM 4803 O O . LYS B 1 306 ? -23.928 -12.8 12.063 1 31.17 306 LYS B O 1
ATOM 4808 N N . THR B 1 307 ? -23.582 -11.433 13.58 1 28.68 307 THR B N 1
ATOM 4809 C CA . THR B 1 307 ? -24.166 -12.359 14.544 1 28.68 307 THR B CA 1
ATOM 4810 C C . THR B 1 307 ? -25.69 -12.317 14.479 1 28.68 307 THR B C 1
ATOM 4812 O O . THR B 1 307 ? -26.274 -11.291 14.123 1 28.68 307 THR B O 1
ATOM 4815 N N . SER B 1 308 ? -26.506 -13.405 14.565 1 27.36 308 SER B N 1
ATOM 4816 C CA . SER B 1 308 ? -27.899 -13.838 14.531 1 27.36 308 SER B CA 1
ATOM 4817 C C . SER B 1 308 ? -28.787 -12.908 15.35 1 27.36 308 SER B C 1
ATOM 4819 O O . SER B 1 308 ? -29.981 -13.166 15.513 1 27.36 308 SER B O 1
ATOM 4821 N N . GLY B 1 309 ? -28.43 -11.949 16.223 1 26.44 309 GLY B N 1
ATOM 4822 C CA . GLY B 1 309 ? -29.577 -11.728 17.088 1 26.44 309 GLY B CA 1
ATOM 4823 C C . GLY B 1 309 ? -30.729 -11.033 16.386 1 26.44 309 GLY B C 1
ATOM 4824 O O . GLY B 1 309 ? -31.85 -11.005 16.899 1 26.44 309 GLY B O 1
ATOM 4825 N N . GLU B 1 310 ? -30.625 -9.705 15.828 1 27.92 310 GLU B N 1
ATOM 4826 C CA . GLU B 1 310 ? -31.906 -9.009 15.754 1 27.92 310 GLU B CA 1
ATOM 4827 C C . GLU B 1 310 ? -32.717 -9.472 14.547 1 27.92 310 GLU B C 1
ATOM 4829 O O . GLU B 1 310 ? -32.15 -9.862 13.524 1 27.92 310 GLU B O 1
ATOM 4834 N N . GLU B 1 311 ? -34.06 -9.734 14.721 1 27.76 311 GLU B N 1
ATOM 4835 C CA . GLU B 1 311 ? -35.294 -9.933 13.967 1 27.76 311 GLU B CA 1
ATOM 4836 C C . GLU B 1 311 ? -35.36 -9.003 12.759 1 27.76 311 GLU B C 1
ATOM 4838 O O . GLU B 1 311 ? -34.918 -7.854 12.83 1 27.76 311 GLU B O 1
ATOM 4843 N N . SER B 1 312 ? -35.751 -9.458 11.593 1 28.87 312 SER B N 1
ATOM 4844 C CA . SER B 1 312 ? -36.014 -9.105 10.201 1 28.87 312 SER B CA 1
ATOM 4845 C C . SER B 1 312 ? -36.955 -7.91 10.102 1 28.87 312 SER B C 1
ATOM 4847 O O . SER B 1 312 ? -38.101 -8.05 9.671 1 28.87 312 SER B O 1
ATOM 4849 N N . GLN B 1 313 ? -36.94 -6.785 10.915 1 26.29 313 GLN B N 1
ATOM 4850 C CA . GLN B 1 313 ? -38.036 -5.944 10.445 1 26.29 313 GLN B CA 1
ATOM 4851 C C . GLN B 1 313 ? -37.845 -5.558 8.982 1 26.29 313 GLN B C 1
ATOM 4853 O O . GLN B 1 313 ? -36.713 -5.453 8.504 1 26.29 313 GLN B O 1
ATOM 4858 N N . GLU B 1 314 ? -38.924 -5.534 8.176 1 26.51 314 GLU B N 1
ATOM 4859 C CA . GLU B 1 314 ? -39.285 -5.306 6.78 1 26.51 314 GLU B CA 1
ATOM 4860 C C . GLU B 1 314 ? -38.662 -4.016 6.253 1 26.51 314 GLU B C 1
ATOM 4862 O O . GLU B 1 314 ? -38.809 -2.955 6.864 1 26.51 314 GLU B O 1
ATOM 4867 N N . PRO B 1 315 ? -37.585 -4.109 5.351 1 29.33 315 PRO B N 1
ATOM 4868 C CA . PRO B 1 315 ? -36.794 -3.035 4.745 1 29.33 315 PRO B CA 1
ATOM 4869 C C . PRO B 1 315 ? -37.65 -2.042 3.962 1 29.33 315 PRO B C 1
ATOM 4871 O O . PRO B 1 315 ? -38.375 -2.436 3.044 1 29.33 315 PRO B O 1
ATOM 4874 N N . GLY B 1 316 ? -38.205 -1.028 4.561 1 21.84 316 GLY B N 1
ATOM 4875 C CA . GLY B 1 316 ? -38.752 0.043 3.744 1 21.84 316 GLY B CA 1
ATOM 4876 C C . GLY B 1 316 ? -37.75 0.616 2.76 1 21.84 316 GLY B C 1
ATOM 4877 O O . GLY B 1 316 ? -36.548 0.362 2.871 1 21.84 316 GLY B O 1
ATOM 4878 N N . ALA B 1 317 ? -38.04 1.7 1.77 1 23.8 317 ALA B N 1
ATOM 4879 C CA . ALA B 1 317 ? -37.834 2.351 0.479 1 23.8 317 ALA B CA 1
ATOM 4880 C C . ALA B 1 317 ? -36.543 3.165 0.474 1 23.8 317 ALA B C 1
ATOM 4882 O O . ALA B 1 317 ? -36.193 3.78 -0.536 1 23.8 317 ALA B O 1
ATOM 4883 N N . GLU B 1 318 ? -35.636 3.36 1.625 1 23.06 318 GLU B N 1
ATOM 4884 C CA . GLU B 1 318 ? -35.007 4.673 1.515 1 23.06 318 GLU B CA 1
ATOM 4885 C C . GLU B 1 318 ? -33.871 4.657 0.497 1 23.06 318 GLU B C 1
ATOM 4887 O O . GLU B 1 318 ? -33.213 3.632 0.308 1 23.06 318 GLU B O 1
ATOM 4892 N N . ARG B 1 319 ? -33.649 5.743 -0.368 1 23.6 319 ARG B N 1
ATOM 4893 C CA . ARG B 1 319 ? -32.963 6.436 -1.454 1 23.6 319 ARG B CA 1
ATOM 4894 C C . ARG B 1 319 ? -31.483 6.623 -1.134 1 23.6 319 ARG B C 1
ATOM 4896 O O . ARG B 1 319 ? -31.126 6.983 -0.011 1 23.6 319 ARG B O 1
ATOM 4903 N N . GLY B 1 320 ? -30.547 5.954 -1.855 1 24.74 320 GLY B N 1
ATOM 4904 C CA . GLY B 1 320 ? -29.106 5.756 -1.858 1 24.74 320 GLY B CA 1
ATOM 4905 C C . GLY B 1 320 ? -28.325 7.057 -1.875 1 24.74 320 GLY B C 1
ATOM 4906 O O . GLY B 1 320 ? -28.37 7.8 -2.858 1 24.74 320 GLY B O 1
ATOM 4907 N N . ALA B 1 321 ? -28.182 7.822 -0.745 1 21.94 321 ALA B N 1
ATOM 4908 C CA . ALA B 1 321 ? -27.553 9.137 -0.642 1 21.94 321 ALA B CA 1
ATOM 4909 C C . ALA B 1 321 ? -26.054 9.051 -0.913 1 21.94 321 ALA B C 1
ATOM 4911 O O . ALA B 1 321 ? -25.355 8.23 -0.315 1 21.94 321 ALA B O 1
ATOM 4912 N N . LYS B 1 322 ? -25.544 9.409 -2.063 1 26.97 322 LYS B N 1
ATOM 4913 C CA . LYS B 1 322 ? -24.223 9.712 -2.606 1 26.97 322 LYS B CA 1
ATOM 4914 C C . LYS B 1 322 ? -23.45 10.647 -1.68 1 26.97 322 LYS B C 1
ATOM 4916 O O . LYS B 1 322 ? -23.847 11.797 -1.477 1 26.97 322 LYS B O 1
ATOM 4921 N N . VAL B 1 323 ? -23.093 10.169 -0.505 1 21.2 323 VAL B N 1
ATOM 4922 C CA . VAL B 1 323 ? -22.511 11.124 0.432 1 21.2 323 VAL B CA 1
ATOM 4923 C C . VAL B 1 323 ? -21.087 11.47 0.002 1 21.2 323 VAL B C 1
ATOM 4925 O O . VAL B 1 323 ? -20.236 10.586 -0.117 1 21.2 323 VAL B O 1
ATOM 4928 N N . ARG B 1 324 ? -20.843 12.37 -0.961 1 23.72 324 ARG B N 1
ATOM 4929 C CA . ARG B 1 324 ? -19.666 13.135 -1.36 1 23.72 324 ARG B CA 1
ATOM 4930 C C . ARG B 1 324 ? -18.917 13.663 -0.141 1 23.72 324 ARG B C 1
ATOM 4932 O O . ARG B 1 324 ? -19.495 14.359 0.696 1 23.72 324 ARG B O 1
ATOM 4939 N N . LEU B 1 325 ? -18.261 12.778 0.424 1 21.92 325 LEU B N 1
ATOM 4940 C CA . LEU B 1 325 ? -17.426 13.413 1.437 1 21.92 325 LEU B CA 1
ATOM 4941 C C . LEU B 1 325 ? -16.432 14.376 0.797 1 21.92 325 LEU B C 1
ATOM 4943 O O . LEU B 1 325 ? -15.951 14.132 -0.312 1 21.92 325 LEU B O 1
#